Protein AF-0000000083422284 (afdb_homodimer)

Foldseek 3Di:
DDLQLAPVLQDPPDPLQFDDCLQVQEDVVVLLVCLVVLLVVLVVLLVVLVVVFFQFFADDPVLLPDDQDPVLVVLLVVLVVLLVVLCVQSSVSSNNNLCLAVLNVLSVLLNVLSVDGDDSVSLLSLQLLLLVLVVLVVCVVPPDCVPPDDVCSVVSSNSNSVSSNVSNLVCQQVLRHAYAALPDCSSSSNSLSVVLNSCSVPVLVVCNVSRGQHVQSRAHDPPQPPHHHCSSVVCSVVSNVVSSCSSSVSSVVRGDPSRHPSHRVPPPPPPPPHPPRDPPPCPPPPPPPPDPPDDDDDDDPPPPPPDDDDDPPPPDDDPPPPPDDPPPPD/DDLQLAPVLQDPPDPLQFDDCLQVQEDVVVLLVCLVVLLVVLVVLLVVLVVVFFQFFADDPVLLPDDQDPVLVVLLVVLVVLLVVLCVQSSVSSNNNLCLAVLNVLSVLLNVLSVDGDDSVSLLSLQLLLLVLVVLVVCVVPPDCVPPDDVCSVVSSNSNSVSSNVSNLVCQQVLRHAYAALPDCSSSSNSLSVVLNSCSVPVLVVCNVSRGQHVQSRAHDPPQPPHHHCSSVVVSVVSNVVSSCSSSVSSVVRGDPSRHPSHRVPPPPPPPPHPPRDPPPDPPPPPPDDDDDDDDDDDDPPPDDPDDDPDPPDPDDDPPPPPDDDPPPD

pLDDT: mean 80.81, std 28.87, range [16.45, 98.94]

Radius of gyration: 34.16 Å; Cα contacts (8 Å, |Δi|>4): 797; chains: 2; bounding box: 104×68×113 Å

Solvent-accessible surface area (backbone atoms only — not comparable to full-atom values): 37799 Å² total; per-residue (Å²): 133,89,56,43,44,32,50,60,49,65,56,58,82,48,81,56,41,22,48,66,73,19,57,63,53,48,58,66,68,56,52,52,49,50,29,54,55,51,41,52,50,27,51,50,52,31,51,60,32,61,76,66,56,62,69,80,55,68,78,56,67,73,66,54,55,48,49,79,49,70,65,53,48,50,51,37,46,50,51,29,23,49,52,12,23,52,50,15,42,24,26,62,46,8,35,40,60,60,55,71,30,65,66,50,51,48,47,54,49,49,46,47,57,62,69,48,63,70,42,68,66,53,26,51,52,47,37,29,52,43,19,5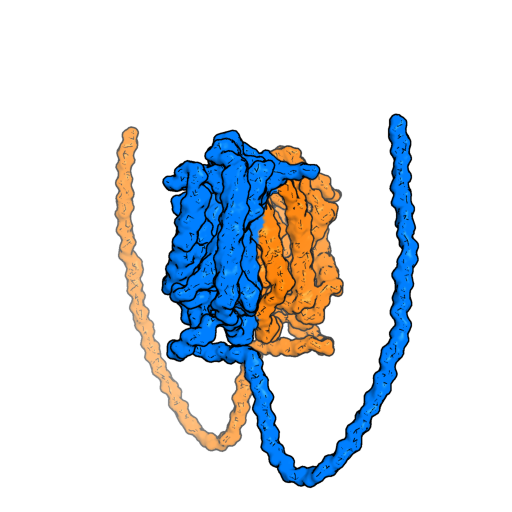2,50,48,52,39,51,45,44,71,75,58,64,85,54,85,83,47,75,44,59,62,40,49,56,48,53,53,50,48,35,49,46,64,51,47,51,58,45,51,40,23,48,68,27,67,43,49,37,74,50,86,90,50,54,46,54,40,48,32,20,40,29,49,54,52,34,47,43,38,68,49,33,26,54,50,9,66,75,69,42,38,32,44,84,47,52,41,27,64,53,90,82,43,91,55,57,66,86,56,29,65,61,50,47,54,53,53,44,68,51,46,17,47,49,50,32,48,49,49,43,72,74,42,44,28,70,62,10,53,59,49,31,53,84,68,77,72,72,76,60,95,78,62,76,81,67,76,76,82,71,80,77,72,78,78,72,80,78,74,79,76,80,81,86,84,79,76,82,79,80,79,74,80,75,78,84,83,79,91,81,83,82,74,86,74,82,85,75,80,74,82,76,78,83,76,78,78,79,123,134,89,58,44,45,32,50,61,50,64,56,57,82,48,81,56,40,21,48,67,73,19,56,63,53,49,60,66,68,56,53,52,49,50,30,54,55,50,39,52,50,28,51,49,50,30,51,61,31,60,76,68,58,64,70,80,56,67,76,55,66,73,67,54,56,47,48,80,50,71,66,53,49,50,50,38,46,50,52,29,23,50,52,13,22,51,51,15,42,24,25,61,44,8,37,40,58,61,56,72,32,63,67,49,50,48,47,55,50,48,45,47,58,61,71,48,65,71,43,70,65,53,26,50,51,49,38,30,52,42,18,53,48,49,52,40,51,44,44,72,76,59,64,86,54,85,83,47,76,44,60,62,40,50,56,49,54,53,52,48,35,49,46,63,52,47,51,59,45,51,40,24,49,69,27,67,44,49,38,74,50,88,89,52,54,46,54,40,48,33,20,41,30,48,53,52,35,46,43,39,70,48,33,26,54,50,10,66,76,67,43,37,33,44,85,47,52,41,28,64,54,91,84,43,92,54,58,67,85,56,30,66,60,51,46,54,53,54,44,69,51,46,17,48,49,50,31,47,49,49,43,70,75,43,42,27,70,62,11,53,59,49,31,49,83,69,77,72,71,77,60,94,80,60,73,80,67,74,76,82,71,79,78,72,78,77,67,76,78,77,81,86,80,86,85,83,82,78,85,78,79,81,76,82,81,80,85,82,76,84,79,81,83,78,86,73,75,90,68,84,74,81,77,78,82,79,82,80,80,125

InterPro domains:
  IPR026508 Transmembrane protein 164 [PTHR20948] (2-264)
  IPR059250 TMEM164-like [PF14808] (35-248)

Structure (mmC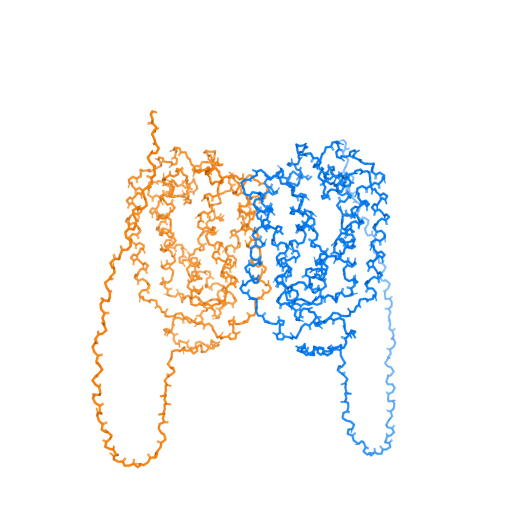IF, N/CA/C/O backbone):
data_AF-0000000083422284-model_v1
#
loop_
_entity.id
_entity.type
_entity.pdbx_description
1 polymer 'Transmembrane protein 164'
#
loop_
_atom_site.group_PDB
_atom_site.id
_atom_site.type_symbol
_atom_site.label_atom_id
_atom_site.label_alt_id
_atom_site.label_comp_id
_atom_site.label_asym_id
_atom_site.label_entity_id
_atom_site.label_seq_id
_atom_site.pdbx_PDB_ins_code
_atom_site.Cartn_x
_atom_site.Cartn_y
_atom_site.Cartn_z
_atom_site.occupancy
_atom_site.B_iso_or_equiv
_atom_site.auth_seq_id
_atom_site.auth_comp_id
_atom_site.auth_asym_id
_atom_site.auth_atom_id
_atom_site.pdbx_PDB_model_num
ATOM 1 N N . MET A 1 1 ? 15.43 2.809 -24.953 1 55.19 1 MET A N 1
ATOM 2 C CA . MET A 1 1 ? 14.664 2.92 -23.719 1 55.19 1 MET A CA 1
ATOM 3 C C . MET A 1 1 ? 15.469 2.393 -22.531 1 55.19 1 MET A C 1
ATOM 5 O O . MET A 1 1 ? 16.125 1.35 -22.625 1 55.19 1 MET A O 1
ATOM 9 N N . ASN A 1 2 ? 15.891 3.145 -21.531 1 82.19 2 ASN A N 1
ATOM 10 C CA . ASN A 1 2 ? 16.734 2.807 -20.391 1 82.19 2 ASN A CA 1
ATOM 11 C C . ASN A 1 2 ? 16 1.905 -19.391 1 82.19 2 ASN A C 1
ATOM 13 O O . ASN A 1 2 ? 15.047 2.334 -18.75 1 82.19 2 ASN A O 1
ATOM 17 N N . TRP A 1 3 ? 16.188 0.535 -19.391 1 91.94 3 TRP A N 1
ATOM 18 C CA . TRP A 1 3 ? 15.523 -0.481 -18.578 1 91.94 3 TRP A CA 1
ATOM 19 C C . TRP A 1 3 ? 16.281 -0.713 -17.266 1 91.94 3 TRP A C 1
ATOM 21 O O . TRP A 1 3 ? 16.109 -1.743 -16.609 1 91.94 3 TRP A O 1
ATOM 31 N N . ASP A 1 4 ? 16.969 0.235 -16.891 1 93.5 4 ASP A N 1
ATOM 32 C CA . ASP A 1 4 ? 17.781 0.091 -15.672 1 93.5 4 ASP A CA 1
ATOM 33 C C . ASP A 1 4 ? 16.891 -0.047 -14.438 1 93.5 4 ASP A C 1
ATOM 35 O O . ASP A 1 4 ? 17.25 -0.733 -13.484 1 93.5 4 ASP A O 1
ATOM 39 N N . TRP A 1 5 ? 15.734 0.496 -14.445 1 95.25 5 TRP A N 1
ATOM 40 C CA . TRP A 1 5 ? 14.82 0.396 -13.32 1 95.25 5 TRP A CA 1
ATOM 41 C C . TRP A 1 5 ? 14.281 -1.026 -13.172 1 95.25 5 TRP A C 1
ATOM 43 O O . TRP A 1 5 ? 13.922 -1.451 -12.07 1 95.25 5 TRP A O 1
ATOM 53 N N . ALA A 1 6 ? 14.312 -1.787 -14.234 1 96.81 6 ALA A N 1
ATOM 54 C CA . ALA A 1 6 ? 13.719 -3.123 -14.234 1 96.81 6 ALA A CA 1
ATOM 55 C C . ALA A 1 6 ? 14.781 -4.195 -14.023 1 96.81 6 ALA A C 1
ATOM 57 O O . ALA A 1 6 ? 14.523 -5.207 -13.359 1 96.81 6 ALA A O 1
ATOM 58 N N . VAL A 1 7 ? 15.969 -3.945 -14.609 1 96.81 7 VAL A N 1
ATOM 59 C CA . VAL A 1 7 ? 16.906 -5.062 -14.633 1 96.81 7 VAL A CA 1
ATOM 60 C C . VAL A 1 7 ? 18.297 -4.582 -14.219 1 96.81 7 VAL A C 1
ATOM 62 O O . VAL A 1 7 ? 19.188 -5.391 -13.961 1 96.81 7 VAL A O 1
ATOM 65 N N . GLY A 1 8 ? 18.531 -3.297 -14.07 1 95 8 GLY A N 1
ATOM 66 C CA . GLY A 1 8 ? 19.859 -2.717 -13.891 1 95 8 GLY A CA 1
ATOM 67 C C . GLY A 1 8 ? 20.516 -3.129 -12.586 1 95 8 GLY A C 1
ATOM 68 O O . GLY A 1 8 ? 21.75 -3.135 -12.484 1 95 8 GLY A O 1
ATOM 69 N N . GLY A 1 9 ? 19.703 -3.484 -11.602 1 95.19 9 GLY A N 1
ATOM 70 C CA . GLY A 1 9 ? 20.266 -3.818 -10.297 1 95.19 9 GLY A CA 1
ATOM 71 C C . GLY A 1 9 ? 20.484 -5.305 -10.109 1 95.19 9 GLY A C 1
ATOM 72 O O . GLY A 1 9 ? 20.969 -5.738 -9.062 1 95.19 9 GLY A O 1
ATOM 73 N N . ILE A 1 10 ? 20.25 -6.09 -11.102 1 96.06 10 ILE A N 1
ATOM 74 C CA . ILE A 1 10 ? 20.359 -7.543 -10.984 1 96.06 10 ILE A CA 1
ATOM 75 C C . ILE A 1 10 ? 21.766 -7.988 -11.375 1 96.06 10 ILE A C 1
ATOM 77 O O . ILE A 1 10 ? 22.219 -7.742 -12.492 1 96.06 10 ILE A O 1
ATOM 81 N N . THR A 1 11 ? 22.453 -8.602 -10.398 1 94.31 11 THR A N 1
ATOM 82 C CA . THR A 1 11 ? 23.828 -9.07 -10.609 1 94.31 11 THR A CA 1
ATOM 83 C C . THR A 1 11 ? 23.938 -10.57 -10.336 1 94.31 11 THR A C 1
ATOM 85 O O . THR A 1 11 ? 22.984 -11.188 -9.859 1 94.31 11 THR A O 1
ATOM 88 N N . ASP A 1 12 ? 25.047 -11.102 -10.648 1 93.31 12 ASP A N 1
ATOM 89 C CA . ASP A 1 12 ? 25.266 -12.531 -10.445 1 93.31 12 ASP A CA 1
ATOM 90 C C . ASP A 1 12 ? 25.906 -12.797 -9.086 1 93.31 12 ASP A C 1
ATOM 92 O O . ASP A 1 12 ? 26.484 -13.867 -8.867 1 93.31 12 ASP A O 1
ATOM 96 N N . GLU A 1 13 ? 25.734 -11.875 -8.148 1 91.12 13 GLU A N 1
ATOM 97 C CA . GLU A 1 13 ? 26.266 -12.062 -6.809 1 91.12 13 GLU A CA 1
ATOM 98 C C . GLU A 1 13 ? 25.547 -13.18 -6.07 1 91.12 13 GLU A C 1
ATOM 100 O O . GLU A 1 13 ? 26.172 -13.953 -5.336 1 91.12 13 GLU A O 1
ATOM 105 N N . ILE A 1 14 ? 24.281 -13.148 -6.254 1 89.38 14 ILE A N 1
ATOM 106 C CA . ILE A 1 14 ? 23.484 -14.242 -5.707 1 89.38 14 ILE A CA 1
ATOM 107 C C . ILE A 1 14 ? 23.406 -15.375 -6.727 1 89.38 14 ILE A C 1
ATOM 109 O O . ILE A 1 14 ? 22.938 -15.172 -7.852 1 89.38 14 ILE A O 1
ATOM 113 N N . PRO A 1 15 ? 23.75 -16.469 -6.27 1 90 15 PRO A N 1
ATOM 114 C CA . PRO A 1 15 ? 23.781 -17.578 -7.223 1 90 15 PRO A CA 1
ATOM 115 C C . PRO A 1 15 ? 22.406 -17.859 -7.84 1 90 15 PRO A C 1
ATOM 117 O O . PRO A 1 15 ? 21.391 -17.75 -7.152 1 90 15 PRO A O 1
ATOM 120 N N . ARG A 1 16 ? 22.391 -18.062 -9.164 1 92.12 16 ARG A N 1
ATOM 121 C CA . ARG A 1 16 ? 21.234 -18.547 -9.93 1 92.12 16 ARG A CA 1
ATOM 122 C C . ARG A 1 16 ? 20.172 -17.453 -10.055 1 92.12 16 ARG A C 1
ATOM 124 O O . ARG A 1 16 ? 19 -17.75 -10.211 1 92.12 16 ARG A O 1
ATOM 131 N N . THR A 1 17 ? 20.562 -16.266 -9.836 1 94.62 17 THR A N 1
ATOM 132 C CA . THR A 1 17 ? 19.703 -15.148 -10.188 1 94.62 17 THR A CA 1
ATOM 133 C C . THR A 1 17 ? 19.859 -14.766 -11.656 1 94.62 17 THR A C 1
ATOM 135 O O . THR A 1 17 ? 18.891 -14.453 -12.336 1 94.62 17 THR A O 1
ATOM 138 N N . THR A 1 18 ? 21.078 -14.781 -12.047 1 96.5 18 THR A N 1
ATOM 139 C CA . THR A 1 18 ? 21.531 -14.531 -13.414 1 96.5 18 THR A CA 1
ATOM 140 C C . THR A 1 18 ? 22.953 -15.055 -13.625 1 96.5 18 THR A C 1
ATOM 142 O O . THR A 1 18 ? 23.438 -15.867 -12.836 1 96.5 18 THR A O 1
ATOM 145 N N . GLY A 1 19 ? 23.578 -14.836 -14.82 1 95.56 19 GLY A N 1
ATOM 146 C CA . GLY A 1 19 ? 24.953 -15.234 -15.062 1 95.56 19 GLY A CA 1
ATOM 147 C C . GLY A 1 19 ? 25.078 -16.484 -15.922 1 95.56 19 GLY A C 1
ATOM 148 O O . GLY A 1 19 ? 24.078 -17.141 -16.203 1 95.56 19 GLY A O 1
ATOM 149 N N . PRO A 1 20 ? 26.234 -16.75 -16.219 1 95.62 20 PRO A N 1
ATOM 150 C CA . PRO A 1 20 ? 26.469 -17.859 -17.156 1 95.62 20 PRO A CA 1
ATOM 151 C C . PRO A 1 20 ? 26.078 -19.219 -16.578 1 95.62 20 PRO A C 1
ATOM 153 O O . PRO A 1 20 ? 25.625 -20.094 -17.312 1 95.62 20 PRO A O 1
ATOM 156 N N . GLU A 1 21 ? 26.312 -19.375 -15.312 1 94.62 21 GLU A N 1
ATOM 157 C CA . GLU A 1 21 ? 25.938 -20.641 -14.688 1 94.62 21 GLU A CA 1
ATOM 158 C C . GLU A 1 21 ? 24.453 -20.938 -14.867 1 94.62 21 GLU A C 1
ATOM 160 O O . GLU A 1 21 ? 24.062 -22.062 -15.18 1 94.62 21 GLU A O 1
ATOM 165 N N . CYS A 1 22 ? 23.719 -19.891 -14.68 1 95.56 22 CYS A N 1
ATOM 166 C CA . CYS A 1 22 ? 22.281 -20.031 -14.812 1 95.56 22 CYS A CA 1
ATOM 167 C C . CYS A 1 22 ? 21.859 -20.094 -16.281 1 95.56 22 CYS A C 1
ATOM 169 O O . CYS A 1 22 ? 21.047 -20.938 -16.656 1 95.56 22 CYS A O 1
ATOM 171 N N . ILE A 1 23 ? 22.391 -19.281 -17.125 1 96.62 23 ILE A N 1
ATOM 172 C CA . ILE A 1 23 ? 22.047 -19.188 -18.547 1 96.62 23 ILE A CA 1
ATOM 173 C C . ILE A 1 23 ? 22.406 -20.5 -19.25 1 96.62 23 ILE A C 1
ATOM 175 O O . ILE A 1 23 ? 21.656 -20.969 -20.094 1 96.62 23 ILE A O 1
ATOM 179 N N . ASN A 1 24 ? 23.422 -21.109 -18.797 1 96.12 24 ASN A N 1
ATOM 180 C CA . ASN A 1 24 ? 23.906 -22.328 -19.469 1 96.12 24 ASN A CA 1
ATOM 181 C C . ASN A 1 24 ? 23.422 -23.578 -18.75 1 96.12 24 ASN A C 1
ATOM 183 O O . ASN A 1 24 ? 23.906 -24.688 -19.031 1 96.12 24 ASN A O 1
ATOM 187 N N . TYR A 1 25 ? 22.562 -23.422 -17.875 1 96.88 25 TYR A N 1
ATOM 188 C CA . TYR A 1 25 ? 22.047 -24.562 -17.109 1 96.88 25 TYR A CA 1
ATOM 189 C C . TYR A 1 25 ? 21.375 -25.578 -18.016 1 96.88 25 TYR A C 1
ATOM 191 O O . TYR A 1 25 ? 21.422 -26.781 -17.75 1 96.88 25 TYR A O 1
ATOM 199 N N . MET A 1 26 ? 20.75 -25.125 -19.016 1 95.12 26 MET A N 1
ATOM 200 C CA . MET A 1 26 ? 20.062 -25.906 -20.031 1 95.12 26 MET A CA 1
ATOM 201 C C . MET A 1 26 ? 20.078 -25.172 -21.375 1 95.12 26 MET A C 1
ATOM 203 O O . MET A 1 26 ? 20.234 -23.953 -21.422 1 95.12 26 MET A O 1
ATOM 207 N N . THR A 1 27 ? 19.891 -25.969 -22.484 1 96 27 THR A N 1
ATOM 208 C CA . THR A 1 27 ? 19.922 -25.344 -23.812 1 96 27 THR A CA 1
ATOM 209 C C . THR A 1 27 ? 18.625 -24.609 -24.094 1 96 27 THR A C 1
ATOM 211 O O . THR A 1 27 ? 17.562 -25.031 -23.641 1 96 27 THR A O 1
ATOM 214 N N . ASP A 1 28 ? 18.688 -23.562 -24.906 1 96.38 28 ASP A N 1
ATOM 215 C CA . ASP A 1 28 ? 17.5 -22.781 -25.266 1 96.38 28 ASP A CA 1
ATOM 216 C C . ASP A 1 28 ? 16.562 -23.609 -26.141 1 96.38 28 ASP A C 1
ATOM 218 O O . ASP A 1 28 ? 15.336 -23.453 -26.047 1 96.38 28 ASP A O 1
ATOM 222 N N . ARG A 1 29 ? 17.125 -24.422 -26.906 1 97.12 29 ARG A N 1
ATOM 223 C CA . ARG A 1 29 ? 16.281 -25.297 -27.719 1 97.12 29 ARG A CA 1
ATOM 224 C C . ARG A 1 29 ? 15.359 -26.141 -26.844 1 97.12 29 ARG A C 1
ATOM 226 O O . ARG A 1 29 ? 14.172 -26.266 -27.141 1 97.12 29 ARG A O 1
ATOM 233 N N . ARG A 1 30 ? 15.938 -26.641 -25.844 1 97.25 30 ARG A N 1
ATOM 234 C CA . ARG A 1 30 ? 15.133 -27.438 -24.922 1 97.25 30 ARG A CA 1
ATOM 235 C C . ARG A 1 30 ? 14.086 -26.578 -24.234 1 97.25 30 ARG A C 1
ATOM 237 O O . ARG A 1 30 ? 12.93 -26.984 -24.109 1 97.25 30 ARG A O 1
ATOM 244 N N . ARG A 1 31 ? 14.484 -25.422 -23.797 1 97.69 31 ARG A N 1
ATOM 245 C CA . ARG A 1 31 ? 13.555 -24.516 -23.141 1 97.69 31 ARG A CA 1
ATOM 246 C C . ARG A 1 31 ? 12.359 -24.203 -24.031 1 97.69 31 ARG A C 1
ATOM 248 O O . ARG A 1 31 ? 11.211 -24.266 -23.594 1 97.69 31 ARG A O 1
ATOM 255 N N . TRP A 1 32 ? 12.609 -23.938 -25.266 1 97.94 32 TRP A N 1
ATOM 256 C CA . TRP A 1 32 ? 11.547 -23.594 -26.203 1 97.94 32 TRP A CA 1
ATOM 257 C C . TRP A 1 32 ? 10.664 -24.797 -26.5 1 97.94 32 TRP A C 1
ATOM 259 O O . TRP A 1 32 ? 9.445 -24.656 -26.625 1 97.94 32 TRP A O 1
ATOM 269 N N . THR A 1 33 ? 11.273 -25.906 -26.641 1 98.06 33 THR A N 1
ATOM 270 C CA . THR A 1 33 ? 10.516 -27.125 -26.906 1 98.06 33 THR A CA 1
ATOM 271 C C . THR A 1 33 ? 9.594 -27.453 -25.75 1 98.06 33 THR A C 1
ATOM 273 O O . THR A 1 33 ? 8.414 -27.75 -25.938 1 98.06 33 THR A O 1
ATOM 276 N N . GLU A 1 34 ? 10.164 -27.406 -24.547 1 97.94 34 GLU A N 1
ATOM 277 C CA . GLU A 1 34 ? 9.344 -27.641 -23.359 1 97.94 34 GLU A CA 1
ATOM 278 C C . GLU A 1 34 ? 8.203 -26.641 -23.266 1 97.94 34 GLU A C 1
ATOM 280 O O . GLU A 1 34 ? 7.07 -27 -22.953 1 97.94 34 GLU A O 1
ATOM 285 N N . THR A 1 35 ? 8.492 -25.375 -23.516 1 98.12 35 THR A N 1
ATOM 286 C CA . THR A 1 35 ? 7.488 -24.312 -23.453 1 98.12 35 THR A CA 1
ATOM 287 C C . THR A 1 35 ? 6.355 -24.594 -24.438 1 98.12 35 THR A C 1
ATOM 289 O O . THR A 1 35 ? 5.18 -24.5 -24.078 1 98.12 35 THR A O 1
ATOM 292 N N . ALA A 1 36 ? 6.699 -24.969 -25.641 1 98.31 36 ALA A N 1
ATOM 293 C CA . ALA A 1 36 ? 5.688 -25.203 -26.672 1 98.31 36 ALA A CA 1
ATOM 294 C C . ALA A 1 36 ? 4.836 -26.422 -26.328 1 98.31 36 ALA A C 1
ATOM 296 O O . ALA A 1 36 ? 3.605 -26.344 -26.328 1 98.31 36 ALA A O 1
ATOM 297 N N . LEU A 1 37 ? 5.469 -27.516 -26 1 98.44 37 LEU A N 1
ATOM 298 C CA . LEU A 1 37 ? 4.766 -28.766 -25.75 1 98.44 37 LEU A CA 1
ATOM 299 C C . LEU A 1 37 ? 3.912 -28.656 -24.484 1 98.44 37 LEU A C 1
ATOM 301 O O . LEU A 1 37 ? 2.744 -29.062 -24.484 1 98.44 37 LEU A O 1
ATOM 305 N N . LEU A 1 38 ? 4.523 -28.141 -23.453 1 98.44 38 LEU A N 1
ATOM 306 C CA . LEU A 1 38 ? 3.799 -28.047 -22.188 1 98.44 38 LEU A CA 1
ATOM 307 C C . LEU A 1 38 ? 2.68 -27.016 -22.281 1 98.44 38 LEU A C 1
ATOM 309 O O . LEU A 1 38 ? 1.61 -27.203 -21.688 1 98.44 38 LEU A O 1
ATOM 313 N N . SER A 1 39 ? 2.842 -25.922 -23 1 98.31 39 SER A N 1
ATOM 314 C CA . SER A 1 39 ? 1.781 -24.938 -23.172 1 98.31 39 SER A CA 1
ATOM 315 C C . SER A 1 39 ? 0.566 -25.562 -23.859 1 98.31 39 SER A C 1
ATOM 317 O O . SER A 1 39 ? -0.573 -25.281 -23.469 1 98.31 39 SER A O 1
ATOM 319 N N . VAL A 1 40 ? 0.825 -26.359 -24.875 1 98.56 40 VAL A N 1
ATOM 320 C CA . VAL A 1 40 ? -0.264 -27.031 -25.562 1 98.56 40 VAL A CA 1
ATOM 321 C C . VAL A 1 40 ? -0.99 -27.969 -24.609 1 98.56 40 VAL A C 1
ATOM 323 O O . VAL A 1 40 ? -2.221 -28.031 -24.594 1 98.56 40 VAL A O 1
ATOM 326 N N . LEU A 1 41 ? -0.21 -28.656 -23.844 1 98.44 41 LEU A N 1
ATOM 327 C CA . LEU A 1 41 ? -0.789 -29.578 -22.859 1 98.44 41 LEU A CA 1
ATOM 328 C C . LEU A 1 41 ? -1.652 -28.812 -21.859 1 98.44 41 LEU A C 1
ATOM 330 O O . LEU A 1 41 ? -2.771 -29.234 -21.562 1 98.44 41 LEU A O 1
ATOM 334 N N . PHE A 1 42 ? -1.195 -27.734 -21.328 1 98.56 42 PHE A N 1
ATOM 335 C CA . PHE A 1 42 ? -1.931 -26.953 -20.328 1 98.56 42 PHE A CA 1
ATOM 336 C C . PHE A 1 42 ? -3.205 -26.375 -20.922 1 98.56 42 PHE A C 1
ATOM 338 O O . PHE A 1 42 ? -4.25 -26.359 -20.266 1 98.56 42 PHE A O 1
ATOM 345 N N . VAL A 1 43 ? -3.135 -25.875 -22.125 1 98.56 43 VAL A N 1
ATOM 346 C CA . VAL A 1 43 ? -4.324 -25.359 -22.812 1 98.56 43 VAL A CA 1
ATOM 347 C C . VAL A 1 43 ? -5.348 -26.484 -22.969 1 98.56 43 VAL A C 1
ATOM 349 O O . VAL A 1 43 ? -6.547 -26.266 -22.766 1 98.56 43 VAL A O 1
ATOM 352 N N . TYR A 1 44 ? -4.855 -27.656 -23.297 1 98.56 44 TYR A N 1
ATOM 353 C CA . TYR A 1 44 ? -5.73 -28.812 -23.453 1 98.56 44 TYR A CA 1
ATOM 354 C C . TYR A 1 44 ? -6.422 -29.141 -22.125 1 98.56 44 TYR A C 1
ATOM 356 O O . TYR A 1 44 ? -7.633 -29.375 -22.094 1 98.56 44 TYR A O 1
ATOM 364 N N . ILE A 1 45 ? -5.684 -29.125 -21.078 1 98.06 45 ILE A N 1
ATOM 365 C CA . ILE A 1 45 ? -6.227 -29.438 -19.766 1 98.06 45 ILE A CA 1
ATOM 366 C C . ILE A 1 45 ? -7.254 -28.375 -19.359 1 98.06 45 ILE A C 1
ATOM 368 O O . ILE A 1 45 ? -8.336 -28.703 -18.891 1 98.06 45 ILE A O 1
ATOM 372 N N . MET A 1 46 ? -6.926 -27.109 -19.547 1 98.25 46 MET A N 1
ATOM 373 C CA . MET A 1 46 ? -7.84 -26.031 -19.203 1 98.25 46 MET A CA 1
ATOM 374 C C . MET A 1 46 ? -9.125 -26.109 -20.016 1 98.25 46 MET A C 1
ATOM 376 O O . MET A 1 46 ? -10.219 -25.984 -19.469 1 98.25 46 MET A O 1
ATOM 380 N N . HIS A 1 47 ? -8.969 -26.375 -21.297 1 97.81 47 HIS A N 1
ATOM 381 C CA . HIS A 1 47 ? -10.125 -26.484 -22.188 1 97.81 47 HIS A CA 1
ATOM 382 C C . HIS A 1 47 ? -11.023 -27.656 -21.781 1 97.81 47 HIS A C 1
ATOM 384 O O . HIS A 1 47 ? -12.242 -27.516 -21.734 1 97.81 47 HIS A O 1
ATOM 390 N N . GLY A 1 48 ? -10.438 -28.75 -21.516 1 97.19 48 GLY A N 1
ATOM 391 C CA . GLY A 1 48 ? -11.188 -29.922 -21.094 1 97.19 48 GLY A CA 1
ATOM 392 C C . GLY A 1 48 ? -11.961 -29.703 -19.797 1 97.19 48 GLY A C 1
ATOM 393 O O . GLY A 1 48 ? -13.102 -30.172 -19.672 1 97.19 48 GLY A O 1
ATOM 394 N N . SER A 1 49 ? -11.398 -29.031 -18.859 1 96.88 49 SER A N 1
ATOM 395 C CA . SER A 1 49 ? -12.047 -28.766 -17.578 1 96.88 49 SER A CA 1
ATOM 396 C C . SER A 1 49 ? -13.102 -27.656 -17.719 1 96.88 49 SER A C 1
ATOM 398 O O . SER A 1 49 ? -14.164 -27.734 -17.109 1 96.88 49 SER A O 1
ATOM 400 N N . TRP A 1 50 ? -12.781 -26.641 -18.547 1 95.44 50 TRP A N 1
ATOM 401 C CA . TRP A 1 50 ? -13.664 -25.484 -18.75 1 95.44 50 TRP A CA 1
ATOM 402 C C . TRP A 1 50 ? -15.008 -25.938 -19.328 1 95.44 50 TRP A C 1
ATOM 404 O O . TRP A 1 50 ? -16.062 -25.406 -18.938 1 95.44 50 TRP A O 1
ATOM 414 N N . LYS A 1 51 ? -15.062 -26.969 -20.188 1 94.88 51 LYS A N 1
ATOM 415 C CA . LYS A 1 51 ? -16.266 -27.453 -20.859 1 94.88 51 LYS A CA 1
ATOM 416 C C . LYS A 1 51 ? -17.188 -28.188 -19.875 1 94.88 51 LYS A C 1
ATOM 418 O O . LYS A 1 51 ? -18.391 -28.312 -20.125 1 94.88 51 LYS A O 1
ATOM 423 N N . ARG A 1 52 ? -16.672 -28.562 -18.828 1 93.94 52 ARG A N 1
ATOM 424 C CA . ARG A 1 52 ? -17.438 -29.391 -17.906 1 93.94 52 ARG A CA 1
ATOM 425 C C . ARG A 1 52 ? -17.719 -28.656 -16.609 1 93.94 52 ARG A C 1
ATOM 427 O O . ARG A 1 52 ? -18.125 -29.266 -15.617 1 93.94 52 ARG A O 1
ATOM 434 N N . LEU A 1 53 ? -17.469 -27.359 -16.609 1 92.88 53 LEU A N 1
ATOM 435 C CA . LEU A 1 53 ? -17.656 -26.578 -15.391 1 92.88 53 LEU A CA 1
ATOM 436 C C . LEU A 1 53 ? -19.141 -26.406 -15.07 1 92.88 53 LEU A C 1
ATOM 438 O O . LEU A 1 53 ? -19.953 -26.188 -15.977 1 92.88 53 LEU A O 1
ATOM 442 N N . ALA A 1 54 ? -19.469 -26.594 -13.867 1 87 54 ALA A N 1
ATOM 443 C CA . ALA A 1 54 ? -20.812 -26.25 -13.422 1 87 54 ALA A CA 1
ATOM 444 C C . ALA A 1 54 ? -20.984 -24.75 -13.281 1 87 54 ALA A C 1
ATOM 446 O O . ALA A 1 54 ? -20.031 -24.016 -13.047 1 87 54 ALA A O 1
ATOM 447 N N . PRO A 1 55 ? -22.188 -24.266 -13.484 1 86.75 55 PRO A N 1
ATOM 448 C CA . PRO A 1 55 ? -22.422 -22.828 -13.32 1 86.75 55 PRO A CA 1
ATOM 449 C C . PRO A 1 55 ? -22.141 -22.344 -11.898 1 86.75 55 PRO A C 1
ATOM 451 O O . PRO A 1 55 ? -22.406 -23.047 -10.93 1 86.75 55 PRO A O 1
ATOM 454 N N . ILE A 1 56 ? -21.609 -21.188 -11.852 1 88.88 56 ILE A N 1
ATOM 455 C CA . ILE A 1 56 ? -21.297 -20.578 -10.562 1 88.88 56 ILE A CA 1
ATOM 456 C C . ILE A 1 56 ? -22.547 -19.969 -9.961 1 88.88 56 ILE A C 1
ATOM 458 O O . ILE A 1 56 ? -23.234 -19.172 -10.609 1 88.88 56 ILE A O 1
ATOM 462 N N . ARG A 1 57 ? -22.781 -20.344 -8.812 1 83.56 57 ARG A N 1
ATOM 463 C CA . ARG A 1 57 ? -23.891 -19.766 -8.07 1 83.56 57 ARG A CA 1
ATOM 464 C C . ARG A 1 57 ? -23.422 -18.641 -7.156 1 83.56 57 ARG A C 1
ATOM 466 O O . ARG A 1 57 ? -22.438 -18.781 -6.434 1 83.56 57 ARG A O 1
ATOM 473 N N . LEU A 1 58 ? -24.141 -17.578 -7.199 1 87.56 58 LEU A N 1
ATOM 474 C CA . LEU A 1 58 ? -23.797 -16.422 -6.387 1 87.56 58 LEU A CA 1
ATOM 475 C C . LEU A 1 58 ? -24.625 -16.391 -5.105 1 87.56 58 LEU A C 1
ATOM 477 O O . LEU A 1 58 ? -25.734 -16.906 -5.066 1 87.56 58 LEU A O 1
ATOM 481 N N . PRO A 1 59 ? -24.031 -15.789 -4.125 1 83.62 59 PRO A N 1
ATOM 482 C CA . PRO A 1 59 ? -24.828 -15.594 -2.906 1 83.62 59 PRO A CA 1
ATOM 483 C C . PRO A 1 59 ? -26.016 -14.664 -3.119 1 83.62 59 PRO A C 1
ATOM 485 O O . PRO A 1 59 ? -26.078 -13.953 -4.121 1 83.62 59 PRO A O 1
ATOM 488 N N . PRO A 1 60 ? -26.969 -14.727 -2.168 1 85.69 60 PRO A N 1
ATOM 489 C CA . PRO A 1 60 ? -28.109 -13.828 -2.283 1 85.69 60 PRO A CA 1
ATOM 490 C C . PRO A 1 60 ? -27.719 -12.359 -2.285 1 85.69 60 PRO A C 1
ATOM 492 O O . PRO A 1 60 ? -26.656 -12 -1.771 1 85.69 60 PRO A O 1
ATOM 495 N N . ALA A 1 61 ? -28.578 -11.555 -2.729 1 85.94 61 ALA A N 1
ATOM 496 C CA . ALA A 1 61 ? -28.312 -10.133 -2.947 1 85.94 61 ALA A CA 1
ATOM 497 C C . ALA A 1 61 ? -27.969 -9.43 -1.639 1 85.94 61 ALA A C 1
ATOM 499 O O . ALA A 1 61 ? -27.109 -8.555 -1.607 1 85.94 61 ALA A O 1
ATOM 500 N N . HIS A 1 62 ? -28.656 -9.812 -0.598 1 86.19 62 HIS A N 1
ATOM 501 C CA . HIS A 1 62 ? -28.422 -9.141 0.676 1 86.19 62 HIS A CA 1
ATOM 502 C C . HIS A 1 62 ? -27.016 -9.43 1.203 1 86.19 62 HIS A C 1
ATOM 504 O O . HIS A 1 62 ? -26.422 -8.594 1.893 1 86.19 62 HIS A O 1
ATOM 510 N N . GLU A 1 63 ? -26.484 -10.57 0.843 1 84.44 63 GLU A N 1
ATOM 511 C CA . GLU A 1 63 ? -25.125 -10.914 1.238 1 84.44 63 GLU A CA 1
ATOM 512 C C . GLU A 1 63 ? -24.094 -10.188 0.375 1 84.44 63 GLU A C 1
ATOM 514 O O . GLU A 1 63 ? -23.047 -9.781 0.867 1 84.44 63 GLU A O 1
ATOM 519 N N . ILE A 1 64 ? -24.469 -9.953 -0.858 1 86.75 64 ILE A N 1
ATOM 520 C CA . ILE A 1 64 ? -23.562 -9.289 -1.803 1 86.75 64 ILE A CA 1
ATOM 521 C C . ILE A 1 64 ? -23.453 -7.805 -1.454 1 86.75 64 ILE A C 1
ATOM 523 O O . ILE A 1 64 ? -22.391 -7.199 -1.614 1 86.75 64 ILE A O 1
ATOM 527 N N . GLN A 1 65 ? -24.5 -7.246 -0.856 1 85.81 65 GLN A N 1
ATOM 528 C CA . GLN A 1 65 ? -24.547 -5.809 -0.595 1 85.81 65 GLN A CA 1
ATOM 529 C C . GLN A 1 65 ? -24.062 -5.488 0.819 1 85.81 65 GLN A C 1
ATOM 531 O O . GLN A 1 65 ? -24.047 -4.328 1.225 1 85.81 65 GLN A O 1
ATOM 536 N N . LYS A 1 66 ? -23.656 -6.523 1.466 1 87.25 66 LYS A N 1
ATOM 537 C CA . LYS A 1 66 ? -23.109 -6.285 2.797 1 87.25 66 LYS A CA 1
ATOM 538 C C . LYS A 1 66 ? -21.844 -5.438 2.723 1 87.25 66 LYS A C 1
ATOM 540 O O . LYS A 1 66 ? -21.016 -5.633 1.836 1 87.25 66 LYS A O 1
ATOM 545 N N . PRO A 1 67 ? -21.734 -4.504 3.633 1 90.19 67 PRO A N 1
ATOM 546 C CA . PRO A 1 67 ? -20.516 -3.691 3.656 1 90.19 67 PRO A CA 1
ATOM 547 C C . PRO A 1 67 ? -19.266 -4.504 4.008 1 90.19 67 PRO A C 1
ATOM 549 O O . PRO A 1 67 ? -19.375 -5.57 4.621 1 90.19 67 PRO A O 1
ATOM 552 N N . HIS A 1 68 ? -18.172 -3.967 3.559 1 93.5 68 HIS A N 1
ATOM 553 C CA . HIS A 1 68 ? -16.906 -4.605 3.898 1 93.5 68 HIS A CA 1
ATOM 554 C C . HIS A 1 68 ? -16.672 -4.602 5.406 1 93.5 68 HIS A C 1
ATOM 556 O O . HIS A 1 68 ? -16.891 -3.586 6.07 1 93.5 68 HIS A O 1
ATOM 562 N N . SER A 1 69 ? -16.328 -5.77 5.91 1 94.19 69 SER A N 1
ATOM 563 C CA . SER A 1 69 ? -16 -5.859 7.332 1 94.19 69 SER A CA 1
ATOM 564 C C . SER A 1 69 ? -14.688 -5.156 7.645 1 94.19 69 SER A C 1
ATOM 566 O O . SER A 1 69 ? -13.891 -4.887 6.746 1 94.19 69 SER A O 1
ATOM 568 N N . ALA A 1 70 ? -14.469 -4.887 8.938 1 95.44 70 ALA A N 1
ATOM 569 C CA . ALA A 1 70 ? -13.234 -4.238 9.383 1 95.44 70 ALA A CA 1
ATOM 570 C C . ALA A 1 70 ? -12.016 -5.102 9.07 1 95.44 70 ALA A C 1
ATOM 572 O O . ALA A 1 70 ? -10.984 -4.594 8.633 1 95.44 70 ALA A O 1
ATOM 573 N N . MET A 1 71 ? -12.18 -6.387 9.281 1 97.56 71 MET A N 1
ATOM 574 C CA . MET A 1 71 ? -11.07 -7.301 9.023 1 97.56 71 MET A CA 1
ATOM 575 C C . MET A 1 71 ? -10.734 -7.355 7.539 1 97.56 71 MET A C 1
ATOM 577 O O . MET A 1 71 ? -9.562 -7.395 7.16 1 97.56 71 MET A O 1
ATOM 581 N N . ARG A 1 72 ? -11.734 -7.371 6.738 1 97.38 72 ARG A N 1
ATOM 582 C CA . ARG A 1 72 ? -11.531 -7.375 5.293 1 97.38 72 ARG A CA 1
ATOM 583 C C . ARG A 1 72 ? -10.766 -6.137 4.844 1 97.38 72 ARG A C 1
ATOM 585 O O . ARG A 1 72 ? -9.828 -6.238 4.051 1 97.38 72 ARG A O 1
ATOM 592 N N . LEU A 1 73 ? -11.125 -5.008 5.375 1 98 73 LEU A N 1
ATOM 593 C CA . LEU A 1 73 ? -10.469 -3.754 5.027 1 98 73 LEU A CA 1
ATOM 594 C C . LEU A 1 73 ? -9.047 -3.715 5.574 1 98 73 LEU A C 1
ATOM 596 O O . LEU A 1 73 ? -8.133 -3.205 4.914 1 98 73 LEU A O 1
ATOM 600 N N . LEU A 1 74 ? -8.883 -4.215 6.746 1 98.44 74 LEU A N 1
ATOM 601 C CA . LEU A 1 74 ? -7.547 -4.285 7.324 1 98.44 74 LEU A CA 1
ATOM 602 C C . LEU A 1 74 ? -6.625 -5.133 6.457 1 98.44 74 LEU A C 1
ATOM 604 O O . LEU A 1 74 ? -5.473 -4.762 6.223 1 98.44 74 LEU A O 1
ATOM 608 N N . LEU A 1 75 ? -7.137 -6.254 6 1 98.81 75 LEU A N 1
ATOM 609 C CA . LEU A 1 75 ? -6.348 -7.121 5.129 1 98.81 75 LEU A CA 1
ATOM 610 C C . LEU A 1 75 ? -6.062 -6.438 3.797 1 98.81 75 LEU A C 1
ATOM 612 O O . LEU A 1 75 ? -4.953 -6.539 3.266 1 98.81 75 LEU A O 1
ATOM 616 N N . LEU A 1 76 ? -7.062 -5.766 3.301 1 98.81 76 LEU A N 1
ATOM 617 C CA . LEU A 1 76 ? -6.906 -5.035 2.049 1 98.81 76 LEU A CA 1
ATOM 618 C C . LEU A 1 76 ? -5.816 -3.977 2.168 1 98.81 76 LEU A C 1
ATOM 620 O O . LEU A 1 76 ? -4.926 -3.896 1.319 1 98.81 76 LEU A O 1
ATOM 624 N N . ILE A 1 77 ? -5.816 -3.191 3.229 1 98.88 77 ILE A N 1
ATOM 625 C CA . ILE A 1 77 ? -4.852 -2.121 3.455 1 98.88 77 ILE A CA 1
ATOM 626 C C . ILE A 1 77 ? -3.469 -2.719 3.701 1 98.88 77 ILE A C 1
ATOM 628 O O . ILE A 1 77 ? -2.48 -2.279 3.107 1 98.88 77 ILE A O 1
ATOM 632 N N . SER A 1 78 ? -3.457 -3.746 4.531 1 98.81 78 SER A N 1
ATOM 633 C CA . SER A 1 78 ? -2.176 -4.359 4.871 1 98.81 78 SER A CA 1
ATOM 634 C C . SER A 1 78 ? -1.499 -4.941 3.635 1 98.81 78 SER A C 1
ATOM 636 O O . SER A 1 78 ? -0.31 -4.711 3.404 1 98.81 78 SER A O 1
ATOM 638 N N . MET A 1 79 ? -2.225 -5.652 2.854 1 98.88 79 MET A N 1
ATOM 639 C CA . MET A 1 79 ? -1.653 -6.262 1.655 1 98.88 79 MET A CA 1
ATOM 640 C C . MET A 1 79 ? -1.225 -5.191 0.654 1 98.88 79 MET A C 1
ATOM 642 O O . MET A 1 79 ? -0.168 -5.309 0.03 1 98.88 79 MET A O 1
ATOM 646 N N . SER A 1 80 ? -2.045 -4.164 0.53 1 98.94 80 SER A N 1
ATOM 647 C CA . SER A 1 80 ? -1.712 -3.078 -0.388 1 98.94 80 SER A CA 1
ATOM 648 C C . SER A 1 80 ? -0.443 -2.354 0.048 1 98.94 80 SER A C 1
ATOM 650 O O . SER A 1 80 ? 0.431 -2.072 -0.774 1 98.94 80 SER A O 1
ATOM 652 N N . VAL A 1 81 ? -0.29 -2.113 1.33 1 98.94 81 VAL A N 1
ATOM 653 C CA . VAL A 1 81 ? 0.874 -1.405 1.855 1 98.94 81 VAL A CA 1
ATOM 654 C C . VAL A 1 81 ? 2.115 -2.283 1.722 1 98.94 81 VAL A C 1
ATOM 656 O O . VAL A 1 81 ? 3.16 -1.824 1.253 1 98.94 81 VAL A O 1
ATOM 659 N N . ILE A 1 82 ? 1.977 -3.533 2.082 1 98.94 82 ILE A N 1
ATOM 660 C CA . ILE A 1 82 ? 3.117 -4.441 2.035 1 98.94 82 ILE A CA 1
ATOM 661 C C . ILE A 1 82 ? 3.566 -4.633 0.588 1 98.94 82 ILE A C 1
ATOM 663 O O . ILE A 1 82 ? 4.766 -4.668 0.303 1 98.94 82 ILE A O 1
ATOM 667 N N . PHE A 1 83 ? 2.578 -4.785 -0.306 1 98.88 83 PHE A N 1
ATOM 668 C CA . PHE A 1 83 ? 2.891 -4.887 -1.727 1 98.88 83 PHE A CA 1
ATOM 669 C C . PHE A 1 83 ? 3.604 -3.629 -2.213 1 98.88 83 PHE A C 1
ATOM 671 O O . PHE A 1 83 ? 4.574 -3.713 -2.965 1 98.88 83 PHE A O 1
ATOM 678 N N . GLY A 1 84 ? 3.162 -2.463 -1.783 1 98.88 84 GLY A N 1
ATOM 679 C CA . GLY A 1 84 ? 3.83 -1.213 -2.113 1 98.88 84 GLY A CA 1
ATOM 680 C C . GLY A 1 84 ? 5.262 -1.153 -1.62 1 98.88 84 GLY A C 1
ATOM 681 O O . GLY A 1 84 ? 6.164 -0.752 -2.359 1 98.88 84 GLY A O 1
ATOM 682 N N . ILE A 1 85 ? 5.441 -1.525 -0.403 1 98.88 85 ILE A N 1
ATOM 683 C CA . ILE A 1 85 ? 6.789 -1.528 0.161 1 98.88 85 ILE A CA 1
ATOM 684 C C . ILE A 1 85 ? 7.703 -2.41 -0.687 1 98.88 85 ILE A C 1
ATOM 686 O O . ILE A 1 85 ? 8.82 -2.014 -1.025 1 98.88 85 ILE A O 1
ATOM 690 N N . GLU A 1 86 ? 7.176 -3.582 -1.037 1 98.69 86 GLU A N 1
ATOM 691 C CA . GLU A 1 86 ? 7.938 -4.508 -1.872 1 98.69 86 GLU A CA 1
ATOM 692 C C . GLU A 1 86 ? 8.281 -3.877 -3.219 1 98.69 86 GLU A C 1
ATOM 694 O O . GLU A 1 86 ? 9.406 -4.012 -3.703 1 98.69 86 GLU A O 1
ATOM 699 N N . MET A 1 87 ? 7.352 -3.217 -3.797 1 98.75 87 MET A N 1
ATOM 700 C CA . MET A 1 87 ? 7.605 -2.547 -5.07 1 98.75 87 MET A CA 1
ATOM 701 C C . MET A 1 87 ? 8.648 -1.442 -4.902 1 98.75 87 MET A C 1
ATOM 703 O O . MET A 1 87 ? 9.477 -1.227 -5.789 1 98.75 87 MET A O 1
ATOM 707 N N . GLY A 1 88 ? 8.578 -0.729 -3.754 1 98.69 88 GLY A N 1
ATOM 708 C CA . GLY A 1 88 ? 9.594 0.273 -3.479 1 98.69 88 GLY A CA 1
ATOM 709 C C . GLY A 1 88 ? 11 -0.301 -3.414 1 98.69 88 GLY A C 1
ATOM 710 O O . GLY A 1 88 ? 11.938 0.279 -3.965 1 98.69 88 GLY A O 1
ATOM 711 N N . PHE A 1 89 ? 11.117 -1.419 -2.779 1 98.56 89 PHE A N 1
ATOM 712 C CA . PHE A 1 89 ? 12.414 -2.086 -2.707 1 98.56 89 PHE A CA 1
ATOM 713 C C . PHE A 1 89 ? 12.898 -2.473 -4.098 1 98.56 89 PHE A C 1
ATOM 715 O O . PHE A 1 89 ? 14.078 -2.295 -4.422 1 98.56 89 PHE A O 1
ATOM 722 N N . LYS A 1 90 ? 12.008 -2.967 -4.918 1 98.06 90 LYS A N 1
ATOM 723 C CA . LYS A 1 90 ? 12.398 -3.443 -6.242 1 98.06 90 LYS A CA 1
ATOM 724 C C . LYS A 1 90 ? 12.766 -2.279 -7.156 1 98.06 90 LYS A C 1
ATOM 726 O O . LYS A 1 90 ? 13.656 -2.402 -7.996 1 98.06 90 LYS A O 1
ATOM 731 N N . LEU A 1 91 ? 12.117 -1.227 -6.961 1 98.44 91 LEU A N 1
ATOM 732 C CA . LEU A 1 91 ? 12.469 -0.04 -7.727 1 98.44 91 LEU A CA 1
ATOM 733 C C . LEU A 1 91 ? 13.812 0.52 -7.273 1 98.44 91 LEU A C 1
ATOM 735 O O . LEU A 1 91 ? 14.656 0.874 -8.102 1 98.44 91 LEU A O 1
ATOM 739 N N . ALA A 1 92 ? 14 0.572 -5.992 1 97.88 92 ALA A N 1
ATOM 740 C CA . ALA A 1 92 ? 15.266 1.067 -5.449 1 97.88 92 ALA A CA 1
ATOM 741 C C . ALA A 1 92 ? 16.438 0.187 -5.883 1 97.88 92 ALA A C 1
ATOM 743 O O . ALA A 1 92 ? 17.531 0.686 -6.164 1 97.88 92 ALA A O 1
ATOM 744 N N . GLY A 1 93 ? 16.156 -1.09 -5.992 1 96.81 93 GLY A N 1
ATOM 745 C CA . GLY A 1 93 ? 17.203 -2.033 -6.336 1 96.81 93 GLY A CA 1
ATOM 746 C C . GLY A 1 93 ? 17.328 -2.262 -7.828 1 96.81 93 GLY A C 1
ATOM 747 O O . GLY A 1 93 ? 18.234 -2.979 -8.273 1 96.81 93 GLY A O 1
ATOM 748 N N . GLY A 1 94 ? 16.484 -1.664 -8.586 1 97.25 94 GLY A N 1
ATOM 749 C CA . GLY A 1 94 ? 16.531 -1.861 -10.023 1 97.25 94 GLY A CA 1
ATOM 750 C C . GLY A 1 94 ? 16.219 -3.285 -10.445 1 97.25 94 GLY A C 1
ATOM 751 O O . GLY A 1 94 ? 16.922 -3.863 -11.281 1 97.25 94 GLY A O 1
ATOM 752 N N . SER A 1 95 ? 15.266 -3.904 -9.836 1 97.38 95 SER A N 1
ATOM 753 C CA . SER A 1 95 ? 14.938 -5.301 -10.094 1 97.38 95 SER A CA 1
ATOM 754 C C . SER A 1 95 ? 13.438 -5.488 -10.281 1 97.38 95 SER A C 1
ATOM 756 O O . SER A 1 95 ? 12.875 -6.496 -9.844 1 97.38 95 SER A O 1
ATOM 758 N N . MET A 1 96 ? 12.789 -4.547 -10.898 1 98.06 96 MET A N 1
ATOM 759 C CA . MET A 1 96 ? 11.336 -4.535 -11.016 1 98.06 96 MET A CA 1
ATOM 760 C C . MET A 1 96 ? 10.844 -5.699 -11.875 1 98.06 96 MET A C 1
ATOM 762 O O . MET A 1 96 ? 9.672 -6.074 -11.812 1 98.06 96 MET A O 1
ATOM 766 N N . ILE A 1 97 ? 11.711 -6.305 -12.672 1 98 97 ILE A N 1
ATOM 767 C CA . ILE A 1 97 ? 11.305 -7.414 -13.523 1 98 97 ILE A CA 1
ATOM 768 C C . ILE A 1 97 ? 10.789 -8.562 -12.656 1 98 97 ILE A C 1
ATOM 770 O O . ILE A 1 97 ? 9.922 -9.328 -13.086 1 98 97 ILE A O 1
ATOM 774 N N . PHE A 1 98 ? 11.234 -8.672 -11.445 1 97.5 98 PHE A N 1
ATOM 775 C CA . PHE A 1 98 ? 10.82 -9.75 -10.547 1 97.5 98 PHE A CA 1
ATOM 776 C C . PHE A 1 98 ? 9.391 -9.539 -10.07 1 97.5 98 PHE A C 1
ATOM 778 O O . PHE A 1 98 ? 8.812 -10.422 -9.438 1 97.5 98 PHE A O 1
ATOM 785 N N . ALA A 1 99 ? 8.805 -8.391 -10.344 1 97.88 99 ALA A N 1
ATOM 786 C CA . ALA A 1 99 ? 7.398 -8.172 -10.031 1 97.88 99 ALA A CA 1
ATOM 787 C C . ALA A 1 99 ? 6.508 -9.125 -10.836 1 97.88 99 ALA A C 1
ATOM 789 O O . ALA A 1 99 ? 5.344 -9.328 -10.492 1 97.88 99 ALA A O 1
ATOM 790 N N . LEU A 1 100 ? 7.051 -9.719 -11.859 1 98.19 100 LEU A N 1
ATOM 791 C CA . LEU A 1 100 ? 6.297 -10.641 -12.703 1 98.19 100 LEU A CA 1
ATOM 792 C C . LEU A 1 100 ? 6.203 -12.016 -12.055 1 98.19 100 LEU A C 1
ATOM 794 O O . LEU A 1 100 ? 5.441 -12.875 -12.508 1 98.19 100 LEU A O 1
ATOM 798 N N . ASN A 1 101 ? 6.93 -12.195 -10.945 1 97.38 101 ASN A N 1
ATOM 799 C CA . ASN A 1 101 ? 6.828 -13.477 -10.25 1 97.38 101 ASN A CA 1
ATOM 800 C C . ASN A 1 101 ? 5.406 -13.75 -9.766 1 97.38 101 ASN A C 1
ATOM 802 O O . ASN A 1 101 ? 4.688 -12.812 -9.398 1 97.38 101 ASN A O 1
ATOM 806 N N . PRO A 1 102 ? 5.012 -14.953 -9.758 1 96.88 102 PRO A N 1
ATOM 807 C CA . PRO A 1 102 ? 3.611 -15.32 -9.531 1 96.88 102 PRO A CA 1
ATOM 808 C C . PRO A 1 102 ? 3.068 -14.805 -8.203 1 96.88 102 PRO A C 1
ATOM 810 O O . PRO A 1 102 ? 1.889 -14.453 -8.109 1 96.88 102 PRO A O 1
ATOM 813 N N . CYS A 1 103 ? 3.824 -14.734 -7.145 1 97.62 103 CYS A N 1
ATOM 814 C CA . CYS A 1 103 ? 3.316 -14.297 -5.848 1 97.62 103 CYS A CA 1
ATOM 815 C C . CYS A 1 103 ? 2.895 -12.836 -5.891 1 97.62 103 CYS A C 1
ATOM 817 O O . CYS A 1 103 ? 1.962 -12.43 -5.191 1 97.62 103 CYS A O 1
ATOM 819 N N . HIS A 1 104 ? 3.584 -12.07 -6.68 1 98.38 104 HIS A N 1
ATOM 820 C CA . HIS A 1 104 ? 3.168 -10.688 -6.848 1 98.38 104 HIS A CA 1
ATOM 821 C C . HIS A 1 104 ? 1.878 -10.586 -7.656 1 98.38 104 HIS A C 1
ATOM 823 O O . HIS A 1 104 ? 1.007 -9.773 -7.348 1 98.38 104 HIS A O 1
ATOM 829 N N . VAL A 1 105 ? 1.761 -11.398 -8.695 1 97.75 105 VAL A N 1
ATOM 830 C CA . VAL A 1 105 ? 0.533 -11.461 -9.477 1 97.75 105 VAL A CA 1
ATOM 831 C C . VAL A 1 105 ? -0.632 -11.875 -8.586 1 97.75 105 VAL A C 1
ATOM 833 O O . VAL A 1 105 ? -1.709 -11.273 -8.641 1 97.75 105 VAL A O 1
ATOM 836 N N . GLN A 1 106 ? -0.357 -12.82 -7.801 1 98.25 106 GLN A N 1
ATOM 837 C CA . GLN A 1 106 ? -1.383 -13.281 -6.871 1 98.25 106 GLN A CA 1
ATOM 838 C C . GLN A 1 106 ? -1.721 -12.195 -5.848 1 98.25 106 GLN A C 1
ATOM 840 O O . GLN A 1 106 ? -2.869 -12.086 -5.41 1 98.25 106 GLN A O 1
ATOM 845 N N . THR A 1 107 ? -0.755 -11.43 -5.402 1 98.81 107 THR A N 1
ATOM 846 C CA . THR A 1 107 ? -0.994 -10.312 -4.492 1 98.81 107 THR A CA 1
ATOM 847 C C . THR A 1 107 ? -1.98 -9.32 -5.098 1 98.81 107 THR A C 1
ATOM 849 O O . THR A 1 107 ? -2.945 -8.914 -4.445 1 98.81 107 THR A O 1
ATOM 852 N N . CYS A 1 108 ? -1.786 -8.984 -6.34 1 98.69 108 CYS A N 1
ATOM 853 C CA . CYS A 1 108 ? -2.688 -8.062 -7.023 1 98.69 108 CYS A CA 1
ATOM 854 C C . CYS A 1 108 ? -4.09 -8.648 -7.125 1 98.69 108 CYS A C 1
ATOM 856 O O . CYS A 1 108 ? -5.078 -7.949 -6.91 1 98.69 108 CYS A O 1
ATOM 858 N N . LEU A 1 109 ? -4.098 -9.898 -7.438 1 98.56 109 LEU A N 1
ATOM 859 C CA . LEU A 1 109 ? -5.391 -10.57 -7.543 1 98.56 109 LEU A CA 1
ATOM 860 C C . LEU A 1 109 ? -6.121 -10.555 -6.203 1 98.56 109 LEU A C 1
ATOM 862 O O . LEU A 1 109 ? -7.324 -10.297 -6.152 1 98.56 109 LEU A O 1
ATOM 866 N N . GLN A 1 110 ? -5.395 -10.812 -5.16 1 98.75 110 GLN A N 1
ATOM 867 C CA . GLN A 1 110 ? -6.016 -10.859 -3.842 1 98.75 110 GLN A CA 1
ATOM 868 C C . GLN A 1 110 ? -6.48 -9.469 -3.408 1 98.75 110 GLN A C 1
ATOM 870 O O . GLN A 1 110 ? -7.523 -9.328 -2.764 1 98.75 110 GLN A O 1
ATOM 875 N N . ILE A 1 111 ? -5.73 -8.477 -3.711 1 98.88 111 ILE A N 1
ATOM 876 C CA . ILE A 1 111 ? -6.176 -7.113 -3.447 1 98.88 111 ILE A CA 1
ATOM 877 C C . ILE A 1 111 ? -7.492 -6.848 -4.172 1 98.88 111 ILE A C 1
ATOM 879 O O . ILE A 1 111 ? -8.438 -6.316 -3.584 1 98.88 111 ILE A O 1
ATOM 883 N N . TYR A 1 112 ? -7.582 -7.32 -5.387 1 98.69 112 TYR A N 1
ATOM 884 C CA . TYR A 1 112 ? -8.797 -7.148 -6.18 1 98.69 112 TYR A CA 1
ATOM 885 C C . TYR A 1 112 ? -9.961 -7.926 -5.566 1 98.69 112 TYR A C 1
ATOM 887 O O . TYR A 1 112 ? -11.07 -7.406 -5.449 1 98.69 112 TYR A O 1
ATOM 895 N N . LEU A 1 113 ? -9.688 -9.086 -5.148 1 98.19 113 LEU A N 1
ATOM 896 C CA . LEU A 1 113 ? -10.734 -9.938 -4.598 1 98.19 113 LEU A CA 1
ATOM 897 C C . LEU A 1 113 ? -11.242 -9.391 -3.273 1 98.19 113 LEU A C 1
ATOM 899 O O . LEU A 1 113 ? -12.43 -9.523 -2.959 1 98.19 113 LEU A O 1
ATOM 903 N N . LEU A 1 114 ? -10.359 -8.828 -2.496 1 98.31 114 LEU A N 1
ATOM 904 C CA . LEU A 1 114 ? -10.773 -8.219 -1.235 1 98.31 114 LEU A CA 1
ATOM 905 C C . LEU A 1 114 ? -11.617 -6.973 -1.481 1 98.31 114 LEU A C 1
ATOM 907 O O . LEU A 1 114 ? -12.508 -6.656 -0.691 1 98.31 114 LEU A O 1
ATOM 911 N N . ALA A 1 115 ? -11.344 -6.293 -2.572 1 97.94 115 ALA A N 1
ATOM 912 C CA . ALA A 1 115 ? -12.039 -5.039 -2.869 1 97.94 115 ALA A CA 1
ATOM 913 C C . ALA A 1 115 ? -13.359 -5.297 -3.588 1 97.94 115 ALA A C 1
ATOM 915 O O . ALA A 1 115 ? -14.336 -4.582 -3.369 1 97.94 115 ALA A O 1
ATOM 916 N N . ALA A 1 116 ? -13.461 -6.305 -4.367 1 96.25 116 ALA A N 1
ATOM 917 C CA . ALA A 1 116 ? -14.586 -6.52 -5.273 1 96.25 116 ALA A CA 1
ATOM 918 C C . ALA A 1 116 ? -15.734 -7.227 -4.559 1 96.25 116 ALA A C 1
ATOM 920 O O . ALA A 1 116 ? -15.523 -7.926 -3.564 1 96.25 116 ALA A O 1
ATOM 921 N N . LYS A 1 117 ? -16.906 -6.988 -5.105 1 93.44 117 LYS A N 1
ATOM 922 C CA . LYS A 1 117 ? -18.078 -7.754 -4.691 1 93.44 117 LYS A CA 1
ATOM 923 C C . LYS A 1 117 ? -18.141 -9.102 -5.41 1 93.44 117 LYS A C 1
ATOM 925 O O . LYS A 1 117 ? -17.578 -9.258 -6.492 1 93.44 117 LYS A O 1
ATOM 930 N N . PRO A 1 118 ? -18.812 -9.953 -4.797 1 93 118 PRO A N 1
ATOM 931 C CA . PRO A 1 118 ? -18.906 -11.273 -5.43 1 93 118 PRO A CA 1
ATOM 932 C C . PRO A 1 118 ? -19.688 -11.234 -6.75 1 93 118 PRO A C 1
ATOM 934 O O . PRO A 1 118 ? -20.797 -10.711 -6.801 1 93 118 PRO A O 1
ATOM 937 N N . THR A 1 119 ? -19.094 -11.617 -7.738 1 94.81 119 THR A N 1
ATOM 938 C CA . THR A 1 119 ? -19.641 -11.852 -9.07 1 94.81 119 THR A CA 1
ATOM 939 C C . THR A 1 119 ? -19.172 -13.195 -9.625 1 94.81 119 THR A C 1
ATOM 941 O O . THR A 1 119 ? -18.375 -13.891 -8.992 1 94.81 119 THR A O 1
ATOM 944 N N . LYS A 1 120 ? -19.688 -13.57 -10.781 1 94.25 120 LYS A N 1
ATOM 945 C CA . LYS A 1 120 ? -19.234 -14.812 -11.398 1 94.25 120 LYS A CA 1
ATOM 946 C C . LYS A 1 120 ? -17.734 -14.758 -11.719 1 94.25 120 LYS A C 1
ATOM 948 O O . LYS A 1 120 ? -17.016 -15.734 -11.5 1 94.25 120 LYS A O 1
ATOM 953 N N . THR A 1 121 ? -17.328 -13.586 -12.172 1 96.88 121 THR A N 1
ATOM 954 C CA . THR A 1 121 ? -15.93 -13.414 -12.539 1 96.88 121 THR A CA 1
ATOM 955 C C . THR A 1 121 ? -15.039 -13.469 -11.305 1 96.88 121 THR A C 1
ATOM 957 O O . THR A 1 121 ? -14.031 -14.18 -11.289 1 96.88 121 THR A O 1
ATOM 960 N N . THR A 1 122 ? -15.398 -12.719 -10.281 1 96.88 122 THR A N 1
ATOM 961 C CA . THR A 1 122 ? -14.555 -12.688 -9.094 1 96.88 122 THR A CA 1
ATOM 962 C C . THR A 1 122 ? -14.562 -14.039 -8.391 1 96.88 122 THR A C 1
ATOM 964 O O . THR A 1 122 ? -13.555 -14.445 -7.805 1 96.88 122 THR A O 1
ATOM 967 N N . THR A 1 123 ? -15.648 -14.742 -8.469 1 95.62 123 THR A N 1
ATOM 968 C CA . THR A 1 123 ? -15.703 -16.078 -7.895 1 95.62 123 THR A CA 1
ATOM 969 C C . THR A 1 123 ? -14.797 -17.047 -8.656 1 95.62 123 THR A C 1
ATOM 971 O O . THR A 1 123 ? -14.062 -17.828 -8.055 1 95.62 123 THR A O 1
ATOM 974 N N . ALA A 1 124 ? -14.852 -16.953 -9.93 1 96.38 124 ALA A N 1
ATOM 975 C CA . ALA A 1 124 ? -13.961 -17.766 -10.758 1 96.38 124 ALA A CA 1
ATOM 976 C C . ALA A 1 124 ? -12.5 -17.453 -10.445 1 96.38 124 ALA A C 1
ATOM 978 O O . ALA A 1 124 ? -11.688 -18.375 -10.305 1 96.38 124 ALA A O 1
ATOM 979 N N . LEU A 1 125 ? -12.195 -16.203 -10.328 1 97.94 125 LEU A N 1
ATOM 980 C CA . LEU A 1 125 ? -10.828 -15.789 -10.023 1 97.94 125 LEU A CA 1
ATOM 981 C C . LEU A 1 125 ? -10.391 -16.297 -8.656 1 97.94 125 LEU A C 1
ATOM 983 O O . LEU A 1 125 ? -9.234 -16.688 -8.477 1 97.94 125 LEU A O 1
ATOM 987 N N . PHE A 1 126 ? -11.336 -16.312 -7.766 1 97.62 126 PHE A N 1
ATOM 988 C CA . PHE A 1 126 ? -11.008 -16.828 -6.438 1 97.62 126 PHE A CA 1
ATOM 989 C C . PHE A 1 126 ? -10.711 -18.328 -6.496 1 97.62 126 PHE A C 1
ATOM 991 O O . PHE A 1 126 ? -9.766 -18.797 -5.855 1 97.62 126 PHE A O 1
ATOM 998 N N . ARG A 1 127 ? -11.469 -19 -7.219 1 95.81 127 ARG A N 1
ATOM 999 C CA . ARG A 1 127 ? -11.258 -20.438 -7.355 1 95.81 127 ARG A CA 1
ATOM 1000 C C . ARG A 1 127 ? -9.914 -20.734 -8.008 1 95.81 127 ARG A C 1
ATOM 1002 O O . ARG A 1 127 ? -9.219 -21.672 -7.613 1 95.81 127 ARG A O 1
ATOM 1009 N N . ILE A 1 128 ? -9.531 -19.938 -8.945 1 97.25 128 ILE A N 1
ATOM 1010 C CA . ILE A 1 128 ? -8.219 -20.078 -9.578 1 97.25 128 ILE A CA 1
ATOM 1011 C C . ILE A 1 128 ? -7.125 -19.734 -8.57 1 97.25 128 ILE A C 1
ATOM 1013 O O . ILE A 1 128 ? -6.133 -20.469 -8.453 1 97.25 128 ILE A O 1
ATOM 1017 N N . GLN A 1 129 ? -7.316 -18.688 -7.867 1 97.69 129 GLN A N 1
ATOM 1018 C CA . GLN A 1 129 ? -6.367 -18.234 -6.852 1 97.69 129 GLN A CA 1
ATOM 1019 C C . GLN A 1 129 ? -6.148 -19.328 -5.793 1 97.69 129 GLN A C 1
ATOM 1021 O O . GLN A 1 129 ? -5.039 -19.484 -5.285 1 97.69 129 GLN A O 1
ATOM 1026 N N . MET A 1 130 ? -7.156 -20.094 -5.469 1 97.12 130 MET A N 1
ATOM 1027 C CA . MET A 1 130 ? -7.059 -21.156 -4.473 1 97.12 130 MET A CA 1
ATOM 1028 C C . MET A 1 130 ? -6.062 -22.219 -4.914 1 97.12 130 MET A C 1
ATOM 1030 O O . MET A 1 130 ? -5.488 -22.922 -4.078 1 97.12 130 MET A O 1
ATOM 1034 N N . SER A 1 131 ? -5.797 -22.281 -6.152 1 97.06 131 SER A N 1
ATOM 1035 C CA . SER A 1 131 ? -4.859 -23.266 -6.676 1 97.06 131 SER A CA 1
ATOM 1036 C C . SER A 1 131 ? -3.428 -22.75 -6.625 1 97.06 131 SER A C 1
ATOM 1038 O O . SER A 1 131 ? -2.494 -23.453 -7.027 1 97.06 131 SER A O 1
ATOM 1040 N N . ASN A 1 132 ? -3.264 -21.562 -6.164 1 97.62 132 ASN A N 1
ATOM 1041 C CA . ASN A 1 132 ? -1.938 -20.953 -6.168 1 97.62 132 ASN A CA 1
ATOM 1042 C C . ASN A 1 132 ? -1.408 -20.75 -4.75 1 97.62 132 ASN A C 1
ATOM 1044 O O . ASN A 1 132 ? -0.6 -19.859 -4.508 1 97.62 132 ASN A O 1
ATOM 1048 N N . LEU A 1 133 ? -1.86 -21.609 -3.836 1 98.25 133 LEU A N 1
ATOM 1049 C CA . LEU A 1 133 ? -1.395 -21.547 -2.455 1 98.25 133 LEU A CA 1
ATOM 1050 C C . LEU A 1 133 ? -0.004 -22.156 -2.324 1 98.25 133 LEU A C 1
ATOM 1052 O O . LEU A 1 133 ? 0.661 -21.984 -1.3 1 98.25 133 LEU A O 1
ATOM 1056 N N . ASN A 1 134 ? 0.464 -22.859 -3.35 1 97.81 134 ASN A N 1
ATOM 1057 C CA . ASN A 1 134 ? 1.794 -23.453 -3.363 1 97.81 134 ASN A CA 1
ATOM 1058 C C . ASN A 1 134 ? 2.889 -22.391 -3.273 1 97.81 134 ASN A C 1
ATOM 1060 O O . ASN A 1 134 ? 3.928 -22.609 -2.652 1 97.81 134 ASN A O 1
ATOM 1064 N N . GLY A 1 135 ? 2.652 -21.234 -3.861 1 96.88 135 GLY A N 1
ATOM 1065 C CA . GLY A 1 135 ? 3.643 -20.172 -3.84 1 96.88 135 GLY A CA 1
ATOM 1066 C C . GLY A 1 135 ? 4.062 -19.766 -2.438 1 96.88 135 GLY A C 1
ATOM 1067 O O . GLY A 1 135 ? 5.215 -19.984 -2.045 1 96.88 135 GLY A O 1
ATOM 1068 N N . PRO A 1 136 ? 3.084 -19.234 -1.706 1 97.94 136 PRO A N 1
ATOM 1069 C CA . PRO A 1 136 ? 3.436 -18.844 -0.339 1 97.94 136 PRO A CA 1
ATOM 1070 C C . PRO A 1 136 ? 3.877 -20.031 0.517 1 97.94 136 PRO A C 1
ATOM 1072 O O . PRO A 1 136 ? 4.754 -19.875 1.374 1 97.94 136 PRO A O 1
ATOM 1075 N N . PHE A 1 137 ? 3.357 -21.172 0.286 1 98.12 137 PHE A N 1
ATOM 1076 C CA . PHE A 1 137 ? 3.752 -22.375 1.025 1 98.12 137 PHE A CA 1
ATOM 1077 C C . PHE A 1 137 ? 5.219 -22.703 0.778 1 98.12 137 PHE A C 1
ATOM 1079 O O . PHE A 1 137 ? 5.988 -22.875 1.725 1 98.12 137 PHE A O 1
ATOM 1086 N N . LEU A 1 138 ? 5.621 -22.734 -0.406 1 96.75 138 LEU A N 1
ATOM 1087 C CA . LEU A 1 138 ? 6.988 -23.078 -0.771 1 96.75 138 LEU A CA 1
ATOM 1088 C C . LEU A 1 138 ? 7.953 -21.953 -0.4 1 96.75 138 LEU A C 1
ATOM 1090 O O . LEU A 1 138 ? 9.125 -22.203 -0.113 1 96.75 138 LEU A O 1
ATOM 1094 N N . ALA A 1 139 ? 7.465 -20.734 -0.445 1 96.62 139 ALA A N 1
ATOM 1095 C CA . ALA A 1 139 ? 8.297 -19.609 -0.018 1 96.62 139 ALA A CA 1
ATOM 1096 C C . ALA A 1 139 ? 8.727 -19.766 1.438 1 96.62 139 ALA A C 1
ATOM 1098 O O . ALA A 1 139 ? 9.836 -19.391 1.811 1 96.62 139 ALA A O 1
ATOM 1099 N N . PHE A 1 140 ? 7.867 -20.359 2.279 1 97.19 140 PHE A N 1
ATOM 1100 C CA . PHE A 1 140 ? 8.203 -20.562 3.682 1 97.19 140 PHE A CA 1
ATOM 1101 C C . PHE A 1 140 ? 9.094 -21.797 3.844 1 97.19 140 PHE A C 1
ATOM 1103 O O . PHE A 1 140 ? 9.961 -21.828 4.719 1 97.19 140 PHE A O 1
ATOM 1110 N N . LEU A 1 141 ? 8.922 -22.766 3.016 1 96.19 141 LEU A N 1
ATOM 1111 C CA . LEU A 1 141 ? 9.695 -24 3.107 1 96.19 141 LEU A CA 1
ATOM 1112 C C . LEU A 1 141 ? 11.102 -23.797 2.537 1 96.19 141 LEU A C 1
ATOM 1114 O O . LEU A 1 141 ? 12.07 -24.344 3.076 1 96.19 141 LEU A O 1
ATOM 1118 N N . PHE A 1 142 ? 11.141 -23.047 1.42 1 94.81 142 PHE A N 1
ATOM 1119 C CA . PHE A 1 142 ? 12.406 -22.797 0.738 1 94.81 142 PHE A CA 1
ATOM 1120 C C . PHE A 1 142 ? 12.594 -21.297 0.496 1 94.81 142 PHE A C 1
ATOM 1122 O O . PHE A 1 142 ? 12.539 -20.844 -0.646 1 94.81 142 PHE A O 1
ATOM 1129 N N . PRO A 1 143 ? 12.898 -20.547 1.532 1 94.25 143 PRO A N 1
ATOM 1130 C CA . PRO A 1 143 ? 12.984 -19.094 1.399 1 94.25 143 PRO A CA 1
ATOM 1131 C C . PRO A 1 143 ? 14.18 -18.656 0.558 1 94.25 143 PRO A C 1
ATOM 1133 O O . PRO A 1 143 ? 15.25 -19.25 0.633 1 94.25 143 PRO A O 1
ATOM 1136 N N . GLU A 1 144 ? 13.898 -17.766 -0.316 1 91.38 144 GLU A N 1
ATOM 1137 C CA . GLU A 1 144 ? 14.938 -17.109 -1.103 1 91.38 144 GLU A CA 1
ATOM 1138 C C . GLU A 1 144 ? 15.117 -15.648 -0.681 1 91.38 144 GLU A C 1
ATOM 1140 O O . GLU A 1 144 ? 14.656 -14.734 -1.366 1 91.38 144 GLU A O 1
ATOM 1145 N N . VAL A 1 145 ? 15.859 -15.406 0.441 1 93.31 145 VAL A N 1
ATOM 1146 C CA . VAL A 1 145 ? 15.938 -14.07 1.026 1 93.31 145 VAL A CA 1
ATOM 1147 C C . VAL A 1 145 ? 17.375 -13.57 0.999 1 93.31 145 VAL A C 1
ATOM 1149 O O . VAL A 1 145 ? 17.688 -12.492 1.516 1 93.31 145 VAL A O 1
ATOM 1152 N N . GLU A 1 146 ? 18.281 -14.242 0.348 1 90.94 146 GLU A N 1
ATOM 1153 C CA . GLU A 1 146 ? 19.703 -13.906 0.345 1 90.94 146 GLU A CA 1
ATOM 1154 C C . GLU A 1 146 ? 19.953 -12.57 -0.341 1 90.94 146 GLU A C 1
ATOM 1156 O O . GLU A 1 146 ? 20.828 -11.812 0.069 1 90.94 146 GLU A O 1
ATOM 1161 N N . GLY A 1 147 ? 19.172 -12.297 -1.3 1 90.19 147 GLY A N 1
ATOM 1162 C CA . GLY A 1 147 ? 19.375 -11.055 -2.027 1 90.19 147 GLY A CA 1
ATOM 1163 C C . GLY A 1 147 ? 18.641 -9.875 -1.412 1 90.19 147 GLY A C 1
ATOM 1164 O O . GLY A 1 147 ? 18.734 -8.75 -1.911 1 90.19 147 GLY A O 1
ATOM 1165 N N . ARG A 1 148 ? 17.953 -10.07 -0.403 1 94.56 148 ARG A N 1
ATOM 1166 C CA . ARG A 1 148 ? 17.203 -9.016 0.272 1 94.56 148 ARG A CA 1
ATOM 1167 C C . ARG A 1 148 ? 18.031 -8.367 1.37 1 94.56 148 ARG A C 1
ATOM 1169 O O . ARG A 1 148 ? 18.047 -8.844 2.508 1 94.56 148 ARG A O 1
ATOM 1176 N N . THR A 1 149 ? 18.641 -7.223 1.068 1 93.88 149 THR A N 1
ATOM 1177 C CA . THR A 1 149 ? 19.641 -6.66 1.953 1 93.88 149 THR A CA 1
ATOM 1178 C C . THR A 1 149 ? 19.156 -5.348 2.566 1 93.88 149 THR A C 1
ATOM 1180 O O . THR A 1 149 ? 19.734 -4.863 3.543 1 93.88 149 THR A O 1
ATOM 1183 N N . TYR A 1 150 ? 18.109 -4.75 1.999 1 96.56 150 TYR A N 1
ATOM 1184 C CA . TYR A 1 150 ? 17.594 -3.521 2.588 1 96.56 150 TYR A CA 1
ATOM 1185 C C . TYR A 1 150 ? 17 -3.785 3.965 1 96.56 150 TYR A C 1
ATOM 1187 O O . TYR A 1 150 ? 16.562 -4.898 4.254 1 96.56 150 TYR A O 1
ATOM 1195 N N . PRO A 1 151 ? 17 -2.695 4.777 1 96.5 151 PRO A N 1
ATOM 1196 C CA . PRO A 1 151 ? 16.359 -2.861 6.082 1 96.5 151 PRO A CA 1
ATOM 1197 C C . PRO A 1 151 ? 14.891 -3.268 5.969 1 96.5 151 PRO A C 1
ATOM 1199 O O . PRO A 1 151 ? 14.117 -2.607 5.273 1 96.5 151 PRO A O 1
ATOM 1202 N N . PHE A 1 152 ? 14.547 -4.332 6.59 1 97.31 152 PHE A N 1
ATOM 1203 C CA . PHE A 1 152 ? 13.18 -4.84 6.707 1 97.31 152 PHE A CA 1
ATOM 1204 C C . PHE A 1 152 ? 12.711 -5.43 5.383 1 97.31 152 PHE A C 1
ATOM 1206 O O . PHE A 1 152 ? 11.516 -5.668 5.195 1 97.31 152 PHE A O 1
ATOM 1213 N N . GLU A 1 153 ? 13.586 -5.613 4.52 1 97.88 153 GLU A N 1
ATOM 1214 C CA . GLU A 1 153 ? 13.211 -6.238 3.256 1 97.88 153 GLU A CA 1
ATOM 1215 C C . GLU A 1 153 ? 12.812 -7.695 3.459 1 97.88 153 GLU A C 1
ATOM 1217 O O . GLU A 1 153 ? 11.836 -8.172 2.863 1 97.88 153 GLU A O 1
ATOM 1222 N N . GLN A 1 154 ? 13.555 -8.398 4.277 1 97.88 154 GLN A N 1
ATOM 1223 C CA . GLN A 1 154 ? 13.219 -9.789 4.582 1 97.88 154 GLN A CA 1
ATOM 1224 C C . GLN A 1 154 ? 11.906 -9.883 5.348 1 97.88 154 GLN A C 1
ATOM 1226 O O . GLN A 1 154 ? 11.094 -10.773 5.09 1 97.88 154 GLN A O 1
ATOM 1231 N N . ALA A 1 155 ? 11.758 -8.922 6.281 1 98.06 155 ALA A N 1
ATOM 1232 C CA . ALA A 1 155 ? 10.484 -8.891 7 1 98.06 155 ALA A CA 1
ATOM 1233 C C . ALA A 1 155 ? 9.312 -8.734 6.035 1 98.06 155 ALA A C 1
ATOM 1235 O O . ALA A 1 155 ? 8.281 -9.383 6.195 1 98.06 155 ALA A O 1
ATOM 1236 N N . THR A 1 156 ? 9.469 -7.883 5.051 1 98.38 156 THR A N 1
ATOM 1237 C CA . THR A 1 156 ? 8.438 -7.668 4.051 1 98.38 156 THR A CA 1
ATOM 1238 C C . THR A 1 156 ? 8.148 -8.953 3.283 1 98.38 156 THR A C 1
ATOM 1240 O O . THR A 1 156 ? 6.988 -9.273 3.002 1 98.38 156 THR A O 1
ATOM 1243 N N . TYR A 1 157 ? 9.195 -9.719 2.934 1 98.06 157 TYR A N 1
ATOM 1244 C CA . TYR A 1 157 ? 9.062 -11.016 2.281 1 98.06 157 TYR A CA 1
ATOM 1245 C C . TYR A 1 157 ? 8.188 -11.953 3.104 1 98.06 157 TYR A C 1
ATOM 1247 O O . TYR A 1 157 ? 7.219 -12.516 2.594 1 98.06 157 TYR A O 1
ATOM 1255 N N . TRP A 1 158 ? 8.438 -12.055 4.348 1 98.38 158 TRP A N 1
ATOM 1256 C CA . TRP A 1 158 ? 7.723 -12.984 5.219 1 98.38 158 TRP A CA 1
ATOM 1257 C C . TRP A 1 158 ? 6.277 -12.539 5.414 1 98.38 158 TRP A C 1
ATOM 1259 O O . TRP A 1 158 ? 5.352 -13.352 5.34 1 98.38 158 TRP A O 1
ATOM 1269 N N . ILE A 1 159 ? 6.082 -11.242 5.629 1 98.75 159 ILE A N 1
ATOM 1270 C CA . ILE A 1 159 ? 4.742 -10.719 5.887 1 98.75 159 ILE A CA 1
ATOM 1271 C C . ILE A 1 159 ? 3.871 -10.898 4.645 1 98.75 159 ILE A C 1
ATOM 1273 O O . ILE A 1 159 ? 2.723 -11.328 4.742 1 98.75 159 ILE A O 1
ATOM 1277 N N . GLN A 1 160 ? 4.461 -10.562 3.506 1 98.62 160 GLN A N 1
ATOM 1278 C CA . GLN A 1 160 ? 3.686 -10.672 2.273 1 98.62 160 GLN A CA 1
ATOM 1279 C C . GLN A 1 160 ? 3.258 -12.109 2.02 1 98.62 160 GLN A C 1
ATOM 1281 O O . GLN A 1 160 ? 2.104 -12.367 1.67 1 98.62 160 GLN A O 1
ATOM 1286 N N . HIS A 1 161 ? 4.16 -13.07 2.186 1 98.75 161 HIS A N 1
ATOM 1287 C CA . HIS A 1 161 ? 3.828 -14.469 1.928 1 98.75 161 HIS A CA 1
ATOM 1288 C C . HIS A 1 161 ? 2.871 -15.008 2.984 1 98.75 161 HIS A C 1
ATOM 1290 O O . HIS A 1 161 ? 2.027 -15.859 2.684 1 98.75 161 HIS A O 1
ATOM 1296 N N . ALA A 1 162 ? 2.963 -14.523 4.18 1 98.75 162 ALA A N 1
ATOM 1297 C CA . ALA A 1 162 ? 1.976 -14.891 5.191 1 98.75 162 ALA A CA 1
ATOM 1298 C C . ALA A 1 162 ? 0.582 -14.406 4.801 1 98.75 162 ALA A C 1
ATOM 1300 O O . ALA A 1 162 ? -0.39 -15.156 4.887 1 98.75 162 ALA A O 1
ATOM 1301 N N . LEU A 1 163 ? 0.541 -13.188 4.375 1 98.88 163 LEU A N 1
ATOM 1302 C CA . LEU A 1 163 ? -0.744 -12.625 3.971 1 98.88 163 LEU A CA 1
ATOM 1303 C C . LEU A 1 163 ? -1.314 -13.383 2.773 1 98.88 163 LEU A C 1
ATOM 1305 O O . LEU A 1 163 ? -2.525 -13.609 2.697 1 98.88 163 LEU A O 1
ATOM 1309 N N . LEU A 1 164 ? -0.422 -13.797 1.854 1 98.81 164 LEU A N 1
ATOM 1310 C CA . LEU A 1 164 ? -0.85 -14.523 0.667 1 98.81 164 LEU A CA 1
ATOM 1311 C C . LEU A 1 164 ? -1.553 -15.82 1.049 1 98.81 164 LEU A C 1
ATOM 1313 O O . LEU A 1 164 ? -2.418 -16.297 0.315 1 98.81 164 LEU A O 1
ATOM 1317 N N . TYR A 1 165 ? -1.238 -16.312 2.164 1 98.69 165 TYR A N 1
ATOM 1318 C CA . TYR A 1 165 ? -1.882 -17.547 2.602 1 98.69 165 TYR A CA 1
ATOM 1319 C C . TYR A 1 165 ? -3.062 -17.25 3.52 1 98.69 165 TYR A C 1
ATOM 1321 O O . TYR A 1 165 ? -4.074 -17.953 3.484 1 98.69 165 TYR A O 1
ATOM 1329 N N . LEU A 1 166 ? -3.023 -16.203 4.312 1 98.56 166 LEU A N 1
ATOM 1330 C CA . LEU A 1 166 ? -4.043 -15.867 5.297 1 98.56 166 LEU A CA 1
ATOM 1331 C C . LEU A 1 166 ? -5.293 -15.312 4.617 1 98.56 166 LEU A C 1
ATOM 1333 O O . LEU A 1 166 ? -6.414 -15.562 5.074 1 98.56 166 LEU A O 1
ATOM 1337 N N . ILE A 1 167 ? -5.129 -14.586 3.568 1 98.69 167 ILE A N 1
ATOM 1338 C CA . ILE A 1 167 ? -6.246 -13.898 2.93 1 98.69 167 ILE A CA 1
ATOM 1339 C C . ILE A 1 167 ? -7.211 -14.922 2.338 1 98.69 167 ILE A C 1
ATOM 1341 O O . ILE A 1 167 ? -8.422 -14.828 2.553 1 98.69 167 ILE A O 1
ATOM 1345 N N . PRO A 1 168 ? -6.738 -15.984 1.6 1 98 168 PRO A N 1
ATOM 1346 C CA . PRO A 1 168 ? -7.688 -17 1.145 1 98 168 PRO A CA 1
ATOM 1347 C C . PRO A 1 168 ? -8.391 -17.703 2.301 1 98 168 PRO A C 1
ATOM 1349 O O . PRO A 1 168 ? -9.578 -18.047 2.189 1 98 168 PRO A O 1
ATOM 1352 N N . ILE A 1 169 ? -7.734 -17.891 3.377 1 97.94 169 ILE A N 1
ATOM 1353 C CA . ILE A 1 169 ? -8.352 -18.484 4.551 1 97.94 169 ILE A CA 1
ATOM 1354 C C . ILE A 1 169 ? -9.477 -17.594 5.062 1 97.94 169 ILE A C 1
ATOM 1356 O O . ILE A 1 169 ? -10.57 -18.062 5.379 1 97.94 169 ILE A O 1
ATOM 1360 N N . TYR A 1 170 ? -9.211 -16.344 5.172 1 98.06 170 TYR A N 1
ATOM 1361 C CA . TYR A 1 170 ? -10.219 -15.391 5.594 1 98.06 170 TYR A CA 1
ATOM 1362 C C . TYR A 1 170 ? -11.438 -15.438 4.68 1 98.06 170 TYR A C 1
ATOM 1364 O O . TYR A 1 170 ? -12.578 -15.461 5.148 1 98.06 170 TYR A O 1
ATOM 1372 N N . ILE A 1 171 ? -11.164 -15.461 3.367 1 96.56 171 ILE A N 1
ATOM 1373 C CA . ILE A 1 171 ? -12.25 -15.453 2.393 1 96.56 171 ILE A CA 1
ATOM 1374 C C . ILE A 1 171 ? -13.047 -16.75 2.502 1 96.56 171 ILE A C 1
ATOM 1376 O O . ILE A 1 171 ? -14.281 -16.734 2.439 1 96.56 171 ILE A O 1
ATOM 1380 N N . LEU A 1 172 ? -12.375 -17.844 2.744 1 95.38 172 LEU A N 1
ATOM 1381 C CA . LEU A 1 172 ? -13.031 -19.125 2.93 1 95.38 172 LEU A CA 1
ATOM 1382 C C . LEU A 1 172 ? -13.914 -19.125 4.172 1 95.38 172 LEU A C 1
ATOM 1384 O O . LEU A 1 172 ? -15.055 -19.578 4.133 1 95.38 172 LEU A O 1
ATOM 1388 N N . ARG A 1 173 ? -13.43 -18.5 5.207 1 95.38 173 ARG A N 1
ATOM 1389 C CA . ARG A 1 173 ? -14.141 -18.5 6.484 1 95.38 173 ARG A CA 1
ATOM 1390 C C . ARG A 1 173 ? -15.359 -17.594 6.434 1 95.38 173 ARG A C 1
ATOM 1392 O O . ARG A 1 173 ? -16.391 -17.891 7.051 1 95.38 173 ARG A O 1
ATOM 1399 N N . THR A 1 174 ? -15.242 -16.547 5.742 1 92.75 174 THR A N 1
ATOM 1400 C CA . THR A 1 174 ? -16.344 -15.602 5.672 1 92.75 174 THR A CA 1
ATOM 1401 C C . THR A 1 174 ? -17.375 -16.047 4.641 1 92.75 174 THR A C 1
ATOM 1403 O O . THR A 1 174 ? -18.531 -15.625 4.68 1 92.75 174 THR A O 1
ATOM 1406 N N . GLY A 1 175 ? -16.969 -16.844 3.697 1 89.62 175 GLY A N 1
ATOM 1407 C CA . GLY A 1 175 ? -17.875 -17.328 2.676 1 89.62 175 GLY A CA 1
ATOM 1408 C C . GLY A 1 175 ? -18.203 -16.297 1.624 1 89.62 175 GLY A C 1
ATOM 1409 O O . GLY A 1 175 ? -19.281 -16.344 1.021 1 89.62 175 GLY A O 1
ATOM 1410 N N . ALA A 1 176 ? -17.344 -15.352 1.448 1 87.69 176 ALA A N 1
ATOM 1411 C CA . ALA A 1 176 ? -17.594 -14.297 0.469 1 87.69 176 ALA A CA 1
ATOM 1412 C C . ALA A 1 176 ? -17.625 -14.859 -0.949 1 87.69 176 ALA A C 1
ATOM 1414 O O . ALA A 1 176 ? -18.375 -14.375 -1.8 1 87.69 176 ALA A O 1
ATOM 1415 N N . TYR A 1 177 ? -16.75 -15.766 -1.191 1 91.25 177 TYR A N 1
ATOM 1416 C CA . TYR A 1 177 ? -16.703 -16.484 -2.461 1 91.25 177 TYR A CA 1
ATOM 1417 C C . TYR A 1 177 ? -16.906 -17.984 -2.246 1 91.25 177 TYR A C 1
ATOM 1419 O O . TYR A 1 177 ? -16.422 -18.531 -1.255 1 91.25 177 TYR A O 1
ATOM 1427 N N . THR A 1 178 ? -17.547 -18.562 -3.189 1 88.69 178 THR A N 1
ATOM 1428 C CA . THR A 1 178 ? -17.766 -20 -3.096 1 88.69 178 THR A CA 1
ATOM 1429 C C . THR A 1 178 ? -16.625 -20.766 -3.768 1 88.69 178 THR A C 1
ATOM 1431 O O . THR A 1 178 ? -15.961 -20.25 -4.66 1 88.69 178 THR A O 1
ATOM 1434 N N . ILE A 1 179 ? -16.438 -21.953 -3.283 1 90.5 179 ILE A N 1
ATOM 1435 C CA . ILE A 1 179 ? -15.391 -22.812 -3.832 1 90.5 179 ILE A CA 1
ATOM 1436 C C . ILE A 1 179 ? -16 -24.094 -4.391 1 90.5 179 ILE A C 1
ATOM 1438 O O . ILE A 1 179 ? -17.172 -24.406 -4.125 1 90.5 179 ILE A O 1
ATOM 1442 N N . GLU A 1 180 ? -15.188 -24.703 -5.188 1 87.94 180 GLU A N 1
ATOM 1443 C CA . GLU A 1 180 ? -15.633 -25.969 -5.762 1 87.94 180 GLU A CA 1
ATOM 1444 C C . GLU A 1 180 ? -15.688 -27.078 -4.707 1 87.94 180 GLU A C 1
ATOM 1446 O O . GLU A 1 180 ? -14.969 -27.016 -3.707 1 87.94 180 GLU A O 1
ATOM 1451 N N . ASP A 1 181 ? -16.5 -28.109 -4.98 1 87.88 181 ASP A N 1
ATOM 1452 C CA . ASP A 1 181 ? -16.641 -29.234 -4.055 1 87.88 181 ASP A CA 1
ATOM 1453 C C . ASP A 1 181 ? -15.312 -29.953 -3.859 1 87.88 181 ASP A C 1
ATOM 1455 O O . ASP A 1 181 ? -14.477 -29.984 -4.766 1 87.88 181 ASP A O 1
ATOM 1459 N N . LEU A 1 182 ? -15.164 -30.578 -2.715 1 88.81 182 LEU A N 1
ATOM 1460 C CA . LEU A 1 182 ? -13.906 -31.219 -2.361 1 88.81 182 LEU A CA 1
ATOM 1461 C C . LEU A 1 182 ? -13.594 -32.375 -3.33 1 88.81 182 LEU A C 1
ATOM 1463 O O . LEU A 1 182 ? -12.43 -32.656 -3.602 1 88.81 182 LEU A O 1
ATOM 1467 N N . GLY A 1 183 ? -14.656 -32.969 -3.887 1 89.5 183 GLY A N 1
ATOM 1468 C CA . GLY A 1 183 ? -14.438 -34.094 -4.793 1 89.5 183 GLY A CA 1
ATOM 1469 C C . GLY A 1 183 ? -14.352 -33.656 -6.246 1 89.5 183 GLY A C 1
ATOM 1470 O O . GLY A 1 183 ? -14.078 -34.5 -7.121 1 89.5 183 GLY A O 1
ATOM 1471 N N . ASP A 1 184 ? -14.562 -32.438 -6.465 1 91.75 184 ASP A N 1
ATOM 1472 C CA . ASP A 1 184 ? -14.477 -31.875 -7.812 1 91.75 184 ASP A CA 1
ATOM 1473 C C . ASP A 1 184 ? -13.148 -31.156 -8.023 1 91.75 184 ASP A C 1
ATOM 1475 O O . ASP A 1 184 ? -12.805 -30.25 -7.273 1 91.75 184 ASP A O 1
ATOM 1479 N N . PHE A 1 185 ? -12.453 -31.484 -9.117 1 94.62 185 PHE A N 1
ATOM 1480 C CA . PHE A 1 185 ? -11.109 -30.953 -9.289 1 94.62 185 PHE A CA 1
ATOM 1481 C C . PHE A 1 185 ? -11.023 -30.109 -10.562 1 94.62 185 PHE A C 1
ATOM 1483 O O . PHE A 1 185 ? -9.93 -29.797 -11.031 1 94.62 185 PHE A O 1
ATOM 1490 N N . LYS A 1 186 ? -12.102 -29.734 -11.164 1 95.94 186 LYS A N 1
ATOM 1491 C CA . LYS A 1 186 ? -12.086 -29.016 -12.43 1 95.94 186 LYS A CA 1
ATOM 1492 C C . LYS A 1 186 ? -11.438 -27.641 -12.266 1 95.94 186 LYS A C 1
ATOM 1494 O O . LYS A 1 186 ? -10.539 -27.281 -13.031 1 95.94 186 LYS A O 1
ATOM 1499 N N . TRP A 1 187 ? -11.844 -26.906 -11.281 1 95.81 187 TRP A N 1
ATOM 1500 C CA . TRP A 1 187 ? -11.25 -25.594 -11.047 1 95.81 187 TRP A CA 1
ATOM 1501 C C . TRP A 1 187 ? -9.789 -25.719 -10.609 1 95.81 187 TRP A C 1
ATOM 1503 O O . TRP A 1 187 ? -8.953 -24.891 -10.969 1 95.81 187 TRP A O 1
ATOM 1513 N N . SER A 1 188 ? -9.516 -26.75 -9.789 1 95.94 188 SER A N 1
ATOM 1514 C CA . SER A 1 188 ? -8.133 -27 -9.383 1 95.94 188 SER A CA 1
ATOM 1515 C C . SER A 1 188 ? -7.242 -27.266 -10.594 1 95.94 188 SER A C 1
ATOM 1517 O O . SER A 1 188 ? -6.113 -26.766 -10.656 1 95.94 188 SER A O 1
ATOM 1519 N N . LYS A 1 189 ? -7.789 -28.031 -11.516 1 97.56 189 LYS A N 1
ATOM 1520 C CA . LYS A 1 189 ? -7.051 -28.312 -12.742 1 97.56 189 LYS A CA 1
ATOM 1521 C C . LYS A 1 189 ? -6.832 -27.031 -13.555 1 97.56 189 LYS A C 1
ATOM 1523 O O . LYS A 1 189 ? -5.727 -26.781 -14.031 1 97.56 189 LYS A O 1
ATOM 1528 N N . ILE A 1 190 ? -7.816 -26.25 -13.68 1 98 190 ILE A N 1
ATOM 1529 C CA . ILE A 1 190 ? -7.734 -25.016 -14.438 1 98 190 ILE A CA 1
ATOM 1530 C C . ILE A 1 190 ? -6.734 -24.062 -13.781 1 98 190 ILE A C 1
ATOM 1532 O O . ILE A 1 190 ? -5.855 -23.516 -14.445 1 98 190 ILE A O 1
ATOM 1536 N N . GLY A 1 191 ? -6.848 -23.906 -12.484 1 97.81 191 GLY A N 1
ATOM 1537 C CA . GLY A 1 191 ? -5.961 -23 -11.766 1 97.81 191 GLY A CA 1
ATOM 1538 C C . GLY A 1 191 ? -4.504 -23.422 -11.844 1 97.81 191 GLY A C 1
ATOM 1539 O O . GLY A 1 191 ? -3.631 -22.578 -12.109 1 97.81 191 GLY A O 1
ATOM 1540 N N . THR A 1 192 ? -4.266 -24.672 -11.617 1 98.19 192 THR A N 1
ATOM 1541 C CA . THR A 1 192 ? -2.898 -25.188 -11.672 1 98.19 192 THR A CA 1
ATOM 1542 C C . THR A 1 192 ? -2.326 -25.047 -13.078 1 98.19 192 THR A C 1
ATOM 1544 O O . THR A 1 192 ? -1.209 -24.562 -13.258 1 98.19 192 THR A O 1
ATOM 1547 N N . ALA A 1 193 ? -3.135 -25.453 -14.047 1 98.56 193 ALA A N 1
ATOM 1548 C CA . ALA A 1 193 ? -2.688 -25.375 -15.43 1 98.56 193 ALA A CA 1
ATOM 1549 C C . ALA A 1 193 ? -2.463 -23.922 -15.859 1 98.56 193 ALA A C 1
ATOM 1551 O O . ALA A 1 193 ? -1.53 -23.641 -16.609 1 98.56 193 ALA A O 1
ATOM 1552 N N . PHE A 1 194 ? -3.215 -23.062 -15.398 1 98.31 194 PHE A N 1
ATOM 1553 C CA . PHE A 1 194 ? -3.1 -21.656 -15.758 1 98.31 194 PHE A CA 1
ATOM 1554 C C . PHE A 1 194 ? -1.8 -21.062 -15.219 1 98.31 194 PHE A C 1
ATOM 1556 O O . PHE A 1 194 ? -1.104 -20.328 -15.93 1 98.31 194 PHE A O 1
ATOM 1563 N N . MET A 1 195 ? -1.477 -21.375 -13.992 1 97.69 195 MET A N 1
ATOM 1564 C CA . MET A 1 195 ? -0.249 -20.844 -13.398 1 97.69 195 MET A CA 1
ATOM 1565 C C . MET A 1 195 ? 0.98 -21.422 -14.094 1 97.69 195 MET A C 1
ATOM 1567 O O . MET A 1 195 ? 1.968 -20.719 -14.305 1 97.69 195 MET A O 1
ATOM 1571 N N . LEU A 1 196 ? 0.877 -22.703 -14.383 1 98.38 196 LEU A N 1
ATOM 1572 C CA . LEU A 1 196 ? 1.987 -23.312 -15.102 1 98.38 196 LEU A CA 1
ATOM 1573 C C . LEU A 1 196 ? 2.113 -22.734 -16.516 1 98.38 196 LEU A C 1
ATOM 1575 O O . LEU A 1 196 ? 3.223 -22.5 -17 1 98.38 196 LEU A O 1
ATOM 1579 N N . PHE A 1 197 ? 0.988 -22.531 -17.109 1 98.56 197 PHE A N 1
ATOM 1580 C CA . PHE A 1 197 ? 0.969 -21.875 -18.406 1 98.56 197 PHE A CA 1
ATOM 1581 C C . PHE A 1 197 ? 1.626 -20.5 -18.344 1 98.56 197 PHE A C 1
ATOM 1583 O O . PHE A 1 197 ? 2.406 -20.141 -19.219 1 98.56 197 PHE A O 1
ATOM 1590 N N . TYR A 1 198 ? 1.339 -19.766 -17.328 1 98.5 198 TYR A N 1
ATOM 1591 C CA . TYR A 1 198 ? 1.943 -18.453 -17.094 1 98.5 198 TYR A CA 1
ATOM 1592 C C . TYR A 1 198 ? 3.461 -18.562 -17 1 98.5 198 TYR A C 1
ATOM 1594 O O . TYR A 1 198 ? 4.184 -17.75 -17.578 1 98.5 198 TYR A O 1
ATOM 1602 N N . HIS A 1 199 ? 3.986 -19.578 -16.344 1 98.5 199 HIS A N 1
ATOM 1603 C CA . HIS A 1 199 ? 5.422 -19.797 -16.219 1 98.5 199 HIS A CA 1
ATOM 1604 C C . HIS A 1 199 ? 6.07 -20.062 -17.562 1 98.5 199 HIS A C 1
ATOM 1606 O O . HIS A 1 199 ? 7.086 -19.453 -17.906 1 98.5 199 HIS A O 1
ATOM 1612 N N . PHE A 1 200 ? 5.469 -20.828 -18.344 1 98.62 200 PHE A N 1
ATOM 1613 C CA . PHE A 1 200 ? 6.109 -21.297 -19.562 1 98.62 200 PHE A CA 1
ATOM 1614 C C . PHE A 1 200 ? 5.91 -20.281 -20.703 1 98.62 200 PHE A C 1
ATOM 1616 O O . PHE A 1 200 ? 6.809 -20.094 -21.516 1 98.62 200 PHE A O 1
ATOM 1623 N N . VAL A 1 201 ? 4.812 -19.625 -20.688 1 98.5 201 VAL A N 1
ATOM 1624 C CA . VAL A 1 201 ? 4.516 -18.781 -21.844 1 98.5 201 VAL A CA 1
ATOM 1625 C C . VAL A 1 201 ? 5.047 -17.359 -21.609 1 98.5 201 VAL A C 1
ATOM 1627 O O . VAL A 1 201 ? 5.43 -16.672 -22.562 1 98.5 201 VAL A O 1
ATOM 1630 N N . LEU A 1 202 ? 5.078 -17.016 -20.359 1 98.56 202 LEU A N 1
ATOM 1631 C CA . LEU A 1 202 ? 5.504 -15.648 -20.078 1 98.56 202 LEU A CA 1
ATOM 1632 C C . LEU A 1 202 ? 6.879 -15.633 -19.422 1 98.56 202 LEU A C 1
ATOM 1634 O O . LEU A 1 202 ? 7.816 -15.031 -19.953 1 98.56 202 LEU A O 1
ATOM 1638 N N . LEU A 1 203 ? 7.082 -16.328 -18.375 1 98.62 203 LEU A N 1
ATOM 1639 C CA . LEU A 1 203 ? 8.297 -16.203 -17.578 1 98.62 203 LEU A CA 1
ATOM 1640 C C . LEU A 1 203 ? 9.469 -16.875 -18.281 1 98.62 203 LEU A C 1
ATOM 1642 O O . LEU A 1 203 ? 10.586 -16.359 -18.266 1 98.62 203 LEU A O 1
ATOM 1646 N N . SER A 1 204 ? 9.227 -18.016 -18.875 1 98.38 204 SER A N 1
ATOM 1647 C CA . SER A 1 204 ? 10.312 -18.734 -19.531 1 98.38 204 SER A CA 1
ATOM 1648 C C . SER A 1 204 ? 10.898 -17.922 -20.688 1 98.38 204 SER A C 1
ATOM 1650 O O . SER A 1 204 ? 12.102 -17.656 -20.719 1 98.38 204 SER A O 1
ATOM 1652 N N . PRO A 1 205 ? 10.109 -17.438 -21.641 1 98.12 205 PRO A N 1
ATOM 1653 C CA . PRO A 1 205 ? 10.68 -16.625 -22.719 1 98.12 205 PRO A CA 1
ATOM 1654 C C . PRO A 1 205 ? 11.359 -15.359 -22.203 1 98.12 205 PRO A C 1
ATOM 1656 O O . PRO A 1 205 ? 12.43 -14.984 -22.703 1 98.12 205 PRO A O 1
ATOM 1659 N N . LEU A 1 206 ? 10.789 -14.75 -21.203 1 98.06 206 LEU A N 1
ATOM 1660 C CA . LEU A 1 206 ? 11.391 -13.531 -20.672 1 98.06 206 LEU A CA 1
ATOM 1661 C C . LEU A 1 206 ? 12.719 -13.844 -19.984 1 98.06 206 LEU A C 1
ATOM 1663 O O . LEU A 1 206 ? 13.664 -13.055 -20.078 1 98.06 206 LEU A O 1
ATOM 1667 N N . SER A 1 207 ? 12.734 -14.938 -19.328 1 98.12 207 SER A N 1
ATOM 1668 C CA . SER A 1 207 ? 13.977 -15.367 -18.703 1 98.12 207 SER A CA 1
ATOM 1669 C C . SER A 1 207 ? 15.062 -15.609 -19.75 1 98.12 207 SER A C 1
ATOM 1671 O O . SER A 1 207 ? 16.219 -15.203 -19.562 1 98.12 207 SER A O 1
ATOM 1673 N N . ILE A 1 208 ? 14.734 -16.219 -20.812 1 97.62 208 ILE A N 1
ATOM 1674 C CA . ILE A 1 208 ? 15.672 -16.531 -21.891 1 97.62 208 ILE A CA 1
ATOM 1675 C C . ILE A 1 208 ? 16.188 -15.242 -22.516 1 97.62 208 ILE A C 1
ATOM 1677 O O . ILE A 1 208 ? 17.391 -15.078 -22.734 1 97.62 208 ILE A O 1
ATOM 1681 N N . LEU A 1 209 ? 15.297 -14.352 -22.766 1 96.56 209 LEU A N 1
ATOM 1682 C CA . LEU A 1 209 ? 15.633 -13.117 -23.469 1 96.56 209 LEU A CA 1
ATOM 1683 C C . LEU A 1 209 ? 16.484 -12.203 -22.594 1 96.56 209 LEU A C 1
ATOM 1685 O O . LEU A 1 209 ? 17.375 -11.516 -23.094 1 96.56 209 LEU A O 1
ATOM 1689 N N . THR A 1 210 ? 16.266 -12.211 -21.25 1 96.75 210 THR A N 1
ATOM 1690 C CA . THR A 1 210 ? 16.938 -11.258 -20.375 1 96.75 210 THR A CA 1
ATOM 1691 C C . THR A 1 210 ? 18.141 -11.914 -19.688 1 96.75 210 THR A C 1
ATOM 1693 O O . THR A 1 210 ? 19.016 -11.219 -19.172 1 96.75 210 THR A O 1
ATOM 1696 N N . GLY A 1 211 ? 18.141 -13.203 -19.672 1 97.25 211 GLY A N 1
ATOM 1697 C CA . GLY A 1 211 ? 19.156 -13.914 -18.922 1 97.25 211 GLY A CA 1
ATOM 1698 C C . GLY A 1 211 ? 18.953 -13.859 -17.422 1 97.25 211 GLY A C 1
ATOM 1699 O O . GLY A 1 211 ? 19.875 -14.125 -16.656 1 97.25 211 GLY A O 1
ATOM 1700 N N . ILE A 1 212 ? 17.781 -13.422 -17.016 1 97.75 212 ILE A N 1
ATOM 1701 C CA . ILE A 1 212 ? 17.422 -13.32 -15.609 1 97.75 212 ILE A CA 1
ATOM 1702 C C . ILE A 1 212 ? 16.5 -14.477 -15.227 1 97.75 212 ILE A C 1
ATOM 1704 O O . ILE A 1 212 ? 15.562 -14.805 -15.969 1 97.75 212 ILE A O 1
ATOM 1708 N N . ASN A 1 213 ? 16.75 -15.109 -14.117 1 97.94 213 ASN A N 1
ATOM 1709 C CA . ASN A 1 213 ? 16.016 -16.297 -13.664 1 97.94 213 ASN A CA 1
ATOM 1710 C C . ASN A 1 213 ? 14.703 -15.914 -13.008 1 97.94 213 ASN A C 1
ATOM 1712 O O . ASN A 1 213 ? 14.609 -15.859 -11.773 1 97.94 213 ASN A O 1
ATOM 1716 N N . LEU A 1 214 ? 13.688 -15.781 -13.789 1 97.94 214 LEU A N 1
ATOM 1717 C CA . LEU A 1 214 ? 12.367 -15.453 -13.266 1 97.94 214 LEU A CA 1
ATOM 1718 C C . LEU A 1 214 ? 11.656 -16.703 -12.75 1 97.94 214 LEU A C 1
ATOM 1720 O O . LEU A 1 214 ? 11.289 -17.578 -13.531 1 97.94 214 LEU A O 1
ATOM 1724 N N . ASP A 1 215 ? 11.484 -16.734 -11.469 1 97.19 215 ASP A N 1
ATOM 1725 C CA . ASP A 1 215 ? 10.828 -17.844 -10.789 1 97.19 215 ASP A CA 1
ATOM 1726 C C . ASP A 1 215 ? 11.391 -19.188 -11.25 1 97.19 215 ASP A C 1
ATOM 1728 O O . ASP A 1 215 ? 10.641 -20.125 -11.531 1 97.19 215 ASP A O 1
ATOM 1732 N N . HIS A 1 216 ? 12.688 -19.234 -11.516 1 96.75 216 HIS A N 1
ATOM 1733 C CA . HIS A 1 216 ? 13.461 -20.438 -11.773 1 96.75 216 HIS A CA 1
ATOM 1734 C C . HIS A 1 216 ? 13.109 -21.047 -13.133 1 96.75 216 HIS A C 1
ATOM 1736 O O . HIS A 1 216 ? 13.117 -22.266 -13.289 1 96.75 216 HIS A O 1
ATOM 1742 N N . MET A 1 217 ? 12.789 -20.172 -14.008 1 97.75 217 MET A N 1
ATOM 1743 C CA . MET A 1 217 ? 12.461 -20.672 -15.336 1 97.75 217 MET A CA 1
ATOM 1744 C C . MET A 1 217 ? 13.711 -20.766 -16.203 1 97.75 217 MET A C 1
ATOM 1746 O O . MET A 1 217 ? 13.688 -21.375 -17.281 1 97.75 217 MET A O 1
ATOM 1750 N N . LEU A 1 218 ? 14.812 -20.125 -15.695 1 97.62 218 LEU A N 1
ATOM 1751 C CA . LEU A 1 218 ? 16.078 -20.188 -16.422 1 97.62 218 LEU A CA 1
ATOM 1752 C C . LEU A 1 218 ? 16.969 -21.297 -15.883 1 97.62 218 LEU A C 1
ATOM 1754 O O . LEU A 1 218 ? 17.578 -22.047 -16.656 1 97.62 218 LEU A O 1
ATOM 1758 N N . CYS A 1 219 ? 17.078 -21.438 -14.664 1 97.19 219 CYS A N 1
ATOM 1759 C CA . CYS A 1 219 ? 17.844 -22.484 -13.984 1 97.19 219 CYS A CA 1
ATOM 1760 C C . CYS A 1 219 ? 17.188 -22.844 -12.656 1 97.19 219 CYS A C 1
ATOM 1762 O O . CYS A 1 219 ? 16.391 -22.078 -12.125 1 97.19 219 CYS A O 1
ATOM 1764 N N . ALA A 1 220 ? 17.453 -24 -12.156 1 96.75 220 ALA A N 1
ATOM 1765 C CA . ALA A 1 220 ? 16.891 -24.484 -10.898 1 96.75 220 ALA A CA 1
ATOM 1766 C C . ALA A 1 220 ? 17.469 -23.719 -9.711 1 96.75 220 ALA A C 1
ATOM 1768 O O . ALA A 1 220 ? 18.641 -23.312 -9.742 1 96.75 220 ALA A O 1
ATOM 1769 N N . ALA A 1 221 ? 16.656 -23.562 -8.68 1 92.75 221 ALA A N 1
ATOM 1770 C CA . ALA A 1 221 ? 17.156 -23 -7.434 1 92.75 221 ALA A CA 1
ATOM 1771 C C . ALA A 1 221 ? 18.203 -23.906 -6.793 1 92.75 221 ALA A C 1
ATOM 1773 O O . ALA A 1 221 ? 18.172 -25.125 -6.977 1 92.75 221 ALA A O 1
ATOM 1774 N N . VAL A 1 222 ? 19.031 -23.297 -6.02 1 91.38 222 VAL A N 1
ATOM 1775 C CA . VAL A 1 222 ? 20.062 -24.062 -5.324 1 91.38 222 VAL A CA 1
ATOM 1776 C C . VAL A 1 222 ? 19.406 -25.031 -4.34 1 91.38 222 VAL A C 1
ATOM 1778 O O . VAL A 1 222 ? 19.891 -26.156 -4.16 1 91.38 222 VAL A O 1
ATOM 1781 N N . SER A 1 223 ? 18.297 -24.641 -3.793 1 90.94 223 SER A N 1
ATOM 1782 C CA . SER A 1 223 ? 17.609 -25.438 -2.779 1 90.94 223 SER A CA 1
ATOM 1783 C C . SER A 1 223 ? 16.672 -26.453 -3.416 1 90.94 223 SER A C 1
ATOM 1785 O O . SER A 1 223 ? 16.047 -27.25 -2.717 1 90.94 223 SER A O 1
ATOM 1787 N N . ASP A 1 224 ? 16.547 -26.453 -4.699 1 93.12 224 ASP A N 1
ATOM 1788 C CA . ASP A 1 224 ? 15.641 -27.359 -5.387 1 93.12 224 ASP A CA 1
ATOM 1789 C C . ASP A 1 224 ? 16.125 -28.812 -5.262 1 93.12 224 ASP A C 1
ATOM 1791 O O . ASP A 1 224 ? 17.203 -29.156 -5.738 1 93.12 224 ASP A O 1
ATOM 1795 N N . PRO A 1 225 ? 15.328 -29.703 -4.68 1 93.69 225 PRO A N 1
ATOM 1796 C CA . PRO A 1 225 ? 15.734 -31.094 -4.535 1 93.69 225 PRO A CA 1
ATOM 1797 C C . PRO A 1 225 ? 15.75 -31.859 -5.863 1 93.69 225 PRO A C 1
ATOM 1799 O O . PRO A 1 225 ? 16.328 -32.938 -5.957 1 93.69 225 PRO A O 1
ATOM 1802 N N . PHE A 1 226 ? 15.211 -31.281 -6.887 1 94.25 226 PHE A N 1
ATOM 1803 C CA . PHE A 1 226 ? 15.117 -31.953 -8.18 1 94.25 226 PHE A CA 1
ATOM 1804 C C . PHE A 1 226 ? 16 -31.266 -9.211 1 94.25 226 PHE A C 1
ATOM 1806 O O . PHE A 1 226 ? 15.641 -31.188 -10.391 1 94.25 226 PHE A O 1
ATOM 1813 N N . GLN A 1 227 ? 17.031 -30.766 -8.812 1 94.06 227 GLN A N 1
ATOM 1814 C CA . GLN A 1 227 ? 17.969 -30.125 -9.727 1 94.06 227 GLN A CA 1
ATOM 1815 C C . GLN A 1 227 ? 18.328 -31.062 -10.883 1 94.06 227 GLN A C 1
ATOM 1817 O O . GLN A 1 227 ? 18.219 -32.281 -10.758 1 94.06 227 GLN A O 1
ATOM 1822 N N . GLY A 1 228 ? 18.812 -30.438 -11.922 1 93.56 228 GLY A N 1
ATOM 1823 C CA . GLY A 1 228 ? 19.141 -31.172 -13.133 1 93.56 228 GLY A CA 1
ATOM 1824 C C . GLY A 1 228 ? 18.422 -30.641 -14.359 1 93.56 228 GLY A C 1
ATOM 1825 O O . GLY A 1 228 ? 17.688 -29.656 -14.273 1 93.56 228 GLY A O 1
ATOM 1826 N N . GLN A 1 229 ? 18.531 -31.328 -15.445 1 92.44 229 GLN A N 1
ATOM 1827 C CA . GLN A 1 229 ? 18.016 -30.828 -16.719 1 92.44 229 GLN A CA 1
ATOM 1828 C C . GLN A 1 229 ? 16.5 -30.984 -16.797 1 92.44 229 GLN A C 1
ATOM 1830 O O . GLN A 1 229 ? 15.844 -30.312 -17.594 1 92.44 229 GLN A O 1
ATOM 1835 N N . ASN A 1 230 ? 16 -31.859 -15.938 1 96.69 230 ASN A N 1
ATOM 1836 C CA . ASN A 1 230 ? 14.57 -32.125 -15.984 1 96.69 230 ASN A CA 1
ATOM 1837 C C . ASN A 1 230 ? 13.828 -31.422 -14.852 1 96.69 230 ASN A C 1
ATOM 1839 O O . ASN A 1 230 ? 12.703 -31.781 -14.508 1 96.69 230 ASN A O 1
ATOM 1843 N N . TYR A 1 231 ? 14.477 -30.375 -14.258 1 97.44 231 TYR A N 1
ATOM 1844 C CA . TYR A 1 231 ? 13.906 -29.75 -13.062 1 97.44 231 TYR A CA 1
ATOM 1845 C C . TYR A 1 231 ? 12.562 -29.125 -13.375 1 97.44 231 TYR A C 1
ATOM 1847 O O . TYR A 1 231 ? 11.656 -29.125 -12.531 1 97.44 231 TYR A O 1
ATOM 1855 N N . ARG A 1 232 ? 12.336 -28.594 -14.555 1 97.62 232 ARG A N 1
ATOM 1856 C CA . ARG A 1 232 ? 11.078 -27.969 -14.93 1 97.62 232 ARG A CA 1
ATOM 1857 C C . ARG A 1 232 ? 9.969 -29 -15.055 1 97.62 232 ARG A C 1
ATOM 1859 O O . ARG A 1 232 ? 8.828 -28.766 -14.641 1 97.62 232 ARG A O 1
ATOM 1866 N N . LEU A 1 233 ? 10.328 -30.125 -15.672 1 97.62 233 LEU A N 1
ATOM 1867 C CA . LEU A 1 233 ? 9.359 -31.203 -15.805 1 97.62 233 LEU A CA 1
ATOM 1868 C C . LEU A 1 233 ? 8.961 -31.75 -14.438 1 97.62 233 LEU A C 1
ATOM 1870 O O . LEU A 1 233 ? 7.785 -32.031 -14.188 1 97.62 233 LEU A O 1
ATOM 1874 N N . PHE A 1 234 ? 9.953 -31.906 -13.609 1 97.5 234 PHE A N 1
ATOM 1875 C CA . PHE A 1 234 ? 9.672 -32.344 -12.25 1 97.5 234 PHE A CA 1
ATOM 1876 C C . PHE A 1 234 ? 8.789 -31.328 -11.531 1 97.5 234 PHE A C 1
ATOM 1878 O O . PHE A 1 234 ? 7.91 -31.703 -10.75 1 97.5 234 PHE A O 1
ATOM 1885 N N . ALA A 1 235 ? 9.008 -30.047 -11.742 1 97.12 235 ALA A N 1
ATOM 1886 C CA . ALA A 1 235 ? 8.172 -29.016 -11.141 1 97.12 235 ALA A CA 1
ATOM 1887 C C . ALA A 1 235 ? 6.723 -29.156 -11.586 1 97.12 235 ALA A C 1
ATOM 1889 O O . ALA A 1 235 ? 5.805 -29.047 -10.773 1 97.12 235 ALA A O 1
ATOM 1890 N N . CYS A 1 236 ? 6.5 -29.391 -12.852 1 97.81 236 CYS A N 1
ATOM 1891 C CA . CYS A 1 236 ? 5.145 -29.578 -13.352 1 97.81 236 CYS A CA 1
ATOM 1892 C C . CYS A 1 236 ? 4.465 -30.75 -12.648 1 97.81 236 CYS A C 1
ATOM 1894 O O . CYS A 1 236 ? 3.293 -30.672 -12.281 1 97.81 236 CYS A O 1
ATOM 1896 N N . CYS A 1 237 ? 5.238 -31.797 -12.438 1 97.12 237 CYS A N 1
ATOM 1897 C CA . CYS A 1 237 ? 4.695 -33 -11.812 1 97.12 237 CYS A CA 1
ATOM 1898 C C . CYS A 1 237 ? 4.363 -32.75 -10.344 1 97.12 237 CYS A C 1
ATOM 1900 O O . CYS A 1 237 ? 3.23 -32.969 -9.914 1 97.12 237 CYS A O 1
ATOM 1902 N N . HIS A 1 238 ? 5.305 -32.25 -9.586 1 96.75 238 HIS A N 1
ATOM 1903 C CA . HIS A 1 238 ? 5.027 -32.125 -8.164 1 96.75 238 HIS A CA 1
ATOM 1904 C C . HIS A 1 238 ? 4.039 -30.984 -7.906 1 96.75 238 HIS A C 1
ATOM 1906 O O . HIS A 1 238 ? 3.281 -31.031 -6.934 1 96.75 238 HIS A O 1
ATOM 1912 N N . GLN A 1 239 ? 3.971 -29.969 -8.766 1 97.25 239 GLN A N 1
ATOM 1913 C CA . GLN A 1 239 ? 2.969 -28.922 -8.586 1 97.25 239 GLN A CA 1
ATOM 1914 C C . GLN A 1 239 ? 1.571 -29.438 -8.922 1 97.25 239 GLN A C 1
ATOM 1916 O O . GLN A 1 239 ? 0.59 -29.031 -8.297 1 97.25 239 GLN A O 1
ATOM 1921 N N . ALA A 1 240 ? 1.445 -30.297 -9.953 1 96.75 240 ALA A N 1
ATOM 1922 C CA . ALA A 1 240 ? 0.161 -30.906 -10.297 1 96.75 240 ALA A CA 1
ATOM 1923 C C . ALA A 1 240 ? -0.425 -31.656 -9.102 1 96.75 240 ALA A C 1
ATOM 1925 O O . ALA A 1 240 ? -1.646 -31.781 -8.984 1 96.75 240 ALA A O 1
ATOM 1926 N N . LEU A 1 241 ? 0.421 -32.062 -8.227 1 97 241 LEU A N 1
ATOM 1927 C CA . LEU A 1 241 ? -0.02 -32.781 -7.031 1 97 241 LEU A CA 1
ATOM 1928 C C . LEU A 1 241 ? -0.183 -31.812 -5.855 1 97 241 LEU A C 1
ATOM 1930 O O . LEU A 1 241 ? -1.19 -31.859 -5.145 1 97 241 LEU A O 1
ATOM 1934 N N . LEU A 1 242 ? 0.75 -30.953 -5.664 1 97.94 242 LEU A N 1
ATOM 1935 C CA . LEU A 1 242 ? 0.798 -30.094 -4.484 1 97.94 242 LEU A CA 1
ATOM 1936 C C . LEU A 1 242 ? -0.329 -29.062 -4.512 1 97.94 242 LEU A C 1
ATOM 1938 O O . LEU A 1 242 ? -0.94 -28.781 -3.48 1 97.94 242 LEU A O 1
ATOM 1942 N N . CYS A 1 243 ? -0.622 -28.469 -5.672 1 98 243 CYS A N 1
ATOM 1943 C CA . CYS A 1 243 ? -1.607 -27.391 -5.777 1 98 243 CYS A CA 1
ATOM 1944 C C . CYS A 1 243 ? -2.982 -27.875 -5.328 1 98 243 CYS A C 1
ATOM 1946 O O . CYS A 1 243 ? -3.584 -27.281 -4.426 1 98 243 CYS A O 1
ATOM 1948 N N . PRO A 1 244 ? -3.49 -29.016 -5.871 1 97 244 PRO A N 1
ATOM 1949 C CA . PRO A 1 244 ? -4.781 -29.5 -5.383 1 97 244 PRO A CA 1
ATOM 1950 C C . PRO A 1 244 ? -4.738 -29.922 -3.92 1 97 244 PRO A C 1
ATOM 1952 O O . PRO A 1 244 ? -5.723 -29.766 -3.193 1 97 244 PRO A O 1
ATOM 1955 N N . LEU A 1 245 ? -3.656 -30.453 -3.506 1 97.62 245 LEU A N 1
ATOM 1956 C CA . LEU A 1 245 ? -3.537 -30.891 -2.117 1 97.62 245 LEU A CA 1
ATOM 1957 C C . LEU A 1 245 ? -3.68 -29.703 -1.168 1 97.62 245 LEU A C 1
ATOM 1959 O O . LEU A 1 245 ? -4.41 -29.781 -0.178 1 97.62 245 LEU A O 1
ATOM 1963 N N . LEU A 1 246 ? -3.008 -28.641 -1.461 1 98 246 LEU A N 1
ATOM 1964 C CA . LEU A 1 246 ? -3.064 -27.453 -0.612 1 98 246 LEU A CA 1
ATOM 1965 C C . LEU A 1 246 ? -4.426 -26.781 -0.723 1 98 246 LEU A C 1
ATOM 1967 O O . LEU A 1 246 ? -4.98 -26.328 0.28 1 98 246 LEU A O 1
ATOM 1971 N N . SER A 1 247 ? -4.902 -26.672 -1.92 1 96.81 247 SER A N 1
ATOM 1972 C CA . SER A 1 247 ? -6.191 -26.031 -2.123 1 96.81 247 SER A CA 1
ATOM 1973 C C . SER A 1 247 ? -7.305 -26.766 -1.398 1 96.81 247 SER A C 1
ATOM 1975 O O . SER A 1 247 ? -8.039 -26.188 -0.601 1 96.81 247 SER A O 1
ATOM 1977 N N . LYS A 1 248 ? -7.398 -28.094 -1.613 1 95.94 248 LYS A N 1
ATOM 1978 C CA . LYS A 1 248 ? -8.438 -28.906 -1 1 95.94 248 LYS A CA 1
ATOM 1979 C C . LYS A 1 248 ? -8.195 -29.094 0.496 1 95.94 248 LYS A C 1
ATOM 1981 O O . LYS A 1 248 ? -9.133 -29.109 1.289 1 95.94 248 LYS A O 1
ATOM 1986 N N . GLY A 1 249 ? -6.934 -29.219 0.833 1 96.81 249 GLY A N 1
ATOM 1987 C CA . GLY A 1 249 ? -6.605 -29.312 2.246 1 96.81 249 GLY A CA 1
ATOM 1988 C C . GLY A 1 249 ? -6.977 -28.078 3.033 1 96.81 249 GLY A C 1
ATOM 1989 O O . GLY A 1 249 ? -7.555 -28.172 4.117 1 96.81 249 GLY A O 1
ATOM 1990 N N . THR A 1 250 ? -6.676 -26.906 2.516 1 97.19 250 THR A N 1
ATOM 1991 C CA . THR A 1 250 ? -7.004 -25.656 3.178 1 97.19 250 THR A CA 1
ATOM 1992 C C . THR A 1 250 ? -8.516 -25.469 3.26 1 97.19 250 THR A C 1
ATOM 1994 O O . THR A 1 250 ? -9.039 -25.031 4.285 1 97.19 250 THR A O 1
ATOM 1997 N N . ALA A 1 251 ? -9.172 -25.812 2.191 1 95.12 251 ALA A N 1
ATOM 1998 C CA . ALA A 1 251 ? -10.625 -25.719 2.184 1 95.12 251 ALA A CA 1
ATOM 1999 C C . ALA A 1 251 ? -11.242 -26.641 3.223 1 95.12 251 ALA A C 1
ATOM 2001 O O . ALA A 1 251 ? -12.203 -26.281 3.906 1 95.12 251 ALA A O 1
ATOM 2002 N N . LEU A 1 252 ? -10.719 -27.859 3.336 1 95 252 LEU A N 1
ATOM 2003 C CA . LEU A 1 252 ? -11.227 -28.844 4.285 1 95 252 LEU A CA 1
ATOM 2004 C C . LEU A 1 252 ? -11.094 -28.344 5.719 1 95 252 LEU A C 1
ATOM 2006 O O . LEU A 1 252 ? -11.992 -28.547 6.539 1 95 252 LEU A O 1
ATOM 2010 N N . ILE A 1 253 ? -10.109 -27.625 5.984 1 96 253 ILE A N 1
ATOM 2011 C CA . ILE A 1 253 ? -9.812 -27.203 7.344 1 96 253 ILE A CA 1
ATOM 2012 C C . ILE A 1 253 ? -10.531 -25.891 7.645 1 96 253 ILE A C 1
ATOM 2014 O O . ILE A 1 253 ? -11.062 -25.703 8.742 1 96 253 ILE A O 1
ATOM 2018 N N . PHE A 1 254 ? -10.68 -24.953 6.641 1 95 254 PHE A N 1
ATOM 2019 C CA . PHE A 1 254 ? -11.023 -23.594 7.004 1 95 254 PHE A CA 1
ATOM 2020 C C . PHE A 1 254 ? -12.328 -23.156 6.336 1 95 254 PHE A C 1
ATOM 2022 O O . PHE A 1 254 ? -12.93 -22.156 6.719 1 95 254 PHE A O 1
ATOM 2029 N N . ALA A 1 255 ? -12.766 -23.875 5.371 1 91.81 255 ALA A N 1
ATOM 2030 C CA . ALA A 1 255 ? -13.938 -23.422 4.625 1 91.81 255 ALA A CA 1
ATOM 2031 C C . ALA A 1 255 ? -15.188 -23.453 5.492 1 91.81 255 ALA A C 1
ATOM 2033 O O . ALA A 1 255 ? -15.391 -24.406 6.262 1 91.81 255 ALA A O 1
ATOM 2034 N N . SER A 1 256 ? -15.906 -22.406 5.438 1 87.5 256 SER A N 1
ATOM 2035 C CA . SER A 1 256 ? -17.203 -22.359 6.125 1 87.5 256 SER A CA 1
ATOM 2036 C C . SER A 1 256 ? -18.266 -23.109 5.336 1 87.5 256 SER A C 1
ATOM 2038 O O . SER A 1 256 ? -18.062 -23.438 4.164 1 87.5 256 SER A O 1
ATOM 2040 N N . LYS A 1 257 ? -19.453 -23.297 6 1 79.44 257 LYS A N 1
ATOM 2041 C CA . LYS A 1 257 ? -20.578 -23.922 5.32 1 79.44 257 LYS A CA 1
ATOM 2042 C C . LYS A 1 257 ? -21.062 -23.047 4.164 1 79.44 257 LYS A C 1
ATOM 2044 O O . LYS A 1 257 ? -21.484 -23.562 3.127 1 79.44 257 LYS A O 1
ATOM 2049 N N . LYS A 1 258 ? -20.953 -21.812 4.258 1 76.19 258 LYS A N 1
ATOM 2050 C CA . LYS A 1 258 ? -21.375 -20.859 3.244 1 76.19 258 LYS A CA 1
ATOM 2051 C C . LYS A 1 258 ? -20.531 -20.984 1.978 1 76.19 258 LYS A C 1
ATOM 2053 O O . LYS A 1 258 ? -21.047 -20.859 0.866 1 76.19 258 LYS A O 1
ATOM 2058 N N . SER A 1 259 ? -19.344 -21.266 2.215 1 77.12 259 SER A N 1
ATOM 2059 C CA . SER A 1 259 ? -18.422 -21.359 1.083 1 77.12 259 SER A CA 1
ATOM 2060 C C . SER A 1 259 ? -18.578 -22.688 0.352 1 77.12 259 SER A C 1
ATOM 2062 O O . SER A 1 259 ? -18.266 -22.797 -0.834 1 77.12 259 SER A O 1
ATOM 2064 N N . ARG A 1 260 ? -19.109 -23.656 1.04 1 74.94 260 ARG A N 1
ATOM 2065 C CA . ARG A 1 260 ? -19.203 -25 0.475 1 74.94 260 ARG A CA 1
ATOM 2066 C C . ARG A 1 260 ? -20.578 -25.219 -0.168 1 74.94 260 ARG A C 1
ATOM 2068 O O . ARG A 1 260 ? -20.719 -26.062 -1.063 1 74.94 260 ARG A O 1
ATOM 2075 N N . CYS A 1 261 ? -21.656 -24.688 0.397 1 62.84 261 CYS A N 1
ATOM 2076 C CA . CYS A 1 261 ? -23.031 -24.984 0.006 1 62.84 261 CYS A CA 1
ATOM 2077 C C . CYS A 1 261 ? -23.281 -24.578 -1.439 1 62.84 261 CYS A C 1
ATOM 2079 O O . CYS A 1 261 ? -24.078 -25.203 -2.139 1 62.84 261 CYS A O 1
ATOM 2081 N N . ASN A 1 262 ? -23.031 -23.375 -1.804 1 53.91 262 ASN A N 1
ATOM 2082 C CA . ASN A 1 262 ? -23.516 -22.844 -3.076 1 53.91 262 ASN A CA 1
ATOM 2083 C C . ASN A 1 262 ? -22.703 -23.391 -4.25 1 53.91 262 ASN A C 1
ATOM 2085 O O . ASN A 1 262 ? -22.5 -22.688 -5.242 1 53.91 262 ASN A O 1
ATOM 2089 N N . GLU A 1 263 ? -22.203 -24.562 -3.988 1 53.88 263 GLU A N 1
ATOM 2090 C CA . GLU A 1 263 ? -21.422 -25.094 -5.105 1 53.88 263 GLU A CA 1
ATOM 2091 C C . GLU A 1 263 ? -22.328 -25.406 -6.301 1 53.88 263 GLU A C 1
ATOM 2093 O O . GLU A 1 263 ? -23.516 -25.109 -6.285 1 53.88 263 GLU A O 1
ATOM 2098 N N . ASN A 1 264 ? -21.75 -26.625 -7.273 1 49.16 264 ASN A N 1
ATOM 2099 C CA . ASN A 1 264 ? -22.344 -27.109 -8.516 1 49.16 264 ASN A CA 1
ATOM 2100 C C . ASN A 1 264 ? -23.734 -27.703 -8.297 1 49.16 264 ASN A C 1
ATOM 2102 O O . ASN A 1 264 ? -24.031 -28.188 -7.203 1 49.16 264 ASN A O 1
ATOM 2106 N N . ALA A 1 265 ? -24.859 -27.125 -8.742 1 42.12 265 ALA A N 1
ATOM 2107 C CA . ALA A 1 265 ? -26.203 -27.672 -8.828 1 42.12 265 ALA A CA 1
ATOM 2108 C C . ALA A 1 265 ? -26.203 -29.188 -8.688 1 42.12 265 ALA A C 1
ATOM 2110 O O . ALA A 1 265 ? -27.266 -29.812 -8.742 1 42.12 265 ALA A O 1
ATOM 2111 N N . ILE A 1 266 ? -25.109 -29.766 -8.773 1 39.16 266 ILE A N 1
ATOM 2112 C CA . ILE A 1 266 ? -25.297 -31.219 -8.898 1 39.16 266 ILE A CA 1
ATOM 2113 C C . ILE A 1 266 ? -25.797 -31.781 -7.57 1 39.16 266 ILE A C 1
ATOM 2115 O O . ILE A 1 266 ? -26.719 -32.594 -7.555 1 39.16 266 ILE A O 1
ATOM 2119 N N . HIS A 1 267 ? -25 -31.859 -6.484 1 36.91 267 HIS A N 1
ATOM 2120 C CA . HIS A 1 267 ? -25.5 -32.688 -5.375 1 36.91 267 HIS A CA 1
ATOM 2121 C C . HIS A 1 267 ? -26.469 -31.891 -4.512 1 36.91 267 HIS A C 1
ATOM 2123 O O . HIS A 1 267 ? -26.109 -30.844 -3.949 1 36.91 267 HIS A O 1
ATOM 2129 N N . ASN A 1 268 ? -27.781 -31.859 -4.82 1 34.81 268 ASN A N 1
ATOM 2130 C CA . ASN A 1 268 ? -29.016 -31.578 -4.094 1 34.81 268 ASN A CA 1
ATOM 2131 C C . ASN A 1 268 ? -28.922 -32.031 -2.637 1 34.81 268 ASN A C 1
ATOM 2133 O O . ASN A 1 268 ? -29.938 -32.344 -2.014 1 34.81 268 ASN A O 1
ATOM 2137 N N . ASN A 1 269 ? -27.844 -32.625 -2.184 1 35.03 269 ASN A N 1
ATOM 2138 C CA . ASN A 1 269 ? -28.109 -33.031 -0.805 1 35.03 269 ASN A CA 1
ATOM 2139 C C . ASN A 1 269 ? -28.469 -31.828 0.069 1 35.03 269 ASN A C 1
ATOM 2141 O O . ASN A 1 269 ? -27.734 -30.844 0.123 1 35.03 269 ASN A O 1
ATOM 2145 N N . ALA A 1 270 ? -29.734 -31.562 0.352 1 35.69 270 ALA A N 1
ATOM 2146 C CA . ALA A 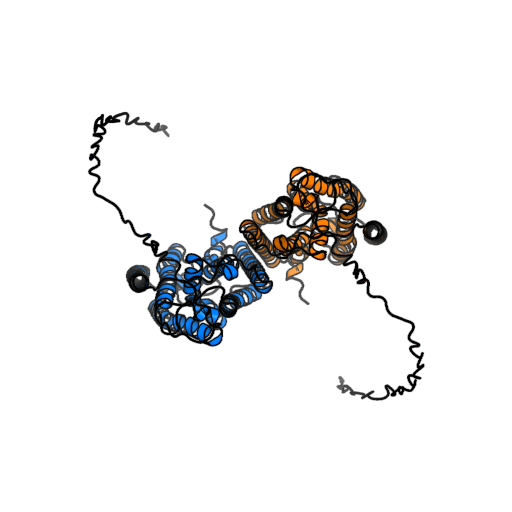1 270 ? -30.375 -30.797 1.415 1 35.69 270 ALA A CA 1
ATOM 2147 C C . ALA A 1 270 ? -29.516 -30.781 2.68 1 35.69 270 ALA A C 1
ATOM 2149 O O . ALA A 1 270 ? -29.75 -31.578 3.592 1 35.69 270 ALA A O 1
ATOM 2150 N N . VAL A 1 271 ? -28.234 -30.703 2.637 1 37.66 271 VAL A N 1
ATOM 2151 C CA . VAL A 1 271 ? -27.797 -30.594 4.023 1 37.66 271 VAL A CA 1
ATOM 2152 C C . VAL A 1 271 ? -28.531 -29.453 4.719 1 37.66 271 VAL A C 1
ATOM 2154 O O . VAL A 1 271 ? -28.844 -28.438 4.098 1 37.66 271 VAL A O 1
ATOM 2157 N N . ASP A 1 272 ? -29.094 -29.406 5.848 1 38.53 272 ASP A N 1
ATOM 2158 C CA . ASP A 1 272 ? -29.703 -28.656 6.949 1 38.53 272 ASP A CA 1
ATOM 2159 C C . ASP A 1 272 ? -28.906 -27.391 7.273 1 38.53 272 ASP A C 1
ATOM 2161 O O . ASP A 1 272 ? -27.719 -27.469 7.574 1 38.53 272 ASP A O 1
ATOM 2165 N N . GLY A 1 273 ? -29.203 -26.141 6.492 1 42.09 273 GLY A N 1
ATOM 2166 C CA . GLY A 1 273 ? -28.906 -24.75 6.777 1 42.09 273 GLY A CA 1
ATOM 2167 C C . GLY A 1 273 ? -28.5 -23.953 5.543 1 42.09 273 GLY A C 1
ATOM 2168 O O . GLY A 1 273 ? -28.078 -22.812 5.648 1 42.09 273 GLY A O 1
ATOM 2169 N N . CYS A 1 274 ? -28.109 -24.594 4.434 1 50.44 274 CYS A N 1
ATOM 2170 C CA . CYS A 1 274 ? -27.766 -23.781 3.27 1 50.44 274 CYS A CA 1
ATOM 2171 C C . CYS A 1 274 ? -29 -23.125 2.678 1 50.44 274 CYS A C 1
ATOM 2173 O O . CYS A 1 274 ? -29.984 -23.797 2.365 1 50.44 274 CYS A O 1
ATOM 2175 N N . GLU A 1 275 ? -29.406 -21.984 2.898 1 47.38 275 GLU A N 1
ATOM 2176 C CA . GLU A 1 275 ? -30.484 -21.25 2.238 1 47.38 275 GLU A CA 1
ATOM 2177 C C . GLU A 1 275 ? -30.469 -21.484 0.731 1 47.38 275 GLU A C 1
ATOM 2179 O O . GLU A 1 275 ? -29.391 -21.609 0.127 1 47.38 275 GLU A O 1
ATOM 2184 N N . THR A 1 276 ? -31.469 -22.156 0.138 1 43.53 276 THR A N 1
ATOM 2185 C CA . THR A 1 276 ? -31.734 -22.422 -1.27 1 43.53 276 THR A CA 1
ATOM 2186 C C . THR A 1 276 ? -31.438 -21.188 -2.123 1 43.53 276 THR A C 1
ATOM 2188 O O . THR A 1 276 ? -32.031 -20.125 -1.929 1 43.53 276 THR A O 1
ATOM 2191 N N . TYR A 1 277 ? -30.25 -21 -2.508 1 43.84 277 TYR A N 1
ATOM 2192 C CA . TYR A 1 277 ? -29.953 -19.938 -3.465 1 43.84 277 TYR A CA 1
ATOM 2193 C C . TYR A 1 277 ? -30.719 -20.141 -4.766 1 43.84 277 TYR A C 1
ATOM 2195 O O . TYR A 1 277 ? -30.859 -21.281 -5.234 1 43.84 277 TYR A O 1
ATOM 2203 N N . MET A 1 278 ? -31.938 -19.453 -5.102 1 39.62 278 MET A N 1
ATOM 2204 C CA . MET A 1 278 ? -32.812 -19.531 -6.281 1 39.62 278 MET A CA 1
ATOM 2205 C C . MET A 1 278 ? -31.969 -19.5 -7.562 1 39.62 278 MET A C 1
ATOM 2207 O O . MET A 1 278 ? -31 -18.766 -7.656 1 39.62 278 MET A O 1
ATOM 2211 N N . PRO A 1 279 ? -32.031 -20.594 -8.367 1 37.84 279 PRO A N 1
ATOM 2212 C CA . PRO A 1 279 ? -31.516 -20.469 -9.727 1 37.84 279 PRO A CA 1
ATOM 2213 C C . PRO A 1 279 ? -32.031 -19.234 -10.453 1 37.84 279 PRO A C 1
ATOM 2215 O O . PRO A 1 279 ? -33.219 -18.875 -10.297 1 37.84 279 PRO A O 1
ATOM 2218 N N . THR A 1 280 ? -31.406 -18.156 -10.711 1 35.19 280 THR A N 1
ATOM 2219 C CA . THR A 1 280 ? -31.938 -16.984 -11.391 1 35.19 280 THR A CA 1
ATOM 2220 C C . THR A 1 280 ? -32.625 -17.375 -12.703 1 35.19 280 THR A C 1
ATOM 2222 O O . THR A 1 280 ? -33.094 -16.5 -13.445 1 35.19 280 THR A O 1
ATOM 2225 N N . GLY A 1 281 ? -32.406 -18.516 -13.367 1 30.31 281 GLY A N 1
ATOM 2226 C CA . GLY A 1 281 ? -32.938 -18.516 -14.727 1 30.31 281 GLY A CA 1
ATOM 2227 C C . GLY A 1 281 ? -34.469 -18.469 -14.781 1 30.31 281 GLY A C 1
ATOM 2228 O O . GLY A 1 281 ? -35.031 -17.797 -15.648 1 30.31 281 GLY A O 1
ATOM 2229 N N . SER A 1 282 ? -35.219 -19.516 -14.406 1 27.27 282 SER A N 1
ATOM 2230 C CA . SER A 1 282 ? -36.5 -19.844 -15.078 1 27.27 282 SER A CA 1
ATOM 2231 C C . SER A 1 282 ? -37.625 -18.969 -14.57 1 27.27 282 SER A C 1
ATOM 2233 O O . SER A 1 282 ? -38.125 -19.156 -13.461 1 27.27 282 SER A O 1
ATOM 2235 N N . VAL A 1 283 ? -37.656 -17.609 -14.742 1 27.16 283 VAL A N 1
ATOM 2236 C CA . VAL A 1 283 ? -38.938 -16.906 -14.758 1 27.16 283 VAL A CA 1
ATOM 2237 C C . VAL A 1 283 ? -39.969 -17.688 -15.609 1 27.16 283 VAL A C 1
ATOM 2239 O O . VAL A 1 283 ? -39.812 -17.734 -16.844 1 27.16 283 VAL A O 1
ATOM 2242 N N . SER A 1 284 ? -40.281 -18.938 -15.391 1 23.08 284 SER A N 1
ATOM 2243 C CA . SER A 1 284 ? -41.438 -19.5 -16.062 1 23.08 284 SER A CA 1
ATOM 2244 C C . SER A 1 284 ? -42.688 -18.609 -15.867 1 23.08 284 SER A C 1
ATOM 2246 O O . SER A 1 284 ? -42.938 -18.141 -14.758 1 23.08 284 SER A O 1
ATOM 2248 N N . GLY A 1 285 ? -43.156 -17.797 -16.938 1 23.98 285 GLY A N 1
ATOM 2249 C CA . GLY A 1 285 ? -44.406 -17.141 -17.266 1 23.98 285 GLY A CA 1
ATOM 2250 C C . GLY A 1 285 ? -45.625 -17.969 -16.891 1 23.98 285 GLY A C 1
ATOM 2251 O O . GLY A 1 285 ? -46.031 -18.875 -17.625 1 23.98 285 GLY A O 1
ATOM 2252 N N . SER A 1 286 ? -45.719 -18.562 -15.828 1 22.69 286 SER A N 1
ATOM 2253 C CA . SER A 1 286 ? -47 -19.234 -15.633 1 22.69 286 SER A CA 1
ATOM 2254 C C . SER A 1 286 ? -48.156 -18.266 -15.836 1 22.69 286 SER A C 1
ATOM 2256 O O . SER A 1 286 ? -48.281 -17.25 -15.141 1 22.69 286 SER A O 1
ATOM 2258 N N . GLY A 1 287 ? -48.688 -18.109 -17.172 1 21.66 287 GLY A N 1
ATOM 2259 C CA . GLY A 1 287 ? -49.969 -17.656 -17.703 1 21.66 287 GLY A CA 1
ATOM 2260 C C . GLY A 1 287 ? -51.156 -18.078 -16.859 1 21.66 287 GLY A C 1
ATOM 2261 O O . GLY A 1 287 ? -51.312 -19.266 -16.531 1 21.66 287 GLY A O 1
ATOM 2262 N N . ALA A 1 288 ? -51.625 -17.344 -15.922 1 22.61 288 ALA A N 1
ATOM 2263 C CA . ALA A 1 288 ? -53 -17.422 -15.477 1 22.61 288 ALA A CA 1
ATOM 2264 C C . ALA A 1 288 ? -53.938 -17.578 -16.656 1 22.61 288 ALA A C 1
ATOM 2266 O O . ALA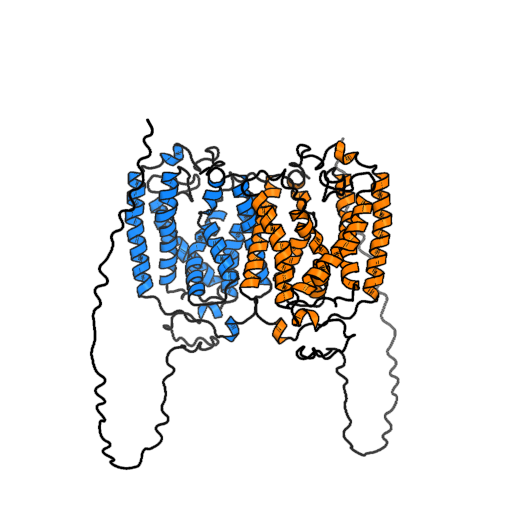 A 1 288 ? -53.969 -16.734 -17.562 1 22.61 288 ALA A O 1
ATOM 2267 N N . GLY A 1 289 ? -54.156 -18.812 -17.281 1 19.58 289 GLY A N 1
ATOM 2268 C CA . GLY A 1 289 ? -55.188 -19.234 -18.234 1 19.58 289 GLY A CA 1
ATOM 2269 C C . GLY A 1 289 ? -56.562 -18.688 -17.891 1 19.58 289 GLY A C 1
ATOM 2270 O O . GLY A 1 289 ? -57.25 -19.25 -17.031 1 19.58 289 GLY A O 1
ATOM 2271 N N . LEU A 1 290 ? -56.844 -17.328 -17.641 1 20.7 290 LEU A N 1
ATOM 2272 C CA . LEU A 1 290 ? -58.219 -16.891 -17.75 1 20.7 290 LEU A CA 1
ATOM 2273 C C . LEU A 1 290 ? -58.875 -17.516 -18.969 1 20.7 290 LEU A C 1
ATOM 2275 O O . LEU A 1 290 ? -58.219 -17.797 -19.969 1 20.7 290 LEU A O 1
ATOM 2279 N N . GLY A 1 291 ? -60.125 -18.156 -18.797 1 19.47 291 GLY A N 1
ATOM 2280 C CA . GLY A 1 291 ? -61.031 -18.922 -19.625 1 19.47 291 GLY A CA 1
ATOM 2281 C C . GLY A 1 291 ? -61.531 -18.125 -20.812 1 19.47 291 GLY A C 1
ATOM 2282 O O . GLY A 1 291 ? -62 -17 -20.672 1 19.47 291 GLY A O 1
ATOM 2283 N N . LEU A 1 292 ? -61 -18.141 -21.984 1 20.75 292 LEU A N 1
ATOM 2284 C CA . LEU A 1 292 ? -61.688 -17.656 -23.188 1 20.75 292 LEU A CA 1
ATOM 2285 C C . LEU A 1 292 ? -63.062 -18.328 -23.328 1 20.75 292 LEU A C 1
ATOM 2287 O O . LEU A 1 292 ? -63.156 -19.562 -23.281 1 20.75 292 LEU A O 1
ATOM 2291 N N . GLY A 1 293 ? -64.188 -17.953 -22.75 1 17.84 293 GLY A N 1
ATOM 2292 C CA . GLY A 1 293 ? -65.25 -18.547 -23.562 1 17.84 293 GLY A CA 1
ATOM 2293 C C . GLY A 1 293 ? -65.062 -18.312 -25.047 1 17.84 293 GLY A C 1
ATOM 2294 O O . GLY A 1 293 ? -65.062 -19.266 -25.828 1 17.84 293 GLY A O 1
ATOM 2295 N N . SER A 1 294 ? -65.562 -17.125 -25.547 1 20.11 294 SER A N 1
ATOM 2296 C CA . SER A 1 294 ? -66.438 -17 -26.672 1 20.11 294 SER A CA 1
ATOM 2297 C C . SER A 1 294 ? -65.688 -17.141 -28 1 20.11 294 SER A C 1
ATOM 2299 O O . SER A 1 294 ? -64.5 -17.062 -28.047 1 20.11 294 SER A O 1
ATOM 2301 N N . GLY A 1 295 ? -66.438 -16.781 -29.25 1 18.92 295 GLY A N 1
ATOM 2302 C CA . GLY A 1 295 ? -66.688 -17.25 -30.594 1 18.92 295 GLY A CA 1
ATOM 2303 C C . GLY A 1 295 ? -65.625 -16.891 -31.562 1 18.92 295 GLY A C 1
ATOM 2304 O O . GLY A 1 295 ? -64.625 -16.188 -31.203 1 18.92 295 GLY A O 1
ATOM 2305 N N . PRO A 1 296 ? -65.875 -16.922 -32.969 1 20.5 296 PRO A N 1
ATOM 2306 C CA . PRO A 1 296 ? -65.312 -17.359 -34.25 1 20.5 296 PRO A CA 1
ATOM 2307 C C . PRO A 1 296 ? -64.375 -16.344 -34.844 1 20.5 296 PRO A C 1
ATOM 2309 O O . PRO A 1 296 ? -63.531 -16.688 -35.688 1 20.5 296 PRO A O 1
ATOM 2312 N N . GLY A 1 297 ? -64.312 -15.008 -34.375 1 18.8 297 GLY A N 1
ATOM 2313 C CA . GLY A 1 297 ? -64.312 -14.109 -35.5 1 18.8 297 GLY A CA 1
ATOM 2314 C C . GLY A 1 297 ? -63.031 -14.078 -36.281 1 18.8 297 GLY A C 1
ATOM 2315 O O . GLY A 1 297 ? -61.969 -14.398 -35.719 1 18.8 297 GLY A O 1
ATOM 2316 N N . SER A 1 298 ? -62.969 -14.078 -37.719 1 19.05 298 SER A N 1
ATOM 2317 C CA . SER A 1 298 ? -62.281 -14.273 -39 1 19.05 298 SER A CA 1
ATOM 2318 C C . SER A 1 298 ? -61.219 -13.203 -39.219 1 19.05 298 SER A C 1
ATOM 2320 O O . SER A 1 298 ? -60.562 -13.172 -40.25 1 19.05 298 SER A O 1
ATOM 2322 N N . ASP A 1 299 ? -60.844 -12.383 -38.156 1 18.53 299 ASP A N 1
ATOM 2323 C CA . ASP A 1 299 ? -60.406 -11.164 -38.844 1 18.53 299 ASP A CA 1
ATOM 2324 C C . ASP A 1 299 ? -59.188 -11.422 -39.719 1 18.53 299 ASP A C 1
ATOM 2326 O O . ASP A 1 299 ? -58.375 -12.305 -39.406 1 18.53 299 ASP A O 1
ATOM 2330 N N . HIS A 1 300 ? -59.125 -10.633 -40.875 1 19.45 300 HIS A N 1
ATOM 2331 C CA . HIS A 1 300 ? -58.469 -10.422 -42.156 1 19.45 300 HIS A CA 1
ATOM 2332 C C . HIS A 1 300 ? -57 -10.031 -42 1 19.45 300 HIS A C 1
ATOM 2334 O O . HIS A 1 300 ? -56.656 -9.25 -41.094 1 19.45 300 HIS A O 1
ATOM 2340 N N . VAL A 1 301 ? -56.062 -10.906 -42.469 1 19.67 301 VAL A N 1
ATOM 2341 C CA . VAL A 1 301 ? -54.625 -11.125 -42.594 1 19.67 301 VAL A CA 1
ATOM 2342 C C . VAL A 1 301 ? -53.969 -9.898 -43.219 1 19.67 301 VAL A C 1
ATOM 2344 O O . VAL A 1 301 ? -54.094 -9.664 -44.406 1 19.67 301 VAL A O 1
ATOM 2347 N N . LEU A 1 302 ? -54.25 -8.602 -42.625 1 18.22 302 LEU A N 1
ATOM 2348 C CA . LEU A 1 302 ? -53.781 -7.52 -43.469 1 18.22 302 LEU A CA 1
ATOM 2349 C C . LEU A 1 302 ? -52.281 -7.625 -43.719 1 18.22 302 LEU A C 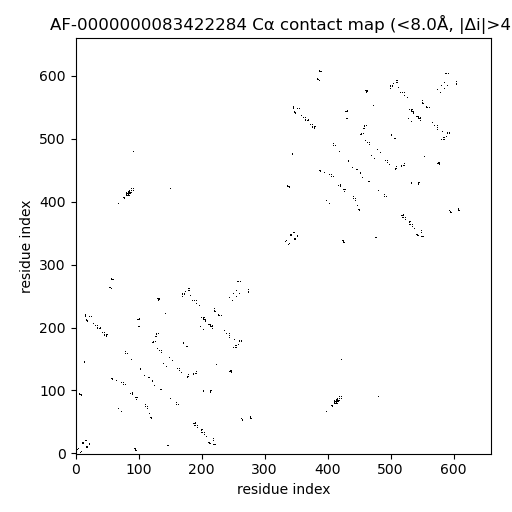1
ATOM 2351 O O . LEU A 1 302 ? -51.5 -7.648 -42.75 1 18.22 302 LEU A O 1
ATOM 2355 N N . TYR A 1 303 ? -51.781 -8.148 -44.938 1 18.47 303 TYR A N 1
ATOM 2356 C CA . TYR A 1 303 ? -50.531 -8.477 -45.594 1 18.47 303 TYR A CA 1
ATOM 2357 C C . TYR A 1 303 ? -49.656 -7.238 -45.781 1 18.47 303 TYR A C 1
ATOM 2359 O O . TYR A 1 303 ? -49.781 -6.531 -46.781 1 18.47 303 TYR A O 1
ATOM 2367 N N . HIS A 1 304 ? -49.594 -6.234 -44.812 1 18.08 304 HIS A N 1
ATOM 2368 C CA . HIS A 1 304 ? -48.969 -5.051 -45.406 1 18.08 304 HIS A CA 1
ATOM 2369 C C . HIS A 1 304 ? -47.562 -5.352 -45.906 1 18.08 304 HIS A C 1
ATOM 2371 O O . HIS A 1 304 ? -46.75 -5.949 -45.188 1 18.08 304 HIS A O 1
ATOM 2377 N N . GLN A 1 305 ? -47.281 -5.27 -47.25 1 17.72 305 GLN A N 1
ATOM 2378 C CA . GLN A 1 305 ? -46.281 -5.484 -48.312 1 17.72 305 GLN A CA 1
ATOM 2379 C C . GLN A 1 305 ? -45.094 -4.543 -48.125 1 17.72 305 GLN A C 1
ATOM 2381 O O . GLN A 1 305 ? -45.156 -3.383 -48.531 1 17.72 305 GLN A O 1
ATOM 2386 N N . MET A 1 306 ? -44.562 -4.266 -46.906 1 19.27 306 MET A N 1
ATOM 2387 C CA . MET A 1 306 ? -43.719 -3.1 -47.031 1 19.27 306 MET A CA 1
ATOM 2388 C C . MET A 1 306 ? -42.562 -3.383 -47.969 1 19.27 306 MET A C 1
ATOM 2390 O O . MET A 1 306 ? -41.969 -4.469 -47.969 1 19.27 306 MET A O 1
ATOM 2394 N N . PRO A 1 307 ? -42.281 -2.436 -49 1 18.59 307 PRO A N 1
ATOM 2395 C CA . PRO A 1 307 ? -41.438 -2.482 -50.188 1 18.59 307 PRO A CA 1
ATOM 2396 C C . PRO A 1 307 ? -39.969 -2.621 -49.875 1 18.59 307 PRO A C 1
ATOM 2398 O O . PRO A 1 307 ? -39.531 -2.23 -48.781 1 18.59 307 PRO A O 1
ATOM 2401 N N . VAL A 1 308 ? -39.156 -3.43 -50.625 1 18.67 308 VAL A N 1
ATOM 2402 C CA . VAL A 1 308 ? -37.875 -4.109 -50.75 1 18.67 308 VAL A CA 1
ATOM 2403 C C . VAL A 1 308 ? -36.75 -3.092 -51.031 1 18.67 308 VAL A C 1
ATOM 2405 O O . VAL A 1 308 ? -35.594 -3.359 -50.812 1 18.67 308 VAL A O 1
ATOM 2408 N N . GLN A 1 309 ? -37 -1.759 -51.531 1 16.45 309 GLN A N 1
ATOM 2409 C CA . GLN A 1 309 ? -36.125 -1.562 -52.656 1 16.45 309 GLN A CA 1
ATOM 2410 C C . GLN A 1 309 ? -34.656 -1.478 -52.219 1 16.45 309 GLN A C 1
ATOM 2412 O O . GLN A 1 309 ? -33.812 -2.195 -52.75 1 16.45 309 GLN A O 1
ATOM 2417 N N . GLN A 1 310 ? -34 -0.135 -52.188 1 17.09 310 GLN A N 1
ATOM 2418 C CA . GLN A 1 310 ? -33.031 0.365 -53.156 1 17.09 310 GLN A CA 1
ATOM 2419 C C . GLN A 1 310 ? -31.609 0.023 -52.75 1 17.09 310 GLN A C 1
ATOM 2421 O O . GLN A 1 310 ? -31.344 -0.304 -51.594 1 17.09 310 GLN A O 1
ATOM 2426 N N . GLU A 1 311 ? -30.469 0.991 -53.25 1 17.64 311 GLU A N 1
ATOM 2427 C CA . GLU A 1 311 ? -29.297 1.037 -54.125 1 17.64 311 GLU A CA 1
ATOM 2428 C C . GLU A 1 311 ? -28 0.941 -53.344 1 17.64 311 GLU A C 1
ATOM 2430 O O . GLU A 1 311 ? -27.906 1.469 -52.219 1 17.64 311 GLU A O 1
ATOM 2435 N N . TYR A 1 312 ? -27.172 -0.049 -53.625 1 19.2 312 TYR A N 1
ATOM 2436 C CA . TYR A 1 312 ? -25.844 -0.566 -53.312 1 19.2 312 TYR A CA 1
ATOM 2437 C C . TYR A 1 312 ? -24.781 0.507 -53.531 1 19.2 312 TYR A C 1
ATOM 2439 O O . TYR A 1 312 ? -24.25 0.666 -54.625 1 19.2 312 TYR A O 1
ATOM 2447 N N . MET A 1 313 ? -25 1.854 -52.969 1 18.02 313 MET A N 1
ATOM 2448 C CA . MET A 1 313 ? -23.984 2.719 -53.562 1 18.02 313 MET A CA 1
ATOM 2449 C C . MET A 1 313 ? -22.578 2.225 -53.219 1 18.02 313 MET A C 1
ATOM 2451 O O . MET A 1 313 ? -22.312 1.803 -52.094 1 18.02 313 MET A O 1
ATOM 2455 N N . SER A 1 314 ? -21.703 1.872 -54.312 1 17.86 314 SER A N 1
ATOM 2456 C CA . SER A 1 314 ? -20.359 1.381 -54.594 1 17.86 314 SER A CA 1
ATOM 2457 C C . SER A 1 314 ? -19.312 2.346 -54.062 1 17.86 314 SER A C 1
ATOM 2459 O O . SER A 1 314 ? -19.078 3.404 -54.625 1 17.86 314 SER A O 1
ATOM 2461 N N . ALA A 1 315 ? -19.266 2.734 -52.812 1 18.61 315 ALA A N 1
ATOM 2462 C CA . ALA A 1 315 ? -18.266 3.754 -52.5 1 18.61 315 ALA A CA 1
ATOM 2463 C C . ALA A 1 315 ? -16.891 3.322 -52.969 1 18.61 315 ALA A C 1
ATOM 2465 O O . ALA A 1 315 ? -16.312 2.367 -52.438 1 18.61 315 ALA A O 1
ATOM 2466 N N . ASP A 1 316 ? -16.484 3.555 -54.219 1 17.28 316 ASP A N 1
ATOM 2467 C CA . ASP A 1 316 ? -15.227 3.365 -54.969 1 17.28 316 ASP A CA 1
ATOM 2468 C C . ASP A 1 316 ? -14.039 3.898 -54.156 1 17.28 316 ASP A C 1
ATOM 2470 O O . ASP A 1 316 ? -13.008 3.236 -54.062 1 17.28 316 ASP A O 1
ATOM 2474 N N . SER A 1 317 ? -13.898 5.305 -54 1 17.59 317 SER A N 1
ATOM 2475 C CA . SER A 1 317 ? -12.758 5.957 -54.625 1 17.59 317 SER A CA 1
ATOM 2476 C C . SER A 1 317 ? -11.469 5.695 -53.875 1 17.59 317 SER A C 1
ATOM 2478 O O . SER A 1 317 ? -10.484 5.223 -54.438 1 17.59 317 SER A O 1
ATOM 2480 N N . ILE A 1 318 ? -10.555 6.914 -53.469 1 18.59 318 ILE A N 1
ATOM 2481 C CA . ILE A 1 318 ? -9.273 7.438 -53.906 1 18.59 318 ILE A CA 1
ATOM 2482 C C . ILE A 1 318 ? -8.172 7.027 -52.938 1 18.59 318 ILE A C 1
ATOM 2484 O O . ILE A 1 318 ? -8.328 7.168 -51.719 1 18.59 318 ILE A O 1
ATOM 2488 N N . THR A 1 319 ? -7.262 6.121 -53.375 1 18.86 319 THR A N 1
ATOM 2489 C CA . THR A 1 319 ? -5.941 5.59 -53.031 1 18.86 319 THR A CA 1
ATOM 2490 C C . THR A 1 319 ? -4.957 6.719 -52.75 1 18.86 319 THR A C 1
ATOM 2492 O O . THR A 1 319 ? -3.742 6.52 -52.781 1 18.86 319 THR A O 1
ATOM 2495 N N . ALA A 1 320 ? -5.285 7.93 -52.125 1 20.03 320 ALA A N 1
ATOM 2496 C CA . ALA A 1 320 ? -4.25 8.953 -52.156 1 20.03 320 ALA A CA 1
ATOM 2497 C C . ALA A 1 320 ? -2.93 8.43 -51.594 1 20.03 320 ALA A C 1
ATOM 2499 O O . ALA A 1 320 ? -2.898 7.848 -50.5 1 20.03 320 ALA A O 1
ATOM 2500 N N . GLU A 1 321 ? -1.905 8.195 -52.5 1 18.88 321 GLU A N 1
ATOM 2501 C CA . GLU A 1 321 ? -0.492 7.832 -52.531 1 18.88 321 GLU A CA 1
ATOM 2502 C C . GLU A 1 321 ? 0.348 8.758 -51.656 1 18.88 321 GLU A C 1
ATOM 2504 O O . GLU A 1 321 ? 0.595 9.914 -52.031 1 18.88 321 GLU A O 1
ATOM 2509 N N . TYR A 1 322 ? 0.017 9.047 -50.406 1 19.84 322 TYR A N 1
ATOM 2510 C CA . TYR A 1 322 ? 0.882 10.047 -49.781 1 19.84 322 TYR A CA 1
ATOM 2511 C C . TYR A 1 322 ? 2.342 9.617 -49.844 1 19.84 322 TYR A C 1
ATOM 2513 O O . TYR A 1 322 ? 2.697 8.531 -49.375 1 19.84 322 TYR A O 1
ATOM 2521 N N . THR A 1 323 ? 3.15 10.023 -50.938 1 20.36 323 THR A N 1
ATOM 2522 C CA . THR A 1 323 ? 4.562 9.93 -51.281 1 20.36 323 THR A CA 1
ATOM 2523 C C . THR A 1 323 ? 5.438 10.531 -50.188 1 20.36 323 THR A C 1
ATOM 2525 O O . THR A 1 323 ? 5.277 11.695 -49.812 1 20.36 323 THR A O 1
ATOM 2528 N N . MET A 1 324 ? 5.84 9.789 -49.25 1 21.22 324 MET A N 1
ATOM 2529 C CA . MET A 1 324 ? 6.809 10.164 -48.219 1 21.22 324 MET A CA 1
ATOM 2530 C C . MET A 1 324 ? 8.07 10.75 -48.844 1 21.22 324 MET A C 1
ATOM 2532 O O . MET A 1 324 ? 8.625 10.18 -49.781 1 21.22 324 MET A O 1
ATOM 2536 N N . PRO A 1 325 ? 8.352 12.062 -48.812 1 21.3 325 PRO A N 1
ATOM 2537 C CA . PRO A 1 325 ? 9.492 12.758 -49.406 1 21.3 325 PRO A CA 1
ATOM 2538 C C . PRO A 1 325 ? 10.836 12.203 -48.938 1 21.3 325 PRO A C 1
ATOM 2540 O O . PRO A 1 325 ? 10.953 11.773 -47.781 1 21.3 325 PRO A O 1
ATOM 2543 N N . THR A 1 326 ? 11.68 11.602 -49.781 1 23.58 326 THR A N 1
ATOM 2544 C CA . THR A 1 326 ? 13.031 11.047 -49.812 1 23.58 326 THR A CA 1
ATOM 2545 C C . THR A 1 326 ? 14.055 12.109 -49.438 1 23.58 326 THR A C 1
ATOM 2547 O O . THR A 1 326 ? 14.281 13.055 -50.188 1 23.58 326 THR A O 1
ATOM 2550 N N . THR A 1 327 ? 13.938 12.789 -48.281 1 22.38 327 THR A N 1
ATOM 2551 C CA . THR A 1 327 ? 15.016 13.766 -48.156 1 22.38 327 THR A CA 1
ATOM 2552 C C . THR A 1 327 ? 16.375 13.109 -48.406 1 22.38 327 THR A C 1
ATOM 2554 O O . THR A 1 327 ? 16.641 12 -47.938 1 22.38 327 THR A O 1
ATOM 2557 N N . LYS A 1 328 ? 17.156 13.562 -49.469 1 21.5 328 LYS A N 1
ATOM 2558 C CA . LYS A 1 328 ? 18.469 13.43 -50.125 1 21.5 328 LYS A CA 1
ATOM 2559 C C . LYS A 1 328 ? 19.594 13.586 -49.125 1 21.5 328 LYS A C 1
ATOM 2561 O O . LYS A 1 328 ? 19.875 14.688 -48.625 1 21.5 328 LYS A O 1
ATOM 2566 N N . ILE A 1 329 ? 19.641 12.797 -48 1 21.28 329 ILE A N 1
ATOM 2567 C CA . ILE A 1 329 ? 20.938 12.914 -47.344 1 21.28 329 ILE A CA 1
ATOM 2568 C C . ILE A 1 329 ? 22.062 12.57 -48.312 1 21.28 329 ILE A C 1
ATOM 2570 O O . ILE A 1 329 ? 22.125 11.445 -48.812 1 21.28 329 ILE A O 1
ATOM 2574 N N . ASP A 1 330 ? 22.5 13.508 -49.031 1 20.66 330 ASP A N 1
ATOM 2575 C CA . ASP A 1 330 ? 23.891 13.523 -49.469 1 20.66 330 ASP A CA 1
ATOM 2576 C C . ASP A 1 330 ? 24.844 13.32 -48.281 1 20.66 330 ASP A C 1
ATOM 2578 O O . ASP A 1 330 ? 24.609 13.836 -47.188 1 20.66 330 ASP A O 1
ATOM 2582 N N . MET B 1 1 ? 20.984 -0.085 20.031 1 54.44 1 MET B N 1
ATOM 2583 C CA . MET B 1 1 ? 20 -0.319 18.984 1 54.44 1 MET B CA 1
ATOM 2584 C C . MET B 1 1 ? 20.406 0.349 17.688 1 54.44 1 MET B C 1
ATOM 2586 O O . MET B 1 1 ? 20.859 1.497 17.688 1 54.44 1 MET B O 1
ATOM 2590 N N . ASN B 1 2 ? 20.734 -0.302 16.578 1 82.38 2 ASN B N 1
ATOM 2591 C CA . ASN B 1 2 ? 21.234 0.188 15.305 1 82.38 2 ASN B CA 1
ATOM 2592 C C . ASN B 1 2 ? 20.156 0.938 14.531 1 82.38 2 ASN B C 1
ATOM 2594 O O . ASN B 1 2 ? 19.156 0.342 14.109 1 82.38 2 ASN B O 1
ATOM 2598 N N . TRP B 1 3 ? 20.078 2.322 14.539 1 91.94 3 TRP B N 1
ATOM 2599 C CA . TRP B 1 3 ? 19.094 3.197 13.93 1 91.94 3 TRP B CA 1
ATOM 2600 C C . TRP B 1 3 ? 19.469 3.529 12.492 1 91.94 3 TRP B C 1
ATOM 2602 O O . TRP B 1 3 ? 18.969 4.5 11.914 1 91.94 3 TRP B O 1
ATOM 2612 N N . ASP B 1 4 ? 20.203 2.715 11.922 1 93.62 4 ASP B N 1
ATOM 2613 C CA . ASP B 1 4 ? 20.672 2.973 10.562 1 93.62 4 ASP B CA 1
ATOM 2614 C C . ASP B 1 4 ? 19.516 2.93 9.57 1 93.62 4 ASP B C 1
ATOM 2616 O O . ASP B 1 4 ? 19.531 3.65 8.562 1 93.62 4 ASP B O 1
ATOM 2620 N N . TRP B 1 5 ? 18.5 2.193 9.844 1 95.31 5 TRP B N 1
ATOM 2621 C CA . TRP B 1 5 ? 17.344 2.115 8.961 1 95.31 5 TRP B CA 1
ATOM 2622 C C . TRP B 1 5 ? 16.547 3.42 8.977 1 95.31 5 TRP B C 1
ATOM 2624 O O . TRP B 1 5 ? 15.875 3.758 8 1 95.31 5 TRP B O 1
ATOM 2634 N N . ALA B 1 6 ? 16.688 4.199 10.023 1 96.94 6 ALA B N 1
ATOM 2635 C CA . ALA B 1 6 ? 15.898 5.41 10.195 1 96.94 6 ALA B CA 1
ATOM 2636 C C . ALA B 1 6 ? 16.672 6.648 9.766 1 96.94 6 ALA B C 1
ATOM 2638 O O . ALA B 1 6 ? 16.109 7.59 9.203 1 96.94 6 ALA B O 1
ATOM 2639 N N . VAL B 1 7 ? 18.016 6.617 10.039 1 96.88 7 VAL B N 1
ATOM 2640 C CA . VAL B 1 7 ? 18.719 7.883 9.867 1 96.88 7 VAL B CA 1
ATOM 2641 C C . VAL B 1 7 ? 20.031 7.641 9.133 1 96.88 7 VAL B C 1
ATOM 2643 O O . VAL B 1 7 ? 20.688 8.586 8.695 1 96.88 7 VAL B O 1
ATOM 2646 N N . GLY B 1 8 ? 20.438 6.41 8.906 1 95.06 8 GLY B N 1
ATOM 2647 C CA . GLY B 1 8 ? 21.766 6.062 8.406 1 95.06 8 GLY B CA 1
ATOM 2648 C C . GLY B 1 8 ? 22.031 6.559 7 1 95.06 8 GLY B C 1
ATOM 2649 O O . GLY B 1 8 ? 23.172 6.77 6.613 1 95.06 8 GLY B O 1
ATOM 2650 N N . GLY B 1 9 ? 20.953 6.758 6.234 1 95.19 9 GLY B N 1
ATOM 2651 C CA . GLY B 1 9 ? 21.125 7.156 4.848 1 95.19 9 GLY B CA 1
ATOM 2652 C C . GLY B 1 9 ? 21.031 8.656 4.645 1 95.19 9 GLY B C 1
ATOM 2653 O O . GLY B 1 9 ? 21.188 9.148 3.521 1 95.19 9 GLY B O 1
ATOM 2654 N N . ILE B 1 10 ? 20.906 9.414 5.68 1 96.12 10 ILE B N 1
ATOM 2655 C CA . ILE B 1 10 ? 20.719 10.859 5.578 1 96.12 10 ILE B CA 1
ATOM 2656 C C . ILE B 1 10 ? 22.094 11.547 5.633 1 96.12 10 ILE B C 1
ATOM 2658 O O . ILE B 1 10 ? 22.828 11.414 6.613 1 96.12 10 ILE B O 1
ATOM 2662 N N . THR B 1 11 ? 22.406 12.258 4.535 1 94.25 11 THR B N 1
ATOM 2663 C CA . THR B 1 11 ? 23.688 12.961 4.426 1 94.25 11 THR B CA 1
ATOM 2664 C C . THR B 1 11 ? 23.469 14.445 4.16 1 94.25 11 THR B C 1
ATOM 2666 O O . THR B 1 11 ? 22.344 14.883 3.934 1 94.25 11 THR B O 1
ATOM 2669 N N . ASP B 1 12 ? 24.516 15.164 4.219 1 93.12 12 ASP B N 1
ATOM 2670 C CA . ASP B 1 12 ? 24.422 16.609 3.996 1 93.12 12 ASP B CA 1
ATOM 2671 C C . ASP B 1 12 ? 24.672 16.953 2.527 1 93.12 12 ASP B C 1
ATOM 2673 O O . ASP B 1 12 ? 24.984 18.094 2.197 1 93.12 12 ASP B O 1
ATOM 2677 N N . GLU B 1 13 ? 24.422 15.992 1.645 1 91.06 13 GLU B N 1
ATOM 2678 C CA . GLU B 1 13 ? 24.594 16.234 0.214 1 91.06 13 GLU B CA 1
ATOM 2679 C C . GLU B 1 13 ? 23.531 17.203 -0.308 1 91.06 13 GLU B C 1
ATOM 2681 O O . GLU B 1 13 ? 23.828 18.047 -1.156 1 91.06 13 GLU B O 1
ATOM 2686 N N . ILE B 1 14 ? 22.375 16.969 0.166 1 89.31 14 ILE B N 1
ATOM 2687 C CA . ILE B 1 14 ? 21.297 17.891 -0.151 1 89.31 14 ILE B CA 1
ATOM 2688 C C . ILE B 1 14 ? 21.266 19.016 0.885 1 89.31 14 ILE B C 1
ATOM 2690 O O . ILE B 1 14 ? 21.125 18.766 2.084 1 89.31 14 ILE B O 1
ATOM 2694 N N . PRO B 1 15 ? 21.328 20.141 0.385 1 89.75 15 PRO B N 1
ATOM 2695 C CA . PRO B 1 15 ? 21.375 21.25 1.329 1 89.75 15 PRO B CA 1
ATOM 2696 C C . PRO B 1 15 ? 20.172 21.297 2.258 1 89.75 15 PRO B C 1
ATOM 2698 O O . PRO B 1 15 ? 19.047 21.016 1.83 1 89.75 15 PRO B O 1
ATOM 2701 N N . ARG B 1 16 ? 20.422 21.547 3.557 1 91.75 16 ARG B N 1
ATOM 2702 C CA . ARG B 1 16 ? 19.438 21.828 4.59 1 91.75 16 ARG B CA 1
ATOM 2703 C C . ARG B 1 16 ? 18.625 20.578 4.926 1 91.75 16 ARG B C 1
ATOM 2705 O O . ARG B 1 16 ? 17.469 20.672 5.355 1 91.75 16 ARG B O 1
ATOM 2712 N N . THR B 1 17 ? 19.141 19.469 4.609 1 94.5 17 THR B N 1
ATOM 2713 C CA . THR B 1 17 ? 18.594 18.219 5.117 1 94.5 17 THR B CA 1
ATOM 2714 C C . THR B 1 17 ? 19.156 17.891 6.496 1 94.5 17 THR B C 1
ATOM 2716 O O . THR B 1 17 ? 18.438 17.422 7.379 1 94.5 17 THR B O 1
ATOM 2719 N N . THR B 1 18 ? 20.422 18.125 6.59 1 96.44 18 THR B N 1
ATOM 2720 C CA . THR B 1 18 ? 21.219 17.984 7.805 1 96.44 18 THR B CA 1
ATOM 2721 C C . THR B 1 18 ? 22.531 18.75 7.691 1 96.44 18 THR B C 1
ATOM 2723 O O . THR B 1 18 ? 22.672 19.609 6.828 1 96.44 18 THR B O 1
ATOM 2726 N N . GLY B 1 19 ? 23.438 18.656 8.711 1 95.44 19 GLY B N 1
ATOM 2727 C CA . GLY B 1 19 ? 24.75 19.297 8.633 1 95.44 19 GLY B CA 1
ATOM 2728 C C . GLY B 1 19 ? 24.844 20.562 9.477 1 95.44 19 GLY B C 1
ATOM 2729 O O . GLY B 1 19 ? 23.844 21.047 9.992 1 95.44 19 GLY B O 1
ATOM 2730 N N . PRO B 1 20 ? 25.984 21.031 9.5 1 95.5 20 PRO B N 1
ATOM 2731 C CA . PRO B 1 20 ? 26.25 22.172 10.383 1 95.5 20 PRO B CA 1
ATOM 2732 C C . PRO B 1 20 ? 25.5 23.438 9.938 1 95.5 20 PRO B C 1
ATOM 2734 O O . PRO B 1 20 ? 25.094 24.234 10.781 1 95.5 20 PRO B O 1
ATOM 2737 N N . GLU B 1 21 ? 25.406 23.609 8.656 1 94.5 21 GLU B N 1
ATOM 2738 C CA . GLU B 1 21 ? 24.688 24.781 8.164 1 94.5 21 GLU B CA 1
ATOM 2739 C C . GLU B 1 21 ? 23.25 24.812 8.695 1 94.5 21 GLU B C 1
ATOM 2741 O O . GLU B 1 21 ? 22.766 25.875 9.117 1 94.5 21 GLU B O 1
ATOM 2746 N N . CYS B 1 22 ? 22.688 23.672 8.648 1 95.5 22 CYS B N 1
ATOM 2747 C CA . CYS B 1 22 ? 21.312 23.562 9.117 1 95.5 22 CYS B CA 1
ATOM 2748 C C . CYS B 1 22 ? 21.234 23.594 10.641 1 95.5 22 CYS B C 1
ATOM 2750 O O . CYS B 1 22 ? 20.406 24.281 11.219 1 95.5 22 CYS B O 1
ATOM 2752 N N . ILE B 1 23 ? 22.094 22.875 11.32 1 96.5 23 ILE B N 1
ATOM 2753 C CA . ILE B 1 23 ? 22.109 22.75 12.773 1 96.5 23 ILE B CA 1
ATOM 2754 C C . ILE B 1 23 ? 22.391 24.109 13.406 1 96.5 23 ILE B C 1
ATOM 2756 O O . ILE B 1 23 ? 21.797 24.453 14.422 1 96.5 23 ILE B O 1
ATOM 2760 N N . ASN B 1 24 ? 23.156 24.891 12.75 1 96.06 24 ASN B N 1
ATOM 2761 C CA . ASN B 1 24 ? 23.547 26.172 13.32 1 96.06 24 ASN B CA 1
ATOM 2762 C C . ASN B 1 24 ? 22.719 27.328 12.766 1 96.06 24 ASN B C 1
ATOM 2764 O O . ASN B 1 24 ? 23.047 28.5 12.953 1 96.06 24 ASN B O 1
ATOM 2768 N N . TYR B 1 25 ? 21.703 27 12.109 1 96.81 25 TYR B N 1
ATOM 2769 C CA . TYR B 1 25 ? 20.844 28.016 11.508 1 96.81 25 TYR B CA 1
ATOM 2770 C C . TYR B 1 25 ? 20.25 28.922 12.578 1 96.81 25 TYR B C 1
ATOM 2772 O O . TYR B 1 25 ? 20.016 30.109 12.344 1 96.81 25 TYR B O 1
ATOM 2780 N N . MET B 1 26 ? 19.953 28.375 13.688 1 95 26 MET B N 1
ATOM 2781 C CA . MET B 1 26 ? 19.406 29.047 14.867 1 95 26 MET B CA 1
ATOM 2782 C C . MET B 1 26 ? 19.859 28.359 16.141 1 95 26 MET B C 1
ATOM 2784 O O . MET B 1 26 ? 20.234 27.188 16.125 1 95 26 MET B O 1
ATOM 2788 N N . THR B 1 27 ? 19.812 29.125 17.297 1 95.88 27 THR B N 1
ATOM 2789 C CA . THR B 1 27 ? 20.266 28.547 18.547 1 95.88 27 THR B CA 1
ATOM 2790 C C . THR B 1 27 ? 19.219 27.594 19.125 1 95.88 27 THR B C 1
ATOM 2792 O O . THR B 1 27 ? 18.016 27.812 18.922 1 95.88 27 THR B O 1
ATOM 2795 N N . ASP B 1 28 ? 19.656 26.594 19.859 1 96.25 28 ASP B N 1
ATOM 2796 C CA . ASP B 1 28 ? 18.75 25.641 20.484 1 96.25 28 ASP B CA 1
ATOM 2797 C C . ASP B 1 28 ? 17.891 26.297 21.562 1 96.25 28 ASP B C 1
ATOM 2799 O O . ASP B 1 28 ? 16.734 25.938 21.766 1 96.25 28 ASP B O 1
ATOM 2803 N N . ARG B 1 29 ? 18.484 27.219 22.203 1 97.06 29 ARG B N 1
ATOM 2804 C CA . ARG B 1 29 ? 17.719 27.953 23.203 1 97.06 29 ARG B CA 1
ATOM 2805 C C . ARG B 1 29 ? 16.484 28.594 22.594 1 97.06 29 ARG B C 1
ATOM 2807 O O . ARG B 1 29 ? 15.391 28.516 23.156 1 97.06 29 ARG B O 1
ATOM 2814 N N . ARG B 1 30 ? 16.703 29.172 21.5 1 97.19 30 ARG B N 1
ATOM 2815 C CA . ARG B 1 30 ? 15.586 29.797 20.812 1 97.19 30 ARG B CA 1
ATOM 2816 C C . ARG B 1 30 ? 14.57 28.766 20.359 1 97.19 30 ARG B C 1
ATOM 2818 O O . ARG B 1 30 ? 13.359 28.953 20.531 1 97.19 30 ARG B O 1
ATOM 2825 N N . ARG B 1 31 ? 15.039 27.688 19.828 1 97.62 31 ARG B N 1
ATOM 2826 C CA . ARG B 1 31 ? 14.148 26.609 19.375 1 97.62 31 ARG B CA 1
ATOM 2827 C C . ARG B 1 31 ? 13.273 26.109 20.516 1 97.62 31 ARG B C 1
ATOM 2829 O O . ARG B 1 31 ? 12.062 25.953 20.359 1 97.62 31 ARG B O 1
ATOM 2836 N N . TRP B 1 32 ? 13.859 25.922 21.656 1 97.88 32 TRP B N 1
ATOM 2837 C CA . TRP B 1 32 ? 13.125 25.406 22.812 1 97.88 32 TRP B CA 1
ATOM 2838 C C . TRP B 1 32 ? 12.141 26.453 23.328 1 97.88 32 TRP B C 1
ATOM 2840 O O . TRP B 1 32 ? 11.023 26.109 23.734 1 97.88 32 TRP B O 1
ATOM 2850 N N . THR B 1 33 ? 12.562 27.656 23.344 1 98 33 THR B N 1
ATOM 2851 C CA . THR B 1 33 ? 11.695 28.719 23.812 1 98 33 THR B CA 1
ATOM 2852 C C . THR B 1 33 ? 10.477 28.875 22.906 1 98 33 THR B C 1
ATOM 2854 O O . THR B 1 33 ? 9.344 28.969 23.375 1 98 33 THR B O 1
ATOM 2857 N N . GLU B 1 34 ? 10.75 28.906 21.609 1 97.94 34 GLU B N 1
ATOM 2858 C CA . GLU B 1 34 ? 9.648 28.969 20.656 1 97.94 34 GLU B CA 1
ATOM 2859 C C . GLU B 1 34 ? 8.711 27.766 20.812 1 97.94 34 GLU B C 1
ATOM 2861 O O . GLU B 1 34 ? 7.492 27.922 20.766 1 97.94 34 GLU B O 1
ATOM 2866 N N . THR B 1 35 ? 9.266 26.594 20.953 1 98.06 35 THR B N 1
ATOM 2867 C CA . THR B 1 35 ? 8.469 25.375 21.109 1 98.06 35 THR B CA 1
ATOM 2868 C C . THR B 1 35 ? 7.57 25.469 22.328 1 98.06 35 THR B C 1
ATOM 2870 O O . THR B 1 35 ? 6.375 25.172 22.25 1 98.06 35 THR B O 1
ATOM 2873 N N . ALA B 1 36 ? 8.117 25.906 23.438 1 98.31 36 ALA B N 1
ATOM 2874 C CA . ALA B 1 36 ? 7.352 26 24.672 1 98.31 36 ALA B CA 1
ATOM 2875 C C . ALA B 1 36 ? 6.246 27.047 24.562 1 98.31 36 ALA B C 1
ATOM 2877 O O . ALA B 1 36 ? 5.078 26.75 24.844 1 98.31 36 ALA B O 1
ATOM 2878 N N . LEU B 1 37 ? 6.574 28.234 24.109 1 98.38 37 LEU B N 1
ATOM 2879 C CA . LEU B 1 37 ? 5.629 29.344 24.062 1 98.38 37 LEU B CA 1
ATOM 2880 C C . LEU B 1 37 ? 4.535 29.062 23.031 1 98.38 37 LEU B C 1
ATOM 2882 O O . LEU B 1 37 ? 3.35 29.25 23.312 1 98.38 37 LEU B O 1
ATOM 2886 N N . LEU B 1 38 ? 4.965 28.641 21.875 1 98.44 38 LEU B N 1
ATOM 2887 C CA . LEU B 1 38 ? 3.99 28.391 20.812 1 98.44 38 LEU B CA 1
ATOM 2888 C C . LEU B 1 38 ? 3.119 27.188 21.141 1 98.44 38 LEU B C 1
ATOM 2890 O O . LEU B 1 38 ? 1.926 27.172 20.828 1 98.44 38 LEU B O 1
ATOM 2894 N N . SER B 1 39 ? 3.641 26.156 21.766 1 98.31 39 SER B N 1
ATOM 2895 C CA . SER B 1 39 ? 2.84 25 22.172 1 98.31 39 SER B CA 1
ATOM 2896 C C . SER B 1 39 ? 1.735 25.406 23.141 1 98.31 39 SER B C 1
ATOM 2898 O O . SER B 1 39 ? 0.599 24.953 23.031 1 98.31 39 SER B O 1
ATOM 2900 N N . VAL B 1 40 ? 2.076 26.25 24.094 1 98.5 40 VAL B N 1
ATOM 2901 C CA . VAL B 1 40 ? 1.084 26.75 25.031 1 98.5 40 VAL B CA 1
ATOM 2902 C C .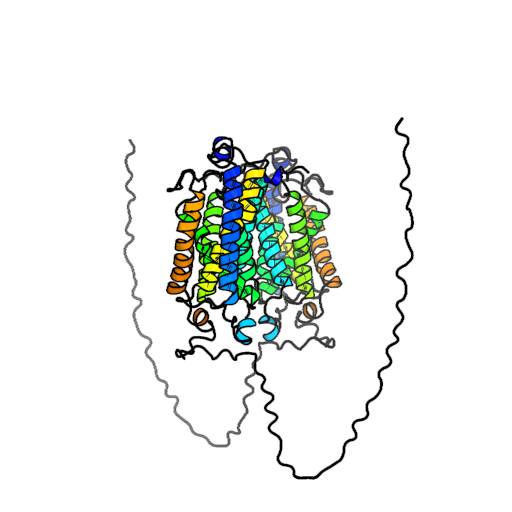 VAL B 1 40 ? 0.002 27.531 24.297 1 98.5 40 VAL B C 1
ATOM 2904 O O . VAL B 1 40 ? -1.188 27.375 24.578 1 98.5 40 VAL B O 1
ATOM 2907 N N . LEU B 1 41 ? 0.443 28.328 23.391 1 98.44 41 LEU B N 1
ATOM 2908 C CA . LEU B 1 41 ? -0.5 29.109 22.594 1 98.44 41 LEU B CA 1
ATOM 2909 C C . LEU B 1 41 ? -1.433 28.188 21.812 1 98.44 41 LEU B C 1
ATOM 2911 O O . LEU B 1 41 ? -2.646 28.406 21.781 1 98.44 41 LEU B O 1
ATOM 2915 N N . PHE B 1 42 ? -0.931 27.188 21.141 1 98.5 42 PHE B N 1
ATOM 2916 C CA . PHE B 1 42 ? -1.737 26.297 20.328 1 98.5 42 PHE B CA 1
ATOM 2917 C C . PHE B 1 42 ? -2.711 25.5 21.203 1 98.5 42 PHE B C 1
ATOM 2919 O O . PHE B 1 42 ? -3.861 25.281 20.812 1 98.5 42 PHE B O 1
ATOM 2926 N N . VAL B 1 43 ? -2.268 25.047 22.344 1 98.56 43 VAL B N 1
ATOM 2927 C CA . VAL B 1 43 ? -3.156 24.344 23.266 1 98.56 43 VAL B CA 1
ATOM 2928 C C . VAL B 1 43 ? -4.293 25.281 23.688 1 98.56 43 VAL B C 1
ATOM 2930 O O . VAL B 1 43 ? -5.449 24.859 23.766 1 98.56 43 VAL B O 1
ATOM 2933 N N . TYR B 1 44 ? -3.945 26.516 23.938 1 98.5 44 TYR B N 1
ATOM 2934 C CA . TYR B 1 44 ? -4.945 27.516 24.312 1 98.5 44 TYR B CA 1
ATOM 2935 C C . TYR B 1 44 ? -5.977 27.688 23.203 1 98.5 44 TYR B C 1
ATOM 2937 O O . TYR B 1 44 ? -7.18 27.703 23.453 1 98.5 44 TYR B O 1
ATOM 2945 N N . ILE B 1 45 ? -5.527 27.781 22 1 98 45 ILE B N 1
ATOM 2946 C CA . ILE B 1 45 ? -6.41 27.969 20.859 1 98 45 ILE B CA 1
ATOM 2947 C C . ILE B 1 45 ? -7.301 26.734 20.688 1 98 45 ILE B C 1
ATOM 2949 O O . ILE B 1 45 ? -8.516 26.875 20.484 1 98 45 ILE B O 1
ATOM 2953 N N . MET B 1 46 ? -6.723 25.547 20.75 1 98.19 46 MET B N 1
ATOM 2954 C CA . MET B 1 46 ? -7.488 24.312 20.609 1 98.19 46 MET B CA 1
ATOM 2955 C C . MET B 1 46 ? -8.539 24.203 21.703 1 98.19 46 MET B C 1
ATOM 2957 O O . MET B 1 46 ? -9.695 23.875 21.438 1 98.19 46 MET B O 1
ATOM 2961 N N . HIS B 1 47 ? -8.133 24.5 22.906 1 97.81 47 HIS B N 1
ATOM 2962 C CA . HIS B 1 47 ? -9.047 24.422 24.047 1 97.81 47 HIS B CA 1
ATOM 2963 C C . HIS B 1 47 ? -10.203 25.406 23.906 1 97.81 47 HIS B C 1
ATOM 2965 O O . HIS B 1 47 ? -11.359 25.062 24.141 1 97.81 47 HIS B O 1
ATOM 2971 N N . GLY B 1 48 ? -9.906 26.594 23.531 1 97.06 48 GLY B N 1
ATOM 2972 C CA . GLY B 1 48 ? -10.922 27.609 23.328 1 97.06 48 GLY B CA 1
ATOM 2973 C C . GLY B 1 48 ? -11.93 27.25 22.25 1 97.06 48 GLY B C 1
ATOM 2974 O O . GLY B 1 48 ? -13.125 27.5 22.406 1 97.06 48 GLY B O 1
ATOM 2975 N N . SER B 1 49 ? -11.492 26.672 21.188 1 96.81 49 SER B N 1
ATOM 2976 C CA . SER B 1 49 ? -12.367 26.266 20.094 1 96.81 49 SER B CA 1
ATOM 2977 C C . SER B 1 49 ? -13.148 25 20.453 1 96.81 49 SER B C 1
ATOM 2979 O O . SER B 1 49 ? -14.32 24.875 20.094 1 96.81 49 SER B O 1
ATOM 2981 N N . TRP B 1 50 ? -12.469 24.062 21.156 1 95.44 50 TRP B N 1
ATOM 2982 C CA . TRP B 1 50 ? -13.07 22.781 21.531 1 95.44 50 TRP B CA 1
ATOM 2983 C C . TRP B 1 50 ? -14.297 23 22.422 1 95.44 50 TRP B C 1
ATOM 2985 O O . TRP B 1 50 ? -15.297 22.297 22.281 1 95.44 50 TRP B O 1
ATOM 2995 N N . LYS B 1 51 ? -14.328 24.031 23.281 1 94.75 51 LYS B N 1
ATOM 2996 C CA . LYS B 1 51 ? -15.398 24.312 24.234 1 94.75 51 LYS B CA 1
ATOM 2997 C C . LYS B 1 51 ? -16.625 24.875 23.516 1 94.75 51 LYS B C 1
ATOM 2999 O O . LYS B 1 51 ? -17.75 24.781 24.031 1 94.75 51 LYS B O 1
ATOM 3004 N N . ARG B 1 52 ? -16.453 25.312 22.391 1 93.81 52 ARG B N 1
ATOM 3005 C CA . ARG B 1 52 ? -17.547 25.984 21.703 1 93.81 52 ARG B CA 1
ATOM 3006 C C . ARG B 1 52 ? -18 25.172 20.484 1 93.81 52 ARG B C 1
ATOM 3008 O O . ARG B 1 52 ? -18.719 25.688 19.625 1 93.81 52 ARG B O 1
ATOM 3015 N N . LEU B 1 53 ? -17.547 23.938 20.375 1 92.88 53 LEU B N 1
ATOM 3016 C CA . LEU B 1 53 ? -17.875 23.109 19.219 1 92.88 53 LEU B CA 1
ATOM 3017 C C . LEU B 1 53 ? -19.344 22.688 19.266 1 92.88 53 LEU B C 1
ATOM 3019 O O . LEU B 1 53 ? -19.875 22.344 20.328 1 92.88 53 LEU B O 1
ATOM 3023 N N . ALA B 1 54 ? -19.953 22.781 18.172 1 87.19 54 ALA B N 1
ATOM 3024 C CA . ALA B 1 54 ? -21.297 22.219 18.047 1 87.19 54 ALA B CA 1
ATOM 3025 C C . ALA B 1 54 ? -21.234 20.703 17.922 1 87.19 54 ALA B C 1
ATOM 3027 O O . ALA B 1 54 ? -20.25 20.141 17.453 1 87.19 54 ALA B O 1
ATOM 3028 N N . PRO B 1 55 ? -22.266 20.016 18.391 1 86.94 55 PRO B N 1
ATOM 3029 C CA . PRO B 1 55 ? -22.281 18.562 18.25 1 86.94 55 PRO B CA 1
ATOM 3030 C C . PRO B 1 55 ? -22.266 18.094 16.797 1 86.94 55 PRO B C 1
ATOM 3032 O O . PRO B 1 55 ? -22.875 18.734 15.938 1 86.94 55 PRO B O 1
ATOM 3035 N N . ILE B 1 56 ? -21.562 17.047 16.594 1 88.88 56 ILE B N 1
ATOM 3036 C CA . ILE B 1 56 ? -21.453 16.484 15.25 1 88.88 56 ILE B CA 1
ATOM 3037 C C . ILE B 1 56 ? -22.703 15.656 14.938 1 88.88 56 ILE B C 1
ATOM 3039 O O . ILE B 1 56 ? -23.078 14.766 15.711 1 88.88 56 ILE B O 1
ATOM 3043 N N . ARG B 1 57 ? -23.25 15.961 13.891 1 83.62 57 ARG B N 1
ATOM 3044 C CA . ARG B 1 57 ? -24.391 15.188 13.414 1 83.62 57 ARG B CA 1
ATOM 3045 C C . ARG B 1 57 ? -23.969 14.141 12.398 1 83.62 57 ARG B C 1
ATOM 3047 O O . ARG B 1 57 ? -23.219 14.445 11.469 1 83.62 57 ARG B O 1
ATOM 3054 N N . LEU B 1 58 ? -24.469 12.969 12.586 1 87.56 58 LEU B N 1
ATOM 3055 C CA . LEU B 1 58 ? -24.125 11.867 11.688 1 87.56 58 LEU B CA 1
ATOM 3056 C C . LEU B 1 58 ? -25.219 11.664 10.633 1 87.56 58 LEU B C 1
ATOM 3058 O O . LEU B 1 58 ? -26.375 11.992 10.867 1 87.56 58 LEU B O 1
ATOM 3062 N N . PRO B 1 59 ? -24.766 11.164 9.531 1 83.69 59 PRO B N 1
ATOM 3063 C CA . PRO B 1 59 ? -25.781 10.812 8.523 1 83.69 59 PRO B CA 1
ATOM 3064 C C . PRO B 1 59 ? -26.703 9.703 8.984 1 83.69 59 PRO B C 1
ATOM 3066 O O . PRO B 1 59 ? -26.422 9.008 9.961 1 83.69 59 PRO B O 1
ATOM 3069 N N . PRO B 1 60 ? -27.859 9.578 8.289 1 85.88 60 PRO B N 1
ATOM 3070 C CA . PRO B 1 60 ? -28.781 8.492 8.641 1 85.88 60 PRO B CA 1
ATOM 3071 C C . PRO B 1 60 ? -28.141 7.109 8.523 1 85.88 60 PRO B C 1
ATOM 3073 O O . PRO B 1 60 ? -27.172 6.938 7.773 1 85.88 60 PRO B O 1
ATOM 3076 N N . ALA B 1 61 ? -28.719 6.172 9.133 1 86.12 61 ALA B N 1
ATOM 3077 C CA . ALA B 1 61 ? -28.172 4.824 9.25 1 86.12 61 ALA B CA 1
ATOM 3078 C C . ALA B 1 61 ? -28.031 4.168 7.879 1 86.12 61 ALA B C 1
ATOM 3080 O O . ALA B 1 61 ? -27.047 3.453 7.625 1 86.12 61 ALA B O 1
ATOM 3081 N N . HIS B 1 62 ? -28.984 4.422 7.039 1 86.44 62 HIS B N 1
ATOM 3082 C CA . HIS B 1 62 ? -28.953 3.773 5.734 1 86.44 62 HIS B CA 1
ATOM 3083 C C . HIS B 1 62 ? -27.766 4.281 4.898 1 86.44 62 HIS B C 1
ATOM 3085 O O . HIS B 1 62 ? -27.219 3.541 4.078 1 86.44 62 HIS B O 1
ATOM 3091 N N . GLU B 1 63 ? -27.391 5.496 5.148 1 84.62 63 GLU B N 1
ATOM 3092 C CA . GLU B 1 63 ? -26.234 6.062 4.453 1 84.62 63 GLU B CA 1
ATOM 3093 C C . GLU B 1 63 ? -24.922 5.539 5.035 1 84.62 63 GLU B C 1
ATOM 3095 O O . GLU B 1 63 ? -23.969 5.309 4.301 1 84.62 63 GLU B O 1
ATOM 3100 N N . ILE B 1 64 ? -24.953 5.262 6.316 1 87 64 ILE B N 1
ATOM 3101 C CA . ILE B 1 64 ? -23.75 4.781 7.012 1 87 64 ILE B CA 1
ATOM 3102 C C . ILE B 1 64 ? -23.469 3.334 6.609 1 87 64 ILE B C 1
ATOM 3104 O O . ILE B 1 64 ? -22.312 2.928 6.5 1 87 64 ILE B O 1
ATOM 3108 N N . GLN B 1 65 ? -24.516 2.594 6.262 1 86 65 GLN B N 1
ATOM 3109 C CA . GLN B 1 65 ? -24.375 1.168 5.984 1 86 65 GLN B CA 1
ATOM 3110 C C . GLN B 1 65 ? -24.188 0.913 4.492 1 86 65 GLN B C 1
ATOM 3112 O O . GLN B 1 65 ? -24.062 -0.236 4.066 1 86 65 GLN B O 1
ATOM 3117 N N . LYS B 1 66 ? -24.141 1.987 3.797 1 87.31 66 LYS B N 1
ATOM 3118 C CA . LYS B 1 66 ? -23.875 1.831 2.369 1 87.31 66 LYS B CA 1
ATOM 3119 C C . LYS B 1 66 ? -22.5 1.215 2.121 1 87.31 66 LYS B C 1
ATOM 3121 O O . LYS B 1 66 ? -21.531 1.564 2.793 1 87.31 66 LYS B O 1
ATOM 3126 N N . PRO B 1 67 ? -22.453 0.297 1.182 1 90.25 67 PRO B N 1
ATOM 3127 C CA . PRO B 1 67 ? -21.156 -0.294 0.853 1 90.25 67 PRO B CA 1
ATOM 3128 C C . PRO B 1 67 ? -20.188 0.715 0.238 1 90.25 67 PRO B C 1
ATOM 3130 O O . PRO B 1 67 ? -20.609 1.733 -0.31 1 90.25 67 PRO B O 1
ATOM 3133 N N . HIS B 1 68 ? -18.938 0.387 0.411 1 93.56 68 HIS B N 1
ATOM 3134 C CA . HIS B 1 68 ? -17.922 1.229 -0.204 1 93.56 68 HIS B CA 1
ATOM 3135 C C . HIS B 1 68 ? -18.047 1.226 -1.724 1 93.56 68 HIS B C 1
ATOM 3137 O O . HIS B 1 68 ? -18.234 0.17 -2.332 1 93.56 68 HIS B O 1
ATOM 3143 N N . SER B 1 69 ? -18.031 2.438 -2.262 1 94.25 69 SER B N 1
ATOM 3144 C CA . SER B 1 69 ? -18.078 2.551 -3.717 1 94.25 69 SER B CA 1
ATOM 3145 C C . SER B 1 69 ? -16.766 2.08 -4.344 1 94.25 69 SER B C 1
ATOM 3147 O O . SER B 1 69 ? -15.75 1.969 -3.66 1 94.25 69 SER B O 1
ATOM 3149 N N . ALA B 1 70 ? -16.812 1.81 -5.66 1 95.56 70 ALA B N 1
ATOM 3150 C CA . ALA B 1 70 ? -15.633 1.376 -6.395 1 95.56 70 ALA B CA 1
ATOM 3151 C C . ALA B 1 70 ? -14.539 2.441 -6.355 1 95.56 70 ALA B C 1
ATOM 3153 O O . ALA B 1 70 ? -13.359 2.127 -6.18 1 95.56 70 ALA B O 1
ATOM 3154 N N . MET B 1 71 ? -14.961 3.676 -6.488 1 97.62 71 MET B N 1
ATOM 3155 C CA . MET B 1 71 ? -14 4.773 -6.484 1 97.62 71 MET B CA 1
ATOM 3156 C C . MET B 1 71 ? -13.336 4.914 -5.117 1 97.62 71 MET B C 1
ATOM 3158 O O . MET B 1 71 ? -12.133 5.16 -5.023 1 97.62 71 MET B O 1
ATOM 3162 N N . ARG B 1 72 ? -14.109 4.773 -4.109 1 97.38 72 ARG B N 1
ATOM 3163 C CA . ARG B 1 72 ? -13.586 4.84 -2.75 1 97.38 72 ARG B CA 1
ATOM 3164 C C . ARG B 1 72 ? -12.531 3.762 -2.518 1 97.38 72 ARG B C 1
ATOM 3166 O O . ARG B 1 72 ? -11.461 4.035 -1.969 1 97.38 72 ARG B O 1
ATOM 3173 N N . LEU B 1 73 ? -12.797 2.576 -2.98 1 98.06 73 LEU B N 1
ATOM 3174 C CA . LEU B 1 73 ? -11.867 1.46 -2.828 1 98.06 73 LEU B CA 1
ATOM 3175 C C . LEU B 1 73 ? -10.633 1.663 -3.689 1 98.06 73 LEU B C 1
ATOM 3177 O O . LEU B 1 73 ? -9.516 1.33 -3.273 1 98.06 73 LEU B O 1
ATOM 3181 N N . LEU B 1 74 ? -10.836 2.156 -4.855 1 98.5 74 LEU B N 1
ATOM 3182 C CA . LEU B 1 74 ? -9.703 2.445 -5.727 1 98.5 74 LEU B CA 1
ATOM 3183 C C . LEU B 1 74 ? -8.766 3.459 -5.082 1 98.5 74 LEU B C 1
ATOM 3185 O O . LEU B 1 74 ? -7.539 3.299 -5.133 1 98.5 74 LEU B O 1
ATOM 3189 N N . LEU B 1 75 ? -9.336 4.492 -4.492 1 98.81 75 LEU B N 1
ATOM 3190 C CA . LEU B 1 75 ? -8.531 5.496 -3.811 1 98.81 75 LEU B CA 1
ATOM 3191 C C . LEU B 1 75 ? -7.824 4.898 -2.6 1 98.81 75 LEU B C 1
ATOM 3193 O O . LEU B 1 75 ? -6.66 5.203 -2.34 1 98.81 75 LEU B O 1
ATOM 3197 N N . LEU B 1 76 ? -8.555 4.059 -1.908 1 98.81 76 LEU B N 1
ATOM 3198 C CA . LEU B 1 76 ? -7.988 3.393 -0.741 1 98.81 76 LEU B CA 1
ATOM 3199 C C . LEU B 1 76 ? -6.789 2.537 -1.135 1 98.81 76 LEU B C 1
ATOM 3201 O O . LEU B 1 76 ? -5.727 2.629 -0.519 1 98.81 76 LEU B O 1
ATOM 3205 N N . ILE B 1 77 ? -6.91 1.749 -2.18 1 98.88 77 ILE B N 1
ATOM 3206 C CA . ILE B 1 77 ? -5.855 0.857 -2.646 1 98.88 77 ILE B CA 1
ATOM 3207 C C . ILE B 1 77 ? -4.691 1.679 -3.199 1 98.88 77 ILE B C 1
ATOM 3209 O O . ILE B 1 77 ? -3.533 1.43 -2.861 1 98.88 77 ILE B O 1
ATOM 3213 N N . SER B 1 78 ? -5.039 2.676 -3.99 1 98.81 78 SER B N 1
ATOM 3214 C CA . SER B 1 78 ? -4 3.494 -4.605 1 98.81 78 SER B CA 1
ATOM 3215 C C . SER B 1 78 ? -3.164 4.211 -3.553 1 98.81 78 SER B C 1
ATOM 3217 O O . SER B 1 78 ? -1.933 4.191 -3.613 1 98.81 78 SER B O 1
ATOM 3219 N N . MET B 1 79 ? -3.799 4.801 -2.604 1 98.88 79 MET B N 1
ATOM 3220 C CA . MET B 1 79 ? -3.076 5.523 -1.56 1 98.88 79 MET B CA 1
ATOM 3221 C C . MET B 1 79 ? -2.246 4.566 -0.709 1 98.88 79 MET B C 1
ATOM 3223 O O . MET B 1 79 ? -1.11 4.879 -0.347 1 98.88 79 MET B O 1
ATOM 3227 N N . SER B 1 80 ? -2.826 3.412 -0.428 1 98.94 80 SER B N 1
ATOM 3228 C CA . SER B 1 80 ? -2.105 2.42 0.365 1 98.94 80 SER B CA 1
ATOM 3229 C C . SER B 1 80 ? -0.869 1.917 -0.372 1 98.94 80 SER B C 1
ATOM 3231 O O . SER B 1 80 ? 0.209 1.808 0.216 1 98.94 80 SER B O 1
ATOM 3233 N N . VAL B 1 81 ? -0.986 1.68 -1.65 1 98.94 81 VAL B N 1
ATOM 3234 C CA . VAL B 1 81 ? 0.125 1.173 -2.449 1 98.94 81 VAL B CA 1
ATOM 3235 C C . VAL B 1 81 ? 1.193 2.254 -2.594 1 98.94 81 VAL B C 1
ATOM 3237 O O . VAL B 1 81 ? 2.381 1.991 -2.393 1 98.94 81 VAL B O 1
ATOM 3240 N N . ILE B 1 82 ? 0.765 3.459 -2.889 1 98.94 82 ILE B N 1
ATOM 3241 C CA . ILE B 1 82 ? 1.71 4.551 -3.094 1 98.94 82 ILE B CA 1
ATOM 3242 C C . ILE B 1 82 ? 2.447 4.848 -1.789 1 98.94 82 ILE B C 1
ATOM 3244 O O . ILE B 1 82 ? 3.654 5.094 -1.794 1 98.94 82 ILE B O 1
ATOM 3248 N N . PHE B 1 83 ? 1.689 4.84 -0.687 1 98.88 83 PHE B N 1
ATOM 3249 C CA . PHE B 1 83 ? 2.307 5.023 0.622 1 98.88 83 PHE B CA 1
ATOM 3250 C C . PHE B 1 83 ? 3.316 3.918 0.904 1 98.88 83 PHE B C 1
ATOM 3252 O O . PHE B 1 83 ? 4.41 4.184 1.404 1 98.88 83 PHE B O 1
ATOM 3259 N N . GLY B 1 84 ? 2.99 2.684 0.564 1 98.88 84 GLY B N 1
ATOM 3260 C CA . GLY B 1 84 ? 3.922 1.575 0.703 1 98.88 84 GLY B CA 1
ATOM 3261 C C . GLY B 1 84 ? 5.188 1.753 -0.115 1 98.88 84 GLY B C 1
ATOM 3262 O O . GLY B 1 84 ? 6.293 1.534 0.385 1 98.88 84 GLY B O 1
ATOM 3263 N N . ILE B 1 85 ? 5.008 2.127 -1.334 1 98.88 85 ILE B N 1
ATOM 3264 C CA . ILE B 1 85 ? 6.16 2.35 -2.197 1 98.88 85 ILE B CA 1
ATOM 3265 C C . ILE B 1 85 ? 7.086 3.391 -1.569 1 98.88 85 ILE B C 1
ATOM 3267 O O . ILE B 1 85 ? 8.305 3.199 -1.515 1 98.88 85 ILE B O 1
ATOM 3271 N N . GLU B 1 86 ? 6.469 4.465 -1.078 1 98.75 86 GLU B N 1
ATOM 3272 C CA . GLU B 1 86 ? 7.238 5.52 -0.427 1 98.75 86 GLU B CA 1
ATOM 3273 C C . GLU B 1 86 ? 7.988 4.988 0.788 1 98.75 86 GLU B C 1
ATOM 3275 O O . GLU B 1 86 ? 9.156 5.324 0.997 1 98.75 86 GLU B O 1
ATOM 3280 N N . MET B 1 87 ? 7.348 4.184 1.548 1 98.75 87 MET B N 1
ATOM 3281 C CA . MET B 1 87 ? 8.008 3.594 2.711 1 98.75 87 MET B CA 1
ATOM 3282 C C . MET B 1 87 ? 9.156 2.682 2.283 1 98.75 87 MET B C 1
ATOM 3284 O O . MET B 1 87 ? 10.188 2.629 2.947 1 98.75 87 MET B O 1
ATOM 3288 N N . GLY B 1 88 ? 8.945 1.945 1.166 1 98.75 88 GLY B N 1
ATOM 3289 C CA . GLY B 1 88 ? 10.023 1.129 0.64 1 98.75 88 GLY B CA 1
ATOM 3290 C C . GLY B 1 88 ? 11.25 1.937 0.261 1 98.75 88 GLY B C 1
ATOM 3291 O O . GLY B 1 88 ? 12.375 1.539 0.562 1 98.75 88 GLY B O 1
ATOM 3292 N N . PHE B 1 89 ? 11.023 3.047 -0.357 1 98.56 89 PHE B N 1
ATOM 3293 C CA . PHE B 1 89 ? 12.133 3.928 -0.716 1 98.56 89 PHE B CA 1
ATOM 3294 C C . PHE B 1 89 ? 12.859 4.422 0.53 1 98.56 89 PHE B C 1
ATOM 3296 O O . PHE B 1 89 ? 14.094 4.457 0.563 1 98.56 89 PHE B O 1
ATOM 3303 N N . LYS B 1 90 ? 12.109 4.777 1.541 1 98.12 90 LYS B N 1
ATOM 3304 C CA . LYS B 1 90 ? 12.711 5.34 2.746 1 98.12 90 LYS B CA 1
ATOM 3305 C C . LYS B 1 90 ? 13.477 4.277 3.525 1 98.12 90 LYS B C 1
ATOM 3307 O O . LYS B 1 90 ? 14.508 4.566 4.133 1 98.12 90 LYS B O 1
ATOM 3312 N N . LEU B 1 91 ? 12.992 3.119 3.467 1 98.44 91 LEU B N 1
ATOM 3313 C CA . LEU B 1 91 ? 13.719 2.027 4.105 1 98.44 91 LEU B CA 1
ATOM 3314 C C . LEU B 1 91 ? 14.992 1.699 3.338 1 98.44 91 LEU B C 1
ATOM 3316 O O . LEU B 1 91 ? 16.047 1.514 3.938 1 98.44 91 LEU B O 1
ATOM 3320 N N . ALA B 1 92 ? 14.875 1.656 2.047 1 97.88 92 ALA B N 1
ATOM 3321 C CA . ALA B 1 92 ? 16.047 1.374 1.213 1 97.88 92 ALA B CA 1
ATOM 3322 C C . ALA B 1 92 ? 17.109 2.453 1.379 1 97.88 92 ALA B C 1
ATOM 3324 O O . ALA B 1 92 ? 18.297 2.154 1.386 1 97.88 92 ALA B O 1
ATOM 3325 N N . GLY B 1 93 ? 16.656 3.66 1.577 1 96.81 93 GLY B N 1
ATOM 3326 C CA . GLY B 1 93 ? 17.578 4.777 1.683 1 96.81 93 GLY B CA 1
ATOM 3327 C C . GLY B 1 93 ? 18.016 5.059 3.107 1 96.81 93 GLY B C 1
ATOM 3328 O O . GLY B 1 93 ? 18.844 5.93 3.346 1 96.81 93 GLY B O 1
ATOM 3329 N N . GLY B 1 94 ? 17.484 4.344 4.027 1 97.25 94 GLY B N 1
ATOM 3330 C CA . GLY B 1 94 ? 17.828 4.578 5.422 1 97.25 94 GLY B CA 1
ATOM 3331 C C . GLY B 1 94 ? 17.375 5.934 5.93 1 97.25 94 GLY B C 1
ATOM 3332 O O . GLY B 1 94 ? 18.141 6.645 6.586 1 97.25 94 GLY B O 1
ATOM 3333 N N . SER B 1 95 ? 16.219 6.371 5.574 1 97.38 95 SER B N 1
ATOM 3334 C CA . SER B 1 95 ? 15.719 7.695 5.93 1 97.38 95 SER B CA 1
ATOM 3335 C C . SER B 1 95 ? 14.297 7.625 6.469 1 97.38 95 SER B C 1
ATOM 3337 O O . SER B 1 95 ? 13.484 8.508 6.203 1 97.38 95 SER B O 1
ATOM 3339 N N . MET B 1 96 ? 13.984 6.586 7.199 1 98.06 96 MET B N 1
ATOM 3340 C CA . MET B 1 96 ? 12.625 6.324 7.66 1 98.06 96 MET B CA 1
ATOM 3341 C C . MET B 1 96 ? 12.164 7.402 8.633 1 98.06 96 MET B C 1
ATOM 3343 O O . MET B 1 96 ? 10.961 7.566 8.859 1 98.06 96 MET B O 1
ATOM 3347 N N . ILE B 1 97 ? 13.07 8.156 9.227 1 98 97 ILE B N 1
ATOM 3348 C CA . ILE B 1 97 ? 12.688 9.195 10.172 1 98 97 ILE B CA 1
ATOM 3349 C C . ILE B 1 97 ? 11.789 10.227 9.484 1 98 97 ILE B C 1
ATOM 3351 O O . ILE B 1 97 ? 10.93 10.836 10.117 1 98 97 ILE B O 1
ATOM 3355 N N . PHE B 1 98 ? 11.914 10.383 8.188 1 97.5 98 PHE B N 1
ATOM 3356 C CA . PHE B 1 98 ? 11.125 11.359 7.445 1 97.5 98 PHE B CA 1
ATOM 3357 C C . PHE B 1 98 ? 9.68 10.906 7.312 1 97.5 98 PHE B C 1
ATOM 3359 O O . PHE B 1 98 ? 8.82 11.664 6.859 1 97.5 98 PHE B O 1
ATOM 3366 N N . ALA B 1 99 ? 9.391 9.672 7.688 1 97.88 99 ALA B N 1
ATOM 3367 C CA . ALA B 1 99 ? 8.008 9.211 7.715 1 97.88 99 ALA B CA 1
ATOM 3368 C C . ALA B 1 99 ? 7.184 10.008 8.727 1 97.88 99 ALA B C 1
ATOM 3370 O O . ALA B 1 99 ? 5.953 10 8.672 1 97.88 99 ALA B O 1
ATOM 3371 N N . LEU B 1 100 ? 7.836 10.711 9.602 1 98.19 100 LEU B N 1
ATOM 3372 C CA . LEU B 1 100 ? 7.156 11.508 10.617 1 98.19 100 LEU B CA 1
ATOM 3373 C C . LEU B 1 100 ? 6.676 12.828 10.039 1 98.19 100 LEU B C 1
ATOM 3375 O O . LEU B 1 100 ? 5.902 13.547 10.672 1 98.19 100 LEU B O 1
ATOM 3379 N N . ASN B 1 101 ? 7.07 13.117 8.797 1 97.38 101 ASN B N 1
ATOM 3380 C CA . ASN B 1 101 ? 6.594 14.344 8.18 1 97.38 101 ASN B CA 1
ATOM 3381 C C . ASN B 1 101 ? 5.074 14.352 8.039 1 97.38 101 ASN B C 1
ATOM 3383 O O . ASN B 1 101 ? 4.461 13.305 7.832 1 97.38 101 ASN B O 1
ATOM 3387 N N . PRO B 1 102 ? 4.477 15.469 8.148 1 96.81 102 PRO B N 1
ATOM 3388 C CA . PRO B 1 102 ? 3.021 15.586 8.273 1 96.81 102 PRO B CA 1
ATOM 3389 C C . PRO B 1 102 ? 2.275 14.953 7.098 1 96.81 102 PRO B C 1
ATOM 3391 O O . PRO B 1 102 ? 1.187 14.406 7.277 1 96.81 102 PRO B O 1
ATOM 3394 N N . CYS B 1 103 ? 2.766 15 5.883 1 97.62 103 CYS B N 1
ATOM 3395 C CA . CYS B 1 103 ? 2.049 14.461 4.734 1 97.62 103 CYS B CA 1
ATOM 3396 C C . CYS B 1 103 ? 1.911 12.945 4.84 1 97.62 103 CYS B C 1
ATOM 3398 O O . CYS B 1 103 ? 0.921 12.375 4.379 1 97.62 103 CYS B O 1
ATOM 3400 N N . HIS B 1 104 ? 2.887 12.328 5.441 1 98.38 104 HIS B N 1
ATOM 3401 C CA . HIS B 1 104 ? 2.768 10.891 5.672 1 98.38 104 HIS B CA 1
ATOM 3402 C C . HIS B 1 104 ? 1.741 10.594 6.758 1 98.38 104 HIS B C 1
ATOM 3404 O O . HIS B 1 104 ? 0.976 9.633 6.645 1 98.38 104 HIS B O 1
ATOM 3410 N N . VAL B 1 105 ? 1.736 11.383 7.801 1 97.81 105 VAL B N 1
ATOM 3411 C CA . VAL B 1 105 ? 0.737 11.25 8.852 1 97.81 105 VAL B CA 1
ATOM 3412 C C . VAL B 1 105 ? -0.661 11.438 8.273 1 97.81 105 VAL B C 1
ATOM 3414 O O . VAL B 1 105 ? -1.573 10.664 8.562 1 97.81 105 VAL B O 1
ATOM 3417 N N . GLN B 1 106 ? -0.747 12.406 7.461 1 98.25 106 GLN B N 1
ATOM 3418 C CA . GLN B 1 106 ? -2.025 12.656 6.809 1 98.25 106 GLN B CA 1
ATOM 3419 C C . GLN B 1 106 ? -2.402 11.516 5.871 1 98.25 106 GLN B C 1
ATOM 3421 O O . GLN B 1 106 ? -3.582 11.195 5.715 1 98.25 106 GLN B O 1
ATOM 3426 N N . THR B 1 107 ? -1.445 10.922 5.199 1 98.81 107 THR B N 1
ATOM 3427 C CA . THR B 1 107 ? -1.695 9.766 4.348 1 98.81 107 THR B CA 1
ATOM 3428 C C . THR B 1 107 ? -2.326 8.625 5.145 1 98.81 107 THR B C 1
ATOM 3430 O O . THR B 1 107 ? -3.334 8.055 4.727 1 98.81 107 THR B O 1
ATOM 3433 N N . CYS B 1 108 ? -1.794 8.352 6.293 1 98.69 108 CYS B N 1
ATOM 3434 C CA . CYS B 1 108 ? -2.338 7.305 7.148 1 98.69 108 CYS B CA 1
ATOM 3435 C C . CYS B 1 108 ? -3.758 7.641 7.59 1 98.69 108 CYS B C 1
ATOM 3437 O O . CYS B 1 108 ? -4.633 6.77 7.594 1 98.69 108 CYS B O 1
ATOM 3439 N N . LEU B 1 109 ? -3.914 8.875 7.934 1 98.56 109 LEU B N 1
ATOM 3440 C CA . LEU B 1 109 ? -5.242 9.312 8.352 1 98.56 109 LEU B CA 1
ATOM 3441 C C . LEU B 1 109 ? -6.25 9.148 7.223 1 98.56 109 LEU B C 1
ATOM 3443 O O . LEU B 1 109 ? -7.367 8.68 7.445 1 98.56 109 LEU B O 1
ATOM 3447 N N . GLN B 1 110 ? -5.832 9.492 6.047 1 98.75 110 GLN B N 1
ATOM 3448 C CA . GLN B 1 110 ? -6.746 9.406 4.91 1 98.75 110 GLN B CA 1
ATOM 3449 C C . GLN B 1 110 ? -7.055 7.957 4.562 1 98.75 110 GLN B C 1
ATOM 3451 O O . GLN B 1 110 ? -8.18 7.629 4.176 1 98.75 110 GLN B O 1
ATOM 3456 N N . ILE B 1 111 ? -6.105 7.125 4.656 1 98.88 111 ILE B N 1
ATOM 3457 C CA . ILE B 1 111 ? -6.355 5.699 4.469 1 98.88 111 ILE B CA 1
ATOM 3458 C C . ILE B 1 111 ? -7.398 5.223 5.477 1 98.88 111 ILE B C 1
ATOM 3460 O O . ILE B 1 111 ? -8.352 4.527 5.113 1 98.88 111 ILE B O 1
ATOM 3464 N N . TYR B 1 112 ? -7.281 5.695 6.695 1 98.62 112 TYR B N 1
ATOM 3465 C CA . TYR B 1 112 ? -8.227 5.336 7.742 1 98.62 112 TYR B CA 1
ATOM 3466 C C . TYR B 1 112 ? -9.617 5.887 7.438 1 98.62 112 TYR B C 1
ATOM 3468 O O . TYR B 1 112 ? -10.617 5.176 7.574 1 98.62 112 TYR B O 1
ATOM 3476 N N . LEU B 1 113 ? -9.656 7.062 7 1 98.19 113 LEU B N 1
ATOM 3477 C CA . LEU B 1 113 ? -10.938 7.711 6.73 1 98.19 113 LEU B CA 1
ATOM 3478 C C . LEU B 1 113 ? -11.641 7.051 5.547 1 98.19 113 LEU B C 1
ATOM 3480 O O . LEU B 1 113 ? -12.867 6.969 5.523 1 98.19 113 LEU B O 1
ATOM 3484 N N . LEU B 1 114 ? -10.875 6.625 4.566 1 98.25 114 LEU B N 1
ATOM 3485 C CA . LEU B 1 114 ? -11.461 5.93 3.424 1 98.25 114 LEU B CA 1
ATOM 3486 C C . LEU B 1 114 ? -11.992 4.562 3.834 1 98.25 114 LEU B C 1
ATOM 3488 O O . LEU B 1 114 ? -12.977 4.082 3.27 1 98.25 114 LEU B O 1
ATOM 3492 N N . ALA B 1 115 ? -11.367 3.965 4.824 1 97.94 115 ALA B N 1
ATOM 3493 C CA . ALA B 1 115 ? -11.742 2.619 5.246 1 97.94 115 ALA B CA 1
ATOM 3494 C C . ALA B 1 115 ? -12.875 2.658 6.262 1 97.94 115 ALA B C 1
ATOM 3496 O O . ALA B 1 115 ? -13.742 1.78 6.266 1 97.94 115 ALA B O 1
ATOM 3497 N N . ALA B 1 116 ? -12.961 3.645 7.07 1 96.19 116 ALA B N 1
ATOM 3498 C CA . ALA B 1 116 ? -13.867 3.68 8.219 1 96.19 116 ALA B CA 1
ATOM 3499 C C . ALA B 1 116 ? -15.25 4.164 7.809 1 96.19 116 ALA B C 1
ATOM 3501 O O . ALA B 1 116 ? -15.406 4.875 6.812 1 96.19 116 ALA B O 1
ATOM 3502 N N . LYS B 1 117 ? -16.203 3.736 8.602 1 93.44 117 LYS B N 1
ATOM 3503 C CA . LYS B 1 117 ? -17.562 4.281 8.492 1 93.44 117 LYS B CA 1
ATOM 3504 C C . LYS B 1 117 ? -17.672 5.605 9.234 1 93.44 117 LYS B C 1
ATOM 3506 O O . LYS B 1 117 ? -16.906 5.879 10.164 1 93.44 117 LYS B O 1
ATOM 3511 N N . PRO B 1 118 ? -18.625 6.32 8.812 1 92.94 118 PRO B N 1
ATOM 3512 C CA . PRO B 1 118 ? -18.781 7.613 9.484 1 92.94 118 PRO B CA 1
ATOM 3513 C C . PRO B 1 118 ? -19.203 7.469 10.945 1 92.94 118 PRO B C 1
ATOM 3515 O O . PRO B 1 118 ? -20.172 6.762 11.242 1 92.94 118 PRO B O 1
ATOM 3518 N N . THR B 1 119 ? -18.469 7.98 11.781 1 94.81 119 THR B N 1
ATOM 3519 C CA . THR B 1 119 ? -18.719 8.141 13.211 1 94.81 119 THR B CA 1
ATOM 3520 C C . THR B 1 119 ? -18.375 9.555 13.664 1 94.81 119 THR B C 1
ATOM 3522 O O . THR B 1 119 ? -17.891 10.359 12.875 1 94.81 119 THR B O 1
ATOM 3525 N N . LYS B 1 120 ? -18.656 9.852 14.922 1 94.25 120 LYS B N 1
ATOM 3526 C CA . LYS B 1 120 ? -18.297 11.164 15.445 1 94.25 120 LYS B CA 1
ATOM 3527 C C . LYS B 1 120 ? -16.781 11.375 15.406 1 94.25 120 LYS B C 1
ATOM 3529 O O . LYS B 1 120 ? -16.312 12.453 15.047 1 94.25 120 LYS B O 1
ATOM 3534 N N . THR B 1 121 ? -16.078 10.305 15.719 1 96.94 121 THR B N 1
ATOM 3535 C CA . THR B 1 121 ? -14.633 10.383 15.75 1 96.94 121 THR B CA 1
ATOM 3536 C C . THR B 1 121 ? -14.07 10.562 14.344 1 96.94 121 THR B C 1
ATOM 3538 O O . THR B 1 121 ? -13.234 11.438 14.109 1 96.94 121 THR B O 1
ATOM 3541 N N . THR B 1 122 ? -14.539 9.742 13.422 1 96.88 122 THR B N 1
ATOM 3542 C CA . THR B 1 122 ? -14 9.836 12.07 1 96.88 122 THR B CA 1
ATOM 3543 C C . THR B 1 122 ? -14.406 11.148 11.414 1 96.88 122 THR B C 1
ATOM 3545 O O . THR B 1 122 ? -13.648 11.711 10.617 1 96.88 122 THR B O 1
ATOM 3548 N N . THR B 1 123 ? -15.539 11.656 11.766 1 95.62 123 THR B N 1
ATOM 3549 C CA . THR B 1 123 ? -15.961 12.953 11.25 1 95.62 123 THR B CA 1
ATOM 3550 C C . THR B 1 123 ? -15.078 14.07 11.797 1 95.62 123 THR B C 1
ATOM 3552 O O . THR B 1 123 ? -14.656 14.961 11.055 1 95.62 123 THR B O 1
ATOM 3555 N N . ALA B 1 124 ? -14.812 13.992 13.047 1 96.38 124 ALA B N 1
ATOM 3556 C CA . ALA B 1 124 ? -13.906 14.961 13.656 1 96.38 124 ALA B CA 1
ATOM 3557 C C . ALA B 1 124 ? -12.523 14.914 13 1 96.38 124 ALA B C 1
ATOM 3559 O O . ALA B 1 124 ? -11.938 15.953 12.695 1 96.38 124 ALA B O 1
ATOM 3560 N N . LEU B 1 125 ? -12.055 13.734 12.781 1 97.88 125 LEU B N 1
ATOM 3561 C CA . LEU B 1 125 ? -10.75 13.555 12.156 1 97.88 125 LEU B CA 1
ATOM 3562 C C . LEU B 1 125 ? -10.742 14.109 10.734 1 97.88 125 LEU B C 1
ATOM 3564 O O . LEU B 1 125 ? -9.75 14.688 10.289 1 97.88 125 LEU B O 1
ATOM 3568 N N . PHE B 1 126 ? -11.859 13.938 10.086 1 97.56 126 PHE B N 1
ATOM 3569 C CA . PHE B 1 126 ? -11.945 14.477 8.734 1 97.56 126 PHE B CA 1
ATOM 3570 C C . PHE B 1 126 ? -11.906 16 8.758 1 97.56 126 PHE B C 1
ATOM 3572 O O . PHE B 1 126 ? -11.242 16.625 7.926 1 97.56 126 PHE B O 1
ATOM 3579 N N . ARG B 1 127 ? -12.578 16.547 9.656 1 95.75 127 ARG B N 1
ATOM 3580 C CA . ARG B 1 127 ? -12.594 18 9.773 1 95.75 127 ARG B CA 1
ATOM 3581 C C . ARG B 1 127 ? -11.203 18.547 10.094 1 95.75 127 ARG B C 1
ATOM 3583 O O . ARG B 1 127 ? -10.789 19.578 9.57 1 95.75 127 ARG B O 1
ATOM 3590 N N . ILE B 1 128 ? -10.469 17.844 10.898 1 97.19 128 ILE B N 1
ATOM 3591 C CA . ILE B 1 128 ? -9.094 18.219 11.203 1 97.19 128 ILE B CA 1
ATOM 3592 C C . ILE B 1 128 ? -8.219 18.047 9.961 1 97.19 128 ILE B C 1
ATOM 3594 O O . ILE B 1 128 ? -7.426 18.938 9.633 1 97.19 128 ILE B O 1
ATOM 3598 N N . GLN B 1 129 ? -8.406 16.969 9.297 1 97.62 129 GLN B N 1
ATOM 3599 C CA . GLN B 1 129 ? -7.66 16.672 8.078 1 97.62 129 GLN B CA 1
ATOM 3600 C C . GLN B 1 129 ? -7.887 17.75 7.023 1 97.62 129 GLN B C 1
ATOM 3602 O O . GLN B 1 129 ? -6.973 18.094 6.273 1 97.62 129 GLN B O 1
ATOM 3607 N N . MET B 1 130 ? -9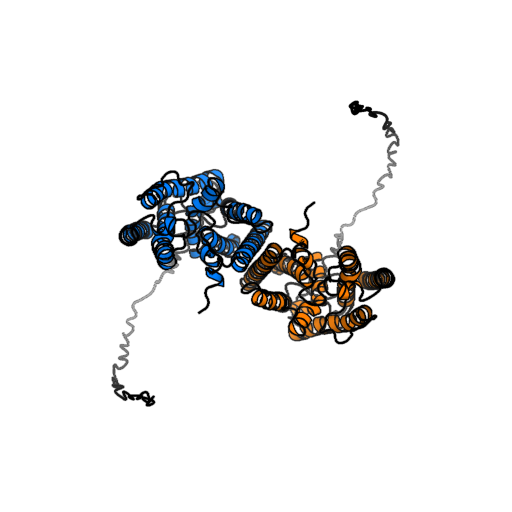.047 18.344 6.965 1 97.12 130 MET B N 1
ATOM 3608 C CA . MET B 1 130 ? -9.367 19.391 5.996 1 97.12 130 MET B CA 1
ATOM 3609 C C . MET B 1 130 ? -8.492 20.625 6.211 1 97.12 130 MET B C 1
ATOM 3611 O O . MET B 1 130 ? -8.266 21.391 5.281 1 97.12 130 MET B O 1
ATOM 3615 N N . SER B 1 131 ? -7.961 20.75 7.363 1 96.94 131 SER B N 1
ATOM 3616 C CA . SER B 1 131 ? -7.109 21.891 7.668 1 96.94 131 SER B CA 1
ATOM 3617 C C . SER B 1 131 ? -5.66 21.625 7.273 1 96.94 131 SER B C 1
ATOM 3619 O O . SER B 1 131 ? -4.793 22.484 7.461 1 96.94 131 SER B O 1
ATOM 3621 N N . ASN B 1 132 ? -5.406 20.469 6.75 1 97.62 132 ASN B N 1
ATOM 3622 C CA . ASN B 1 132 ? -4.031 20.109 6.426 1 97.62 132 ASN B CA 1
ATOM 3623 C C . ASN B 1 132 ? -3.824 19.969 4.922 1 97.62 132 ASN B C 1
ATOM 3625 O O . ASN B 1 132 ? -2.953 19.219 4.477 1 97.62 132 ASN B O 1
ATOM 3629 N N . LEU B 1 133 ? -4.621 20.719 4.164 1 98.19 133 LEU B N 1
ATOM 3630 C CA . LEU B 1 133 ? -4.488 20.719 2.713 1 98.19 133 LEU B CA 1
ATOM 3631 C C . LEU B 1 133 ? -3.291 21.547 2.273 1 98.19 133 LEU B C 1
ATOM 3633 O O . LEU B 1 133 ? -2.867 21.469 1.119 1 98.19 133 LEU B O 1
ATOM 3637 N N . ASN B 1 134 ? -2.729 22.328 3.174 1 97.75 134 ASN B N 1
ATOM 3638 C CA . ASN B 1 134 ? -1.557 23.156 2.889 1 97.75 134 ASN B CA 1
ATOM 3639 C C . ASN B 1 134 ? -0.348 22.297 2.523 1 97.75 134 ASN B C 1
ATOM 3641 O O . ASN B 1 134 ? 0.466 22.688 1.686 1 97.75 134 ASN B O 1
ATOM 3645 N N . GLY B 1 135 ? -0.241 21.109 3.115 1 96.88 135 GLY B N 1
ATOM 3646 C CA . GLY B 1 135 ? 0.885 20.234 2.84 1 96.88 135 GLY B CA 1
ATOM 3647 C C . GLY B 1 135 ? 1.027 19.891 1.368 1 96.88 135 GLY B C 1
ATOM 3648 O O . GLY B 1 135 ? 1.998 20.297 0.723 1 96.88 135 GLY B O 1
ATOM 3649 N N . PRO B 1 136 ? 0.012 19.188 0.88 1 97.94 136 PRO B N 1
ATOM 3650 C CA . PRO B 1 136 ? 0.097 18.844 -0.541 1 97.94 136 PRO B CA 1
ATOM 3651 C C . PRO B 1 136 ? 0.114 20.078 -1.448 1 97.94 136 PRO B C 1
ATOM 3653 O O . PRO B 1 136 ? 0.773 20.062 -2.49 1 97.94 136 PRO B O 1
ATOM 3656 N N . PHE B 1 137 ? -0.533 21.125 -1.083 1 98.06 137 PHE B N 1
ATOM 3657 C CA . PHE B 1 137 ? -0.533 22.344 -1.867 1 98.06 137 PHE B CA 1
ATOM 3658 C C . PHE B 1 137 ? 0.873 22.938 -1.963 1 98.06 137 PHE B C 1
ATOM 3660 O O . PHE B 1 137 ? 1.358 23.219 -3.059 1 98.06 137 PHE B O 1
ATOM 3667 N N . LEU B 1 138 ? 1.531 23.047 -0.901 1 96.75 138 LEU B N 1
ATOM 3668 C CA . LEU B 1 138 ? 2.867 23.641 -0.859 1 96.75 138 LEU B CA 1
ATOM 3669 C C . LEU B 1 138 ? 3.895 22.688 -1.469 1 96.75 138 LEU B C 1
ATOM 3671 O O . LEU B 1 138 ? 4.906 23.125 -2.016 1 96.75 138 LEU B O 1
ATOM 3675 N N . ALA B 1 139 ? 3.646 21.406 -1.345 1 96.69 139 ALA B N 1
ATOM 3676 C CA . ALA B 1 139 ? 4.535 20.422 -1.977 1 96.69 139 ALA B CA 1
ATOM 3677 C C . ALA B 1 139 ? 4.578 20.625 -3.488 1 96.69 139 ALA B C 1
ATOM 3679 O O . ALA B 1 139 ? 5.617 20.422 -4.121 1 96.69 139 ALA B O 1
ATOM 3680 N N . PHE B 1 140 ? 3.465 21.047 -4.086 1 97.19 140 PHE B N 1
ATOM 3681 C CA . PHE B 1 140 ? 3.418 21.281 -5.523 1 97.19 140 PHE B CA 1
ATOM 3682 C C . PHE B 1 140 ? 4.02 22.641 -5.859 1 97.19 140 PHE B C 1
ATOM 3684 O O . PHE B 1 140 ? 4.641 22.812 -6.91 1 97.19 140 PHE B O 1
ATOM 3691 N N . LEU B 1 141 ? 3.879 23.594 -5.004 1 96.19 141 LEU B N 1
ATOM 3692 C CA . LEU B 1 141 ? 4.383 24.938 -5.25 1 96.19 141 LEU B CA 1
ATOM 3693 C C . LEU B 1 141 ? 5.891 25 -5.031 1 96.19 141 LEU B C 1
ATOM 3695 O O . LEU B 1 141 ? 6.598 25.688 -5.777 1 96.19 141 LEU B O 1
ATOM 3699 N N . PHE B 1 142 ? 6.328 24.297 -3.963 1 94.81 142 PHE B N 1
ATOM 3700 C CA . PHE B 1 142 ? 7.742 24.266 -3.605 1 94.81 142 PHE B CA 1
ATOM 3701 C C . PHE B 1 142 ? 8.234 22.844 -3.447 1 94.81 142 PHE B C 1
ATOM 3703 O O . PHE B 1 142 ? 8.539 22.391 -2.336 1 94.81 142 PHE B O 1
ATOM 3710 N N . PRO B 1 143 ? 8.406 22.125 -4.547 1 94.25 143 PRO B N 1
ATOM 3711 C CA . PRO B 1 143 ? 8.773 20.703 -4.473 1 94.25 143 PRO B CA 1
ATOM 3712 C C . PRO B 1 143 ? 10.195 20.484 -3.945 1 94.25 143 PRO B C 1
ATOM 3714 O O . PRO B 1 143 ? 11.094 21.266 -4.258 1 94.25 143 PRO B O 1
ATOM 3717 N N . GLU B 1 144 ? 10.266 19.594 -3.049 1 91.38 144 GLU B N 1
ATOM 3718 C CA . GLU B 1 144 ? 11.562 19.141 -2.543 1 91.38 144 GLU B CA 1
ATOM 3719 C C . GLU B 1 144 ? 11.883 17.734 -3.025 1 91.38 144 GLU B C 1
ATOM 3721 O O . GLU B 1 144 ? 11.758 16.766 -2.268 1 91.38 144 GLU B O 1
ATOM 3726 N N . VAL B 1 145 ? 12.375 17.594 -4.297 1 93.31 145 VAL B N 1
ATOM 3727 C CA . VAL B 1 145 ? 12.539 16.281 -4.91 1 93.31 145 VAL B CA 1
ATOM 3728 C C . VAL B 1 145 ? 14.008 16.031 -5.238 1 93.31 145 VAL B C 1
ATOM 3730 O O . VAL B 1 145 ? 14.359 15.016 -5.836 1 93.31 145 VAL B O 1
ATOM 3733 N N . GLU B 1 146 ? 14.914 16.859 -4.812 1 90.94 146 GLU B N 1
ATOM 3734 C CA . GLU B 1 146 ? 16.328 16.781 -5.156 1 90.94 146 GLU B CA 1
ATOM 3735 C C . GLU B 1 146 ? 16.969 15.516 -4.574 1 90.94 146 GLU B C 1
ATOM 3737 O O . GLU B 1 146 ? 17.844 14.914 -5.195 1 90.94 146 GLU B O 1
ATOM 3742 N N . GLY B 1 147 ? 16.5 15.125 -3.473 1 90.25 147 GLY B N 1
ATOM 3743 C CA . GLY B 1 147 ? 17.078 13.953 -2.834 1 90.25 147 GLY B CA 1
ATOM 3744 C C . GLY B 1 147 ? 16.422 12.656 -3.281 1 90.25 147 GLY B C 1
ATOM 3745 O O . GLY B 1 147 ? 16.828 11.578 -2.84 1 90.25 147 GLY B O 1
ATOM 3746 N N . ARG B 1 148 ? 15.492 12.711 -4.09 1 94.56 148 ARG B N 1
ATOM 3747 C CA . ARG B 1 148 ? 14.797 11.523 -4.59 1 94.56 148 ARG B CA 1
ATOM 3748 C C . ARG B 1 148 ? 15.445 11.008 -5.871 1 94.56 148 ARG B C 1
ATOM 3750 O O . ARG B 1 148 ? 15.109 11.453 -6.969 1 94.56 148 ARG B O 1
ATOM 3757 N N . THR B 1 149 ? 16.281 9.992 -5.742 1 93.88 149 THR B N 1
ATOM 3758 C CA . THR B 1 149 ? 17.141 9.594 -6.852 1 93.88 149 THR B CA 1
ATOM 3759 C C . THR B 1 149 ? 16.766 8.211 -7.359 1 93.88 149 THR B C 1
ATOM 3761 O O . THR B 1 149 ? 17.172 7.809 -8.453 1 93.88 149 THR B O 1
ATOM 3764 N N . TYR B 1 150 ? 15.984 7.445 -6.582 1 96.62 150 TYR B N 1
ATOM 3765 C CA . TYR B 1 150 ? 15.57 6.133 -7.055 1 96.62 150 TYR B CA 1
ATOM 3766 C C . TYR B 1 150 ? 14.633 6.254 -8.25 1 96.62 150 TYR B C 1
ATOM 3768 O O . TYR B 1 150 ? 13.953 7.27 -8.414 1 96.62 150 TYR B O 1
ATOM 3776 N N . PRO B 1 151 ? 14.641 5.16 -9.055 1 96.5 151 PRO B N 1
ATOM 3777 C CA . PRO B 1 151 ? 13.695 5.184 -10.172 1 96.5 151 PRO B CA 1
ATOM 3778 C C . PRO B 1 151 ? 12.242 5.332 -9.703 1 96.5 151 PRO B C 1
ATOM 3780 O O . PRO B 1 151 ? 11.781 4.559 -8.867 1 96.5 151 PRO B O 1
ATOM 3783 N N . PHE B 1 152 ? 11.586 6.305 -10.203 1 97.25 152 PHE B N 1
ATOM 3784 C CA . PHE B 1 152 ? 10.164 6.566 -9.984 1 97.25 152 PHE B CA 1
ATOM 3785 C C . PHE B 1 152 ? 9.922 7.098 -8.578 1 97.25 152 PHE B C 1
ATOM 3787 O O . PHE B 1 152 ? 8.781 7.125 -8.109 1 97.25 152 PHE B O 1
ATOM 3794 N N . GLU B 1 153 ? 10.938 7.449 -7.945 1 97.88 153 GLU B N 1
ATOM 3795 C CA . GLU B 1 153 ? 10.758 8.031 -6.617 1 97.88 153 GLU B CA 1
ATOM 3796 C C . GLU B 1 153 ? 10.078 9.391 -6.695 1 97.88 153 GLU B C 1
ATOM 3798 O O . GLU B 1 153 ? 9.211 9.703 -5.879 1 97.88 153 GLU B O 1
ATOM 3803 N N . GLN B 1 154 ? 10.484 10.211 -7.633 1 97.88 154 GLN B N 1
ATOM 3804 C CA . GLN B 1 154 ? 9.852 11.516 -7.824 1 97.88 154 GLN B CA 1
ATOM 3805 C C . GLN B 1 154 ? 8.398 11.359 -8.258 1 97.88 154 GLN B C 1
ATOM 3807 O O . GLN B 1 154 ? 7.527 12.102 -7.801 1 97.88 154 GLN B O 1
ATOM 3812 N N . ALA B 1 155 ? 8.203 10.359 -9.141 1 98.06 155 ALA B N 1
ATOM 3813 C CA . ALA B 1 155 ? 6.828 10.094 -9.539 1 98.06 155 ALA B CA 1
ATOM 3814 C C . ALA B 1 155 ? 5.961 9.758 -8.328 1 98.06 155 ALA B C 1
ATOM 3816 O O . ALA B 1 155 ? 4.816 10.219 -8.234 1 98.06 155 ALA B O 1
ATOM 3817 N N . THR B 1 156 ? 6.48 8.977 -7.43 1 98.38 156 THR B N 1
ATOM 3818 C CA . THR B 1 156 ? 5.762 8.609 -6.215 1 98.38 156 THR B CA 1
ATOM 3819 C C . THR B 1 156 ? 5.441 9.844 -5.379 1 98.38 156 THR B C 1
ATOM 3821 O O . THR B 1 156 ? 4.348 9.961 -4.824 1 98.38 156 THR B O 1
ATOM 3824 N N . TYR B 1 157 ? 6.398 10.789 -5.273 1 98.06 157 TYR B N 1
ATOM 3825 C CA . TYR B 1 157 ? 6.203 12.055 -4.582 1 98.06 157 TYR B CA 1
ATOM 3826 C C . TYR B 1 157 ? 5.012 12.812 -5.156 1 98.06 157 TYR B C 1
ATOM 3828 O O . TYR B 1 157 ? 4.105 13.211 -4.422 1 98.06 157 TYR B O 1
ATOM 3836 N N . TRP B 1 158 ? 4.941 12.922 -6.43 1 98.38 158 TRP B N 1
ATOM 3837 C CA . TRP B 1 158 ? 3.891 13.695 -7.086 1 98.38 158 TRP B CA 1
ATOM 3838 C C . TRP B 1 158 ? 2.539 13 -6.949 1 98.38 158 TRP B C 1
ATOM 3840 O O . TRP B 1 158 ? 1.533 13.641 -6.645 1 98.38 158 TRP B O 1
ATOM 3850 N N . ILE B 1 159 ? 2.527 11.688 -7.129 1 98.75 159 ILE B N 1
ATOM 3851 C CA . ILE B 1 159 ? 1.276 10.938 -7.078 1 98.75 159 ILE B CA 1
ATOM 3852 C C . ILE B 1 159 ? 0.704 10.984 -5.66 1 98.75 159 ILE B C 1
ATOM 3854 O O . ILE B 1 159 ? -0.494 11.211 -5.477 1 98.75 159 ILE B O 1
ATOM 3858 N N . GLN B 1 160 ? 1.588 10.773 -4.711 1 98.62 160 GLN B N 1
ATOM 3859 C CA . GLN B 1 160 ? 1.115 10.781 -3.328 1 98.62 160 GLN B CA 1
ATOM 3860 C C . GLN B 1 160 ? 0.515 12.133 -2.955 1 98.62 160 GLN B C 1
ATOM 3862 O O . GLN B 1 160 ? -0.551 12.195 -2.34 1 98.62 160 GLN B O 1
ATOM 3867 N N . HIS B 1 161 ? 1.181 13.234 -3.289 1 98.75 161 HIS B N 1
ATOM 3868 C CA . HIS B 1 161 ? 0.684 14.555 -2.932 1 98.75 161 HIS B CA 1
ATOM 3869 C C . HIS B 1 161 ? -0.572 14.906 -3.723 1 98.75 161 HIS B C 1
ATOM 3871 O O . HIS B 1 161 ? -1.457 15.602 -3.217 1 98.75 161 HIS B O 1
ATOM 3877 N N . ALA B 1 162 ? -0.682 14.406 -4.926 1 98.75 162 ALA B N 1
ATOM 3878 C CA . ALA B 1 162 ? -1.927 14.578 -5.668 1 98.75 162 ALA B CA 1
ATOM 3879 C C . ALA B 1 162 ? -3.084 13.867 -4.973 1 98.75 162 ALA B C 1
ATOM 3881 O O . ALA B 1 162 ? -4.164 14.438 -4.812 1 98.75 162 ALA B O 1
ATOM 3882 N N . LEU B 1 163 ? -2.812 12.672 -4.57 1 98.88 163 LEU B N 1
ATOM 3883 C CA . LEU B 1 163 ? -3.85 11.906 -3.889 1 98.88 163 LEU B CA 1
ATOM 3884 C C . LEU B 1 163 ? -4.246 12.57 -2.576 1 98.88 163 LEU B C 1
ATOM 3886 O O . LEU B 1 163 ? -5.426 12.586 -2.213 1 98.88 163 LEU B O 1
ATOM 3890 N N . LEU B 1 164 ? -3.248 13.141 -1.894 1 98.81 164 LEU B N 1
ATOM 3891 C CA . LEU B 1 164 ? -3.506 13.812 -0.623 1 98.81 164 LEU B CA 1
ATOM 3892 C C . LEU B 1 164 ? -4.492 14.961 -0.803 1 98.81 164 LEU B C 1
ATOM 3894 O O . LEU B 1 164 ? -5.227 15.305 0.124 1 98.81 164 LEU B O 1
ATOM 3898 N N . TYR B 1 165 ? -4.539 15.492 -1.936 1 98.69 165 TYR B N 1
ATOM 3899 C CA . TYR B 1 165 ? -5.469 16.594 -2.184 1 98.69 165 TYR B CA 1
ATOM 3900 C C . TYR B 1 165 ? -6.762 16.078 -2.803 1 98.69 165 TYR B C 1
ATOM 3902 O O . TYR B 1 165 ? -7.848 16.578 -2.504 1 98.69 165 TYR B O 1
ATOM 3910 N N . LEU B 1 166 ? -6.723 15.023 -3.602 1 98.5 166 LEU B N 1
ATOM 3911 C CA . LEU B 1 166 ? -7.871 14.492 -4.324 1 98.5 166 LEU B CA 1
ATOM 3912 C C . LEU B 1 166 ? -8.812 13.75 -3.381 1 98.5 166 LEU B C 1
ATOM 3914 O O . LEU B 1 166 ? -10.031 13.789 -3.555 1 98.5 166 LEU B O 1
ATOM 3918 N N . ILE B 1 167 ? -8.289 13.094 -2.418 1 98.69 167 ILE B N 1
ATOM 3919 C CA . ILE B 1 167 ? -9.086 12.234 -1.55 1 98.69 167 ILE B CA 1
ATOM 3920 C C . ILE B 1 167 ? -10.047 13.086 -0.725 1 98.69 167 ILE B C 1
ATOM 3922 O O . ILE B 1 167 ? -11.242 12.789 -0.651 1 98.69 167 ILE B O 1
ATOM 3926 N N . PRO B 1 168 ? -9.602 14.219 -0.095 1 97.94 168 PRO B N 1
ATOM 3927 C CA . PRO B 1 168 ? -10.578 15.07 0.593 1 97.94 168 PRO B CA 1
ATOM 3928 C C . PRO B 1 168 ? -11.648 15.617 -0.346 1 97.94 168 PRO B C 1
ATOM 3930 O O . PRO B 1 168 ? -12.812 15.758 0.048 1 97.94 168 PRO B O 1
ATOM 3933 N N . ILE B 1 169 ? -11.305 15.891 -1.539 1 97.94 169 ILE B N 1
ATOM 3934 C CA . ILE B 1 169 ? -12.273 16.359 -2.52 1 97.94 169 ILE B CA 1
ATOM 3935 C C . ILE B 1 169 ? -13.312 15.266 -2.777 1 97.94 169 ILE B C 1
ATOM 3937 O O . ILE B 1 169 ? -14.516 15.539 -2.818 1 97.94 169 ILE B O 1
ATOM 3941 N N . TYR B 1 170 ? -12.867 14.094 -2.971 1 98 170 TYR B N 1
ATOM 3942 C CA . TYR B 1 170 ? -13.773 12.961 -3.168 1 98 170 TYR B CA 1
ATOM 3943 C C . TYR B 1 170 ? -14.727 12.82 -1.992 1 98 170 TYR B C 1
ATOM 3945 O O . TYR B 1 170 ? -15.93 12.633 -2.184 1 98 170 TYR B O 1
ATOM 3953 N N . ILE B 1 171 ? -14.156 12.914 -0.784 1 96.44 171 ILE B N 1
ATOM 3954 C CA . ILE B 1 171 ? -14.969 12.742 0.416 1 96.44 171 ILE B CA 1
ATOM 3955 C C . ILE B 1 171 ? -15.984 13.875 0.525 1 96.44 171 ILE B C 1
ATOM 3957 O O . ILE B 1 171 ? -17.141 13.648 0.873 1 96.44 171 ILE B O 1
ATOM 3961 N N . LEU B 1 172 ? -15.586 15.062 0.161 1 95.31 172 LEU B N 1
ATOM 3962 C CA . LEU B 1 172 ? -16.484 16.219 0.164 1 95.31 172 LEU B CA 1
ATOM 3963 C C . LEU B 1 172 ? -17.609 16.031 -0.839 1 95.31 172 LEU B C 1
ATOM 3965 O O . LEU B 1 172 ? -18.781 16.281 -0.523 1 95.31 172 LEU B O 1
ATOM 3969 N N . ARG B 1 173 ? -17.297 15.484 -1.971 1 95.38 173 ARG B N 1
ATOM 3970 C CA . ARG B 1 173 ? -18.266 15.336 -3.047 1 95.38 173 ARG B CA 1
ATOM 3971 C C . ARG B 1 173 ? -19.266 14.227 -2.738 1 95.38 173 ARG B C 1
ATOM 3973 O O . ARG B 1 173 ? -20.438 14.328 -3.09 1 95.38 173 ARG B O 1
ATOM 3980 N N . THR B 1 174 ? -18.812 13.234 -2.111 1 92.75 174 THR B N 1
ATOM 3981 C CA . THR B 1 174 ? -19.688 12.109 -1.808 1 92.75 174 THR B CA 1
ATOM 3982 C C . THR B 1 174 ? -20.516 12.391 -0.557 1 92.75 174 THR B C 1
ATOM 3984 O O . THR B 1 174 ? -21.547 11.773 -0.341 1 92.75 174 THR B O 1
ATOM 3987 N N . GLY B 1 175 ? -20.031 13.258 0.282 1 89.56 175 GLY B N 1
ATOM 3988 C CA . GLY B 1 175 ? -20.75 13.617 1.497 1 89.56 175 GLY B CA 1
ATOM 3989 C C . GLY B 1 175 ? -20.656 12.555 2.578 1 89.56 175 GLY B C 1
ATOM 3990 O O . GLY B 1 175 ? -21.547 12.43 3.414 1 89.56 175 GLY B O 1
ATOM 3991 N N . ALA B 1 176 ? -19.609 11.766 2.525 1 87.62 176 ALA B N 1
ATOM 3992 C CA . ALA B 1 176 ? -19.438 10.703 3.512 1 87.62 176 ALA B CA 1
ATOM 3993 C C . ALA B 1 176 ? -19.234 11.281 4.91 1 87.62 176 ALA B C 1
ATOM 3995 O O . ALA B 1 176 ? -19.672 10.695 5.902 1 87.62 176 ALA B O 1
ATOM 3996 N N . TYR B 1 177 ? -18.484 12.336 4.961 1 91.31 177 TYR B N 1
ATOM 3997 C CA . TYR B 1 177 ? -18.281 13.078 6.199 1 91.31 177 TYR B CA 1
ATOM 3998 C C . TYR B 1 177 ? -18.781 14.508 6.07 1 91.31 177 TYR B C 1
ATOM 4000 O O . TYR B 1 177 ? -18.656 15.117 5.008 1 91.31 177 TYR B O 1
ATOM 4008 N N . THR B 1 178 ? -19.266 15.008 7.152 1 88.62 178 THR B N 1
ATOM 4009 C CA . THR B 1 178 ? -19.75 16.391 7.145 1 88.62 178 THR B CA 1
ATOM 4010 C C . THR B 1 178 ? -18.641 17.359 7.551 1 88.62 178 THR B C 1
ATOM 4012 O O . THR B 1 178 ? -17.703 16.969 8.25 1 88.62 178 THR B O 1
ATOM 4015 N N . ILE B 1 179 ? -18.781 18.531 7.066 1 90.38 179 ILE B N 1
ATOM 4016 C CA . ILE B 1 179 ? -17.781 19.562 7.371 1 90.38 179 ILE B CA 1
ATOM 4017 C C . ILE B 1 179 ? -18.469 20.734 8.086 1 90.38 179 ILE B C 1
ATOM 4019 O O . ILE B 1 179 ? -19.688 20.844 8.102 1 90.38 179 ILE B O 1
ATOM 4023 N N . GLU B 1 180 ? -17.609 21.5 8.688 1 87.81 180 GLU B N 1
ATOM 4024 C CA . GLU B 1 180 ? -18.109 22.672 9.383 1 87.81 180 GLU B CA 1
ATOM 4025 C C . GLU B 1 180 ? -18.594 23.734 8.391 1 87.81 180 GLU B C 1
ATOM 4027 O O . GLU B 1 180 ? -18.141 23.781 7.246 1 87.81 180 GLU B O 1
ATOM 4032 N N . ASP B 1 181 ? -19.484 24.625 8.867 1 87.81 181 ASP B N 1
ATOM 4033 C CA . ASP B 1 181 ? -20.031 25.688 8.023 1 87.81 181 ASP B CA 1
ATOM 4034 C C . ASP B 1 181 ? -18.922 26.625 7.543 1 87.81 181 ASP B C 1
ATOM 4036 O O . ASP B 1 181 ? -17.922 26.812 8.234 1 87.81 181 ASP B O 1
ATOM 4040 N N . LEU B 1 182 ? -19.156 27.25 6.41 1 88.62 182 LEU B N 1
ATOM 4041 C CA . LEU B 1 182 ? -18.156 28.094 5.789 1 88.62 182 LEU B CA 1
ATOM 4042 C C . LEU B 1 182 ? -17.828 29.281 6.688 1 88.62 182 LEU B C 1
ATOM 4044 O O . LEU B 1 182 ? -16.688 29.766 6.684 1 88.62 182 LEU B O 1
ATOM 4048 N N . GLY B 1 183 ? -18.797 29.719 7.492 1 89.5 183 GLY B N 1
ATOM 4049 C CA . GLY B 1 183 ? -18.578 30.875 8.352 1 89.5 183 GLY B CA 1
ATOM 4050 C C . GLY B 1 183 ? -18.078 30.5 9.734 1 89.5 183 GLY B C 1
ATOM 4051 O O . GLY B 1 183 ? -17.75 31.375 10.539 1 89.5 183 GLY B O 1
ATOM 4052 N N . ASP B 1 184 ? -18.016 29.234 9.953 1 91.69 184 ASP B N 1
ATOM 4053 C CA . ASP B 1 184 ? -17.531 28.734 11.234 1 91.69 184 ASP B CA 1
ATOM 4054 C C . ASP B 1 184 ? -16.078 28.25 11.109 1 91.69 184 ASP B C 1
ATOM 4056 O O . ASP B 1 184 ? -15.766 27.406 10.273 1 91.69 184 ASP B O 1
ATOM 4060 N N . PHE B 1 185 ? -15.219 28.703 12.023 1 94.56 185 PHE B N 1
ATOM 4061 C CA . PHE B 1 185 ? -13.797 28.422 11.867 1 94.56 185 PHE B CA 1
ATOM 4062 C C . PHE B 1 185 ? -13.273 27.641 13.062 1 94.56 185 PHE B C 1
ATOM 4064 O O . PHE B 1 185 ? -12.062 27.516 13.25 1 94.56 185 PHE B O 1
ATOM 4071 N N . LYS B 1 186 ? -14.094 27.094 13.883 1 95.88 186 LYS B N 1
ATOM 4072 C CA . LYS B 1 186 ? -13.664 26.406 15.094 1 95.88 186 LYS B CA 1
ATOM 4073 C C . LYS B 1 186 ? -12.844 25.172 14.758 1 95.88 186 LYS B C 1
ATOM 4075 O O . LYS B 1 186 ? -11.742 24.984 15.273 1 95.88 186 LYS B O 1
ATOM 4080 N N . TRP B 1 187 ? -13.336 24.344 13.867 1 95.81 187 TRP B N 1
ATOM 4081 C CA . TRP B 1 187 ? -12.594 23.156 13.469 1 95.81 187 TRP B CA 1
ATOM 4082 C C . TRP B 1 187 ? -11.328 23.531 12.711 1 95.81 187 TRP B C 1
ATOM 4084 O O . TRP B 1 187 ? -10.297 22.859 12.836 1 95.81 187 TRP B O 1
ATOM 4094 N N . SER B 1 188 ? -11.43 24.562 11.875 1 95.88 188 SER B N 1
ATOM 4095 C CA . SER B 1 188 ? -10.25 25.047 11.164 1 95.88 188 SER B CA 1
ATOM 4096 C C . SER B 1 188 ? -9.156 25.484 12.133 1 95.88 188 SER B C 1
ATOM 4098 O O . SER B 1 188 ? -7.98 25.203 11.914 1 95.88 188 SER B O 1
ATOM 4100 N N . LYS B 1 189 ? -9.602 26.172 13.18 1 97.5 189 LYS B N 1
ATOM 4101 C CA . LYS B 1 189 ? -8.648 26.594 14.203 1 97.5 189 LYS B CA 1
ATOM 4102 C C . LYS B 1 189 ? -8.031 25.391 14.914 1 97.5 189 LYS B C 1
ATOM 4104 O O . LYS B 1 189 ? -6.816 25.344 15.117 1 97.5 189 LYS B O 1
ATOM 4109 N N . ILE B 1 190 ? -8.805 24.453 15.242 1 98 190 ILE B N 1
ATOM 4110 C CA . ILE B 1 190 ? -8.328 23.25 15.93 1 98 190 ILE B CA 1
ATOM 4111 C C . ILE B 1 190 ? -7.363 22.484 15.031 1 98 190 ILE B C 1
ATOM 4113 O O . ILE B 1 190 ? -6.27 22.109 15.461 1 98 190 ILE B O 1
ATOM 4117 N N . GLY B 1 191 ? -7.75 22.281 13.797 1 97.81 191 GLY B N 1
ATOM 4118 C CA . GLY B 1 191 ? -6.91 21.531 12.875 1 97.81 191 GLY B CA 1
ATOM 4119 C C . GLY B 1 191 ? -5.57 22.203 12.617 1 97.81 191 GLY B C 1
ATOM 4120 O O . GLY B 1 191 ? -4.531 21.531 12.648 1 97.81 191 GLY B O 1
ATOM 4121 N N . THR B 1 192 ? -5.621 23.484 12.367 1 98.19 192 THR B N 1
ATOM 4122 C CA . THR B 1 192 ? -4.391 24.219 12.109 1 98.19 192 THR B CA 1
ATOM 4123 C C . THR B 1 192 ? -3.488 24.219 13.336 1 98.19 192 THR B C 1
ATOM 4125 O O . THR B 1 192 ? -2.295 23.922 13.242 1 98.19 192 THR B O 1
ATOM 4128 N N . ALA B 1 193 ? -4.102 24.484 14.484 1 98.5 193 ALA B N 1
ATOM 4129 C CA . ALA B 1 193 ? -3.336 24.516 15.727 1 98.5 193 ALA B CA 1
ATOM 4130 C C . ALA B 1 193 ? -2.771 23.125 16.062 1 98.5 193 ALA B C 1
ATOM 4132 O O . ALA B 1 193 ? -1.652 23.016 16.562 1 98.5 193 ALA B O 1
ATOM 4133 N N . PHE B 1 194 ? -3.445 22.156 15.758 1 98.25 194 PHE B N 1
ATOM 4134 C CA . PHE B 1 194 ? -3.008 20.781 16.047 1 98.25 194 PHE B CA 1
ATOM 4135 C C . PHE B 1 194 ? -1.79 20.422 15.203 1 98.25 194 PHE B C 1
ATOM 4137 O O . PHE B 1 194 ? -0.832 19.844 15.711 1 98.25 194 PHE B O 1
ATOM 4144 N N . MET B 1 195 ? -1.829 20.75 13.945 1 97.62 195 MET B N 1
ATOM 4145 C CA . MET B 1 195 ? -0.704 20.438 13.07 1 97.62 195 MET B CA 1
ATOM 4146 C C . MET B 1 195 ? 0.534 21.234 13.461 1 97.62 195 MET B C 1
ATOM 4148 O O . MET B 1 195 ? 1.651 20.719 13.422 1 97.62 195 MET B O 1
ATOM 4152 N N . LEU B 1 196 ? 0.291 22.484 13.805 1 98.31 196 LEU B N 1
ATOM 4153 C CA . LEU B 1 196 ? 1.416 23.297 14.258 1 98.31 196 LEU B CA 1
ATOM 4154 C C . LEU B 1 196 ? 1.967 22.766 15.578 1 98.31 196 LEU B C 1
ATOM 4156 O O . LEU B 1 196 ? 3.184 22.734 15.781 1 98.31 196 LEU B O 1
ATOM 4160 N N . PHE B 1 197 ? 1.063 22.375 16.422 1 98.56 197 PHE B N 1
ATOM 4161 C CA . PHE B 1 197 ? 1.464 21.75 17.688 1 98.56 197 PHE B CA 1
ATOM 4162 C C . PHE B 1 197 ? 2.312 20.516 17.438 1 98.56 197 PHE B C 1
ATOM 4164 O O . PHE B 1 197 ? 3.33 20.297 18.094 1 98.56 197 PHE B O 1
ATOM 4171 N N . TYR B 1 198 ? 1.925 19.719 16.5 1 98.5 198 TYR B N 1
ATOM 4172 C CA . TYR B 1 198 ? 2.672 18.531 16.094 1 98.5 198 TYR B CA 1
ATOM 4173 C C . TYR B 1 198 ? 4.082 18.891 15.656 1 98.5 198 TYR B C 1
ATOM 4175 O O . TYR B 1 198 ? 5.051 18.234 16.031 1 98.5 198 TYR B O 1
ATOM 4183 N N . HIS B 1 199 ? 4.258 19.969 14.906 1 98.5 199 HIS B N 1
ATOM 4184 C CA . HIS B 1 199 ? 5.559 20.438 14.445 1 98.5 199 HIS B CA 1
ATOM 4185 C C . HIS B 1 199 ? 6.453 20.828 15.609 1 98.5 199 HIS B C 1
ATOM 4187 O O . HIS B 1 199 ? 7.609 20.406 15.688 1 98.5 199 HIS B O 1
ATOM 4193 N N . PHE B 1 200 ? 5.93 21.484 16.531 1 98.62 200 PHE B N 1
ATOM 4194 C CA . PHE B 1 200 ? 6.75 22.078 17.578 1 98.62 200 PHE B CA 1
ATOM 4195 C C . PHE B 1 200 ? 7.004 21.078 18.703 1 98.62 200 PHE B C 1
ATOM 4197 O O . PHE B 1 200 ? 8.086 21.047 19.281 1 98.62 200 PHE B O 1
ATOM 4204 N N . VAL B 1 201 ? 6.07 20.234 18.938 1 98.5 201 VAL B N 1
ATOM 4205 C CA . VAL B 1 201 ? 6.199 19.359 20.109 1 98.5 201 VAL B CA 1
ATOM 4206 C C . VAL B 1 201 ? 6.891 18.062 19.719 1 98.5 201 VAL B C 1
ATOM 4208 O O . VAL B 1 201 ? 7.598 17.453 20.531 1 98.5 201 VAL B O 1
ATOM 4211 N N . LEU B 1 202 ? 6.691 17.703 18.484 1 98.56 202 LEU B N 1
ATOM 4212 C CA . LEU B 1 202 ? 7.266 16.422 18.078 1 98.56 202 LEU B CA 1
ATOM 4213 C C . LEU B 1 202 ? 8.43 16.641 17.109 1 98.56 202 LEU B C 1
ATOM 4215 O O . LEU B 1 202 ? 9.555 16.219 17.391 1 98.56 202 LEU B O 1
ATOM 4219 N N . LEU B 1 203 ? 8.25 17.328 16.062 1 98.62 203 LEU B N 1
ATOM 4220 C CA . LEU B 1 203 ? 9.25 17.406 15 1 98.62 203 LEU B CA 1
ATOM 4221 C C . LEU B 1 203 ? 10.422 18.297 15.43 1 98.62 203 LEU B C 1
ATOM 4223 O O . LEU B 1 203 ? 11.578 17.969 15.148 1 98.62 203 LEU B O 1
ATOM 4227 N N . SER B 1 204 ? 10.133 19.391 16.094 1 98.38 204 SER B N 1
ATOM 4228 C CA . SER B 1 204 ? 11.203 20.297 16.5 1 98.38 204 SER B CA 1
ATOM 4229 C C . SER B 1 204 ? 12.172 19.625 17.453 1 98.38 204 SER B C 1
ATOM 4231 O O . SER B 1 204 ? 13.375 19.562 17.203 1 98.38 204 SER B O 1
ATOM 4233 N N . PRO B 1 205 ? 11.727 19 18.547 1 98.06 205 PRO B N 1
ATOM 4234 C CA . PRO B 1 205 ? 12.664 18.328 19.453 1 98.06 205 PRO B CA 1
ATOM 4235 C C . PRO B 1 205 ? 13.414 17.188 18.766 1 98.06 205 PRO B C 1
ATOM 4237 O O . PRO B 1 205 ? 14.617 17.016 18.984 1 98.06 205 PRO B O 1
ATOM 4240 N N . LEU B 1 206 ? 12.742 16.469 17.922 1 98.06 206 LEU B N 1
ATOM 4241 C CA . LEU B 1 206 ? 13.398 15.367 17.219 1 98.06 206 LEU B CA 1
ATOM 4242 C C . LEU B 1 206 ? 14.461 15.891 16.25 1 98.06 206 LEU B C 1
ATOM 4244 O O . LEU B 1 206 ? 15.523 15.281 16.109 1 98.06 206 LEU B O 1
ATOM 4248 N N . SER B 1 207 ? 14.125 16.953 15.633 1 98.06 207 SER B N 1
ATOM 4249 C CA . SER B 1 207 ? 15.094 17.594 14.75 1 98.06 207 SER B CA 1
ATOM 4250 C C . SER B 1 207 ? 16.328 18.047 15.516 1 98.06 207 SER B C 1
ATOM 4252 O O . SER B 1 207 ? 17.469 17.844 15.062 1 98.06 207 SER B O 1
ATOM 4254 N N . ILE B 1 208 ? 16.156 18.609 16.656 1 97.56 208 ILE B N 1
ATOM 4255 C CA . ILE B 1 208 ? 17.25 19.109 17.484 1 97.56 208 ILE B CA 1
ATOM 4256 C C . ILE B 1 208 ? 18.125 17.938 17.953 1 97.56 208 ILE B C 1
ATOM 4258 O O . ILE B 1 208 ? 19.344 17.984 17.859 1 97.56 208 ILE B O 1
ATOM 4262 N N . LEU B 1 209 ? 17.484 16.891 18.359 1 96.5 209 LEU B N 1
ATOM 4263 C CA . LEU B 1 209 ? 18.188 15.75 18.922 1 96.5 209 LEU B CA 1
ATOM 4264 C C . LEU B 1 209 ? 18.953 14.984 17.859 1 96.5 209 LEU B C 1
ATOM 4266 O O . LEU B 1 209 ? 20.047 14.477 18.109 1 96.5 209 LEU B O 1
ATOM 4270 N N . THR B 1 210 ? 18.422 14.938 16.609 1 96.75 210 THR B N 1
ATOM 4271 C CA . THR B 1 210 ? 19.016 14.102 15.57 1 96.75 210 THR B CA 1
ATOM 4272 C C . THR B 1 210 ? 19.891 14.945 14.641 1 96.75 210 THR B C 1
ATOM 4274 O O . THR B 1 210 ? 20.719 14.398 13.906 1 96.75 210 THR B O 1
ATOM 4277 N N . GLY B 1 211 ? 19.672 16.219 14.664 1 97.19 211 GLY B N 1
ATOM 4278 C CA . GLY B 1 211 ? 20.344 17.078 13.711 1 97.19 211 GLY B CA 1
ATOM 4279 C C . GLY B 1 211 ? 19.797 16.953 12.297 1 97.19 211 GLY B C 1
ATOM 4280 O O . GLY B 1 211 ? 20.453 17.375 11.336 1 97.19 211 GLY B O 1
ATOM 4281 N N . ILE B 1 212 ? 18.656 16.312 12.172 1 97.75 212 ILE B N 1
ATOM 4282 C CA . ILE B 1 212 ? 18 16.125 10.883 1 97.75 212 ILE B CA 1
ATOM 4283 C C . ILE B 1 212 ? 16.828 17.094 10.758 1 97.75 212 ILE B C 1
ATOM 4285 O O . ILE B 1 212 ? 16.062 17.266 11.695 1 97.75 212 ILE B O 1
ATOM 4289 N N . ASN B 1 213 ? 16.719 17.734 9.625 1 97.94 213 ASN B N 1
ATOM 4290 C CA . ASN B 1 213 ? 15.703 18.766 9.391 1 97.94 213 ASN B CA 1
ATOM 4291 C C . ASN B 1 213 ? 14.352 18.156 9.047 1 97.94 213 ASN B C 1
ATOM 4293 O O . ASN B 1 213 ? 13.984 18.062 7.875 1 97.94 213 ASN B O 1
ATOM 4297 N N . LEU B 1 214 ? 13.602 17.859 10.039 1 97.94 214 LEU B N 1
ATOM 4298 C CA . LEU B 1 214 ? 12.266 17.297 9.844 1 97.94 214 LEU B CA 1
ATOM 4299 C C . LEU B 1 214 ? 11.258 18.406 9.539 1 97.94 214 LEU B C 1
ATOM 4301 O O . LEU B 1 214 ? 10.938 19.219 10.406 1 97.94 214 LEU B O 1
ATOM 4305 N N . ASP B 1 215 ? 10.766 18.391 8.336 1 97.19 215 ASP B N 1
ATOM 4306 C CA . ASP B 1 215 ? 9.781 19.344 7.855 1 97.19 215 ASP B CA 1
ATOM 4307 C C . ASP B 1 215 ? 10.203 20.781 8.203 1 97.19 215 ASP B C 1
ATOM 4309 O O . ASP B 1 215 ? 9.383 21.578 8.68 1 97.19 215 ASP B O 1
ATOM 4313 N N . HIS B 1 216 ? 11.5 21.047 8.156 1 96.75 216 HIS B N 1
ATOM 4314 C CA . HIS B 1 216 ? 12.102 22.375 8.25 1 96.75 216 HIS B CA 1
ATOM 4315 C C . HIS B 1 216 ? 11.977 22.938 9.664 1 96.75 216 HIS B C 1
ATOM 4317 O O . HIS B 1 216 ? 11.812 24.141 9.844 1 96.75 216 HIS B O 1
ATOM 4323 N N . MET B 1 217 ? 12.031 22.047 10.57 1 97.69 217 MET B N 1
ATOM 4324 C CA . MET B 1 217 ? 11.945 22.5 11.953 1 97.69 217 MET B CA 1
ATOM 4325 C C . MET B 1 217 ? 13.328 22.828 12.508 1 97.69 217 MET B C 1
ATOM 4327 O O . MET B 1 217 ? 13.445 23.453 13.555 1 97.69 217 MET B O 1
ATOM 4331 N N . LEU B 1 218 ? 14.359 22.375 11.727 1 97.56 218 LEU B N 1
ATOM 4332 C CA . LEU B 1 218 ? 15.727 22.672 12.148 1 97.56 218 LEU B CA 1
ATOM 4333 C C . LEU B 1 218 ? 16.266 23.906 11.438 1 97.56 218 LEU B C 1
ATOM 4335 O O . LEU B 1 218 ? 16.891 24.766 12.062 1 97.56 218 LEU B O 1
ATOM 4339 N N . CYS B 1 219 ? 16.062 24.031 10.234 1 97.19 219 CYS B N 1
ATOM 4340 C CA . CYS B 1 219 ? 16.438 25.188 9.422 1 97.19 219 CYS B CA 1
ATOM 4341 C C . CYS B 1 219 ? 15.445 25.422 8.289 1 97.19 219 CYS B C 1
ATOM 4343 O O . CYS B 1 219 ? 14.68 24.516 7.941 1 97.19 219 CYS B O 1
ATOM 4345 N N . ALA B 1 220 ? 15.391 26.594 7.77 1 96.75 220 ALA B N 1
ATOM 4346 C CA . ALA B 1 220 ? 14.477 26.953 6.691 1 96.75 220 ALA B CA 1
ATOM 4347 C C . ALA B 1 220 ? 14.883 26.281 5.379 1 96.75 220 ALA B C 1
ATOM 4349 O O . ALA B 1 220 ? 16.078 26.078 5.125 1 96.75 220 ALA B O 1
ATOM 4350 N N . ALA B 1 221 ? 13.875 25.969 4.57 1 92.75 221 ALA B N 1
ATOM 4351 C CA . ALA B 1 221 ? 14.164 25.453 3.229 1 92.75 221 ALA B CA 1
ATOM 4352 C C . ALA B 1 221 ? 14.867 26.516 2.381 1 92.75 221 ALA B C 1
ATOM 4354 O O . ALA B 1 221 ? 14.672 27.719 2.596 1 92.75 221 ALA B O 1
ATOM 4355 N N . VAL B 1 222 ? 15.578 26.047 1.413 1 91.25 222 VAL B N 1
ATOM 4356 C CA . VAL B 1 222 ? 16.266 26.969 0.511 1 91.25 222 VAL B CA 1
ATOM 4357 C C . VAL B 1 222 ? 15.242 27.797 -0.268 1 91.25 222 VAL B C 1
ATOM 4359 O O . VAL B 1 222 ? 15.461 28.984 -0.522 1 91.25 222 VAL B O 1
ATOM 4362 N N . SER B 1 223 ? 14.117 27.203 -0.549 1 90.88 223 SER B N 1
ATOM 4363 C CA . SER B 1 223 ? 13.086 27.859 -1.354 1 90.88 223 SER B CA 1
ATOM 4364 C C . SER B 1 223 ? 12.156 28.703 -0.488 1 90.88 223 SER B C 1
ATOM 4366 O O . SER B 1 223 ? 11.266 29.391 -1.002 1 90.88 223 SER B O 1
ATOM 4368 N N . ASP B 1 224 ? 12.352 28.719 0.778 1 93.12 224 ASP B N 1
ATOM 4369 C CA . ASP B 1 224 ? 11.492 29.469 1.684 1 93.12 224 ASP B CA 1
ATOM 4370 C C . ASP B 1 224 ? 11.672 30.969 1.487 1 93.12 224 ASP B C 1
ATOM 4372 O O . ASP B 1 224 ? 12.758 31.5 1.699 1 93.12 224 ASP B O 1
ATOM 4376 N N . PRO B 1 225 ? 10.625 31.703 1.125 1 93.69 225 PRO B N 1
ATOM 4377 C CA . PRO B 1 225 ? 10.742 33.156 0.919 1 93.69 225 PRO B CA 1
ATOM 4378 C C . PRO B 1 225 ? 10.93 33.938 2.225 1 93.69 225 PRO B C 1
ATOM 4380 O O . PRO B 1 225 ? 11.312 35.094 2.205 1 93.69 225 PRO B O 1
ATOM 4383 N N . PHE B 1 226 ? 10.766 33.281 3.342 1 94.12 226 PHE B N 1
ATOM 4384 C CA . PHE B 1 226 ? 10.859 33.938 4.633 1 94.12 226 PHE B CA 1
ATOM 4385 C C . PHE B 1 226 ? 12.07 33.438 5.418 1 94.12 226 PHE B C 1
ATOM 4387 O O . PHE B 1 226 ? 12.008 33.312 6.645 1 94.12 226 PHE B O 1
ATOM 4394 N N . GLN B 1 227 ? 13.047 33.125 4.777 1 94.06 227 GLN B N 1
ATOM 4395 C CA . GLN B 1 227 ? 14.266 32.688 5.43 1 94.06 227 GLN B CA 1
ATOM 4396 C C . GLN B 1 227 ? 14.727 33.688 6.484 1 94.06 227 GLN B C 1
ATOM 4398 O O . GLN B 1 227 ? 14.383 34.875 6.422 1 94.06 227 GLN B O 1
ATOM 4403 N N . GLY B 1 228 ? 15.555 33.188 7.367 1 93.5 228 GLY B N 1
ATOM 4404 C CA . GLY B 1 228 ? 16.016 33.969 8.492 1 93.5 228 GLY B CA 1
ATOM 4405 C C . GLY B 1 228 ? 15.711 33.344 9.836 1 93.5 228 GLY B C 1
ATOM 4406 O O . GLY B 1 228 ? 15.164 32.25 9.898 1 93.5 228 GLY B O 1
ATOM 4407 N N . GLN B 1 229 ? 15.938 34.062 10.883 1 92.31 229 GLN B N 1
ATOM 4408 C CA . GLN B 1 229 ? 15.828 33.5 12.227 1 92.31 229 GLN B CA 1
ATOM 4409 C C . GLN B 1 229 ? 14.375 33.375 12.664 1 92.31 229 GLN B C 1
ATOM 4411 O O . GLN B 1 229 ? 14.047 32.625 13.578 1 92.31 229 GLN B O 1
ATOM 4416 N N . ASN B 1 230 ? 13.531 34.156 11.977 1 96.62 230 ASN B N 1
ATOM 4417 C CA . ASN B 1 230 ? 12.125 34.156 12.359 1 96.62 230 ASN B CA 1
ATOM 4418 C C . ASN B 1 230 ? 11.281 33.312 11.422 1 96.62 230 ASN B C 1
ATOM 4420 O O . ASN B 1 230 ? 10.062 33.469 11.352 1 96.62 230 ASN B O 1
ATOM 4424 N N . TYR B 1 231 ? 11.945 32.375 10.664 1 97.38 231 TYR B N 1
ATOM 4425 C CA . TYR B 1 231 ? 11.227 31.656 9.625 1 97.38 231 TYR B CA 1
ATOM 4426 C C . TYR B 1 231 ? 10.117 30.797 10.219 1 97.38 231 TYR B C 1
ATOM 4428 O O . TYR B 1 231 ? 9.055 30.641 9.617 1 97.38 231 TYR B O 1
ATOM 4436 N N . ARG B 1 232 ? 10.281 30.266 11.414 1 97.56 232 ARG B N 1
ATOM 4437 C CA . ARG B 1 232 ? 9.266 29.438 12.062 1 97.56 232 ARG B CA 1
ATOM 4438 C C . ARG B 1 232 ? 8.055 30.266 12.469 1 97.56 232 ARG B C 1
ATOM 4440 O O . ARG B 1 232 ? 6.914 29.828 12.32 1 97.56 232 ARG B O 1
ATOM 4447 N N . LEU B 1 233 ? 8.352 31.453 13 1 97.56 233 LEU B N 1
ATOM 4448 C CA . LEU B 1 233 ? 7.266 32.344 13.383 1 97.56 233 LEU B CA 1
ATOM 4449 C C . LEU B 1 233 ? 6.473 32.781 12.156 1 97.56 233 LEU B C 1
ATOM 4451 O O . LEU B 1 233 ? 5.242 32.844 12.203 1 97.56 233 LEU B O 1
ATOM 4455 N N . PHE B 1 234 ? 7.195 33.094 11.133 1 97.5 234 PHE B N 1
ATOM 4456 C CA . PHE B 1 234 ? 6.539 33.438 9.875 1 97.5 234 PHE B CA 1
ATOM 4457 C C . PHE B 1 234 ? 5.695 32.281 9.367 1 97.5 234 PHE B C 1
ATOM 4459 O O . PHE B 1 234 ? 4.609 32.5 8.82 1 97.5 234 PHE B O 1
ATOM 4466 N N . ALA B 1 235 ? 6.172 31.062 9.492 1 97.12 235 ALA B N 1
ATOM 4467 C CA . ALA B 1 235 ? 5.414 29.891 9.086 1 97.12 235 ALA B CA 1
ATOM 4468 C C . ALA B 1 235 ? 4.102 29.781 9.859 1 97.12 235 ALA B C 1
ATOM 4470 O O . ALA B 1 235 ? 3.053 29.5 9.273 1 97.12 235 ALA B O 1
ATOM 4471 N N . CYS B 1 236 ? 4.141 30.016 11.141 1 97.75 236 CYS B N 1
ATOM 4472 C CA . CYS B 1 236 ? 2.93 29.969 11.945 1 97.75 236 CYS B CA 1
ATOM 4473 C C . CYS B 1 236 ? 1.912 31 11.453 1 97.75 236 CYS B C 1
ATOM 4475 O O . CYS B 1 236 ? 0.72 30.703 11.359 1 97.75 236 CYS B O 1
ATOM 4477 N N . CYS B 1 237 ? 2.426 32.156 11.078 1 97.06 237 CYS B N 1
ATOM 4478 C CA . CYS B 1 237 ? 1.554 33.25 10.617 1 97.06 237 CYS B CA 1
ATOM 4479 C C . CYS B 1 237 ? 0.935 32.906 9.266 1 97.06 237 CYS B C 1
ATOM 4481 O O . CYS B 1 237 ? -0.288 32.906 9.117 1 97.06 237 CYS B O 1
ATOM 4483 N N . HIS B 1 238 ? 1.747 32.562 8.312 1 96.69 238 HIS B N 1
ATOM 4484 C CA . HIS B 1 238 ? 1.175 32.344 6.988 1 96.69 238 HIS B CA 1
ATOM 4485 C C . HIS B 1 238 ? 0.364 31.062 6.945 1 96.69 238 HIS B C 1
ATOM 4487 O O . HIS B 1 238 ? -0.597 30.953 6.18 1 96.69 238 HIS B O 1
ATOM 4493 N N . GLN B 1 239 ? 0.669 30.062 7.766 1 97.25 239 GLN B N 1
ATOM 4494 C CA . GLN B 1 239 ? -0.15 28.859 7.809 1 97.25 239 GLN B CA 1
ATOM 4495 C C . GLN B 1 239 ? -1.497 29.125 8.469 1 97.25 239 GLN B C 1
ATOM 4497 O O . GLN B 1 239 ? -2.514 28.547 8.086 1 97.25 239 GLN B O 1
ATOM 4502 N N . ALA B 1 240 ? -1.514 29.969 9.531 1 96.69 240 ALA B N 1
ATOM 4503 C CA . ALA B 1 240 ? -2.766 30.344 10.18 1 96.69 240 ALA B CA 1
ATOM 4504 C C . ALA B 1 240 ? -3.736 30.969 9.172 1 96.69 240 ALA B C 1
ATOM 4506 O O . ALA B 1 240 ? -4.953 30.891 9.352 1 96.69 240 ALA B O 1
ATOM 4507 N N . LEU B 1 241 ? -3.201 31.5 8.125 1 96.94 241 LEU B N 1
ATOM 4508 C CA . LEU B 1 241 ? -4.027 32.094 7.082 1 96.94 241 LEU B CA 1
ATOM 4509 C C . LEU B 1 241 ? -4.293 31.109 5.957 1 96.94 241 LEU B C 1
ATOM 4511 O O . LEU B 1 241 ? -5.434 30.969 5.504 1 96.94 241 LEU B O 1
ATOM 4515 N N . LEU B 1 242 ? -3.301 30.406 5.535 1 97.88 242 LEU B N 1
ATOM 4516 C CA . LEU B 1 242 ? -3.387 29.547 4.359 1 97.88 242 LEU B CA 1
ATOM 4517 C C . LEU B 1 242 ? -4.285 28.344 4.629 1 97.88 242 LEU B C 1
ATOM 4519 O O . LEU B 1 242 ? -5.062 27.938 3.762 1 97.88 242 LEU B O 1
ATOM 4523 N N . CYS B 1 243 ? -4.188 27.719 5.809 1 98 243 CYS B N 1
ATOM 4524 C CA . CYS B 1 243 ? -4.922 26.5 6.121 1 98 243 CYS B CA 1
ATOM 4525 C C . CYS B 1 243 ? -6.426 26.719 6.02 1 98 243 CYS B C 1
ATOM 4527 O O . CYS B 1 243 ? -7.113 26.031 5.27 1 98 243 CYS B O 1
ATOM 4529 N N . PRO B 1 244 ? -6.984 27.766 6.699 1 96.94 244 PRO B N 1
ATOM 4530 C CA . PRO B 1 244 ? -8.422 28.016 6.539 1 96.94 244 PRO B CA 1
ATOM 4531 C C . PRO B 1 244 ? -8.797 28.422 5.117 1 96.94 244 PRO B C 1
ATOM 4533 O O . PRO B 1 244 ? -9.875 28.078 4.637 1 96.94 244 PRO B O 1
ATOM 4536 N N . LEU B 1 245 ? -7.945 29.125 4.465 1 97.62 245 LEU B N 1
ATOM 4537 C CA . LEU B 1 245 ? -8.227 29.531 3.098 1 97.62 245 LEU B CA 1
ATOM 4538 C C . LEU B 1 245 ? -8.383 28.328 2.182 1 97.62 245 LEU B C 1
ATOM 4540 O O . LEU B 1 245 ? -9.328 28.266 1.394 1 97.62 245 LEU B O 1
ATOM 4544 N N . LEU B 1 246 ? -7.488 27.406 2.287 1 98 246 LEU B N 1
ATOM 4545 C CA . LEU B 1 246 ? -7.539 26.219 1.451 1 98 246 LEU B CA 1
ATOM 4546 C C . LEU B 1 246 ? -8.695 25.312 1.861 1 98 246 LEU B C 1
ATOM 4548 O O . LEU B 1 246 ? -9.383 24.75 1.007 1 98 246 LEU B O 1
ATOM 4552 N N . SER B 1 247 ? -8.852 25.156 3.141 1 96.81 247 SER B N 1
ATOM 4553 C CA . SER B 1 247 ? -9.93 24.297 3.625 1 96.81 247 SER B CA 1
ATOM 4554 C C . SER B 1 247 ? -11.297 24.828 3.199 1 96.81 247 SER B C 1
ATOM 4556 O O . SER B 1 247 ? -12.078 24.094 2.584 1 96.81 247 SER B O 1
ATOM 4558 N N . LYS B 1 248 ? -11.555 26.125 3.449 1 95.88 248 LYS B N 1
ATOM 4559 C CA . LYS B 1 248 ? -12.836 26.734 3.115 1 95.88 248 LYS B CA 1
ATOM 4560 C C . LYS B 1 248 ? -12.977 26.922 1.607 1 95.88 248 LYS B C 1
ATOM 4562 O O . LYS B 1 248 ? -14.07 26.766 1.06 1 95.88 248 LYS B O 1
ATOM 4567 N N . GLY B 1 249 ? -11.883 27.25 0.99 1 96.81 249 GLY B N 1
ATOM 4568 C CA . GLY B 1 249 ? -11.922 27.375 -0.458 1 96.81 249 GLY B CA 1
ATOM 4569 C C . GLY B 1 249 ? -12.25 26.078 -1.16 1 96.81 249 GLY B C 1
ATOM 4570 O O . GLY B 1 249 ? -13.078 26.047 -2.072 1 96.81 249 GLY B O 1
ATOM 4571 N N . THR B 1 250 ? -11.641 24.984 -0.753 1 97.12 250 THR B N 1
ATOM 4572 C CA . THR B 1 250 ? -11.898 23.672 -1.345 1 97.12 250 THR B CA 1
ATOM 4573 C C . THR B 1 250 ? -13.328 23.234 -1.07 1 97.12 250 THR B C 1
ATOM 4575 O O . THR B 1 250 ? -13.992 22.688 -1.953 1 97.12 250 THR B O 1
ATOM 4578 N N . ALA B 1 251 ? -13.758 23.469 0.131 1 95.06 251 ALA B N 1
ATOM 4579 C CA . ALA B 1 251 ? -15.133 23.125 0.48 1 95.06 251 ALA B CA 1
ATOM 4580 C C . ALA B 1 251 ? -16.125 23.922 -0.363 1 95.06 251 ALA B C 1
ATOM 4582 O O . ALA B 1 251 ? -17.141 23.375 -0.809 1 95.06 251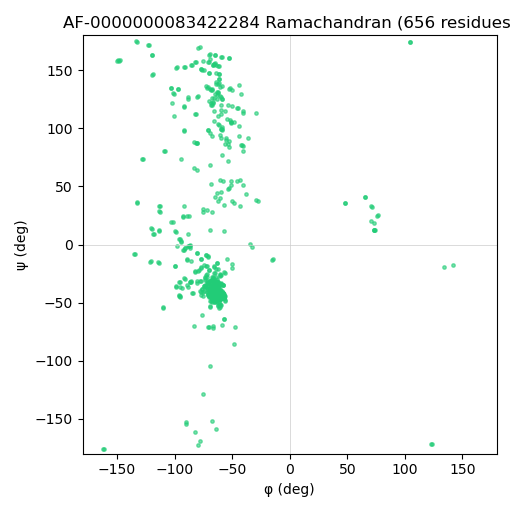 ALA B O 1
ATOM 4583 N N . LEU B 1 252 ? -15.859 25.219 -0.585 1 94.88 252 LEU B N 1
ATOM 4584 C CA . LEU B 1 252 ? -16.75 26.078 -1.365 1 94.88 252 LEU B CA 1
ATOM 4585 C C . LEU B 1 252 ? -16.875 25.578 -2.799 1 94.88 252 LEU B C 1
ATOM 4587 O O . LEU B 1 252 ? -17.953 25.609 -3.383 1 94.88 252 LEU B O 1
ATOM 4591 N N . ILE B 1 253 ? -15.867 25.031 -3.297 1 95.94 253 ILE B N 1
ATOM 4592 C CA . ILE B 1 253 ? -15.82 24.625 -4.699 1 95.94 253 ILE B CA 1
ATOM 4593 C C . ILE B 1 253 ? -16.359 23.203 -4.848 1 95.94 253 ILE B C 1
ATOM 4595 O O . ILE B 1 253 ? -17.094 22.906 -5.801 1 95.94 253 ILE B O 1
ATOM 4599 N N . PHE B 1 254 ? -16.094 22.297 -3.869 1 95 254 PHE B N 1
ATOM 4600 C CA . PHE B 1 254 ? -16.281 20.875 -4.172 1 95 254 PHE B CA 1
ATOM 4601 C C . PHE B 1 254 ? -17.297 20.25 -3.225 1 95 254 PHE B C 1
ATOM 4603 O O . PHE B 1 254 ? -17.781 19.141 -3.479 1 95 254 PHE B O 1
ATOM 4610 N N . ALA B 1 255 ? -17.625 20.891 -2.174 1 91.94 255 ALA B N 1
ATOM 4611 C CA . ALA B 1 255 ? -18.484 20.266 -1.18 1 91.94 255 ALA B CA 1
ATOM 4612 C C . ALA B 1 255 ? -19.891 20.047 -1.729 1 91.94 255 ALA B C 1
ATOM 4614 O O . ALA B 1 255 ? -20.438 20.922 -2.412 1 91.94 255 ALA B O 1
ATOM 4615 N N . SER B 1 256 ? -20.391 18.891 -1.509 1 87.69 256 SER B N 1
ATOM 4616 C CA . SER B 1 256 ? -21.766 18.609 -1.874 1 87.69 256 SER B CA 1
ATOM 4617 C C . SER B 1 256 ? -22.734 19.172 -0.839 1 87.69 256 SER B C 1
ATOM 4619 O O . SER B 1 256 ? -22.328 19.562 0.257 1 87.69 256 SER B O 1
ATOM 4621 N N . LYS B 1 257 ? -24.047 19.156 -1.21 1 79.5 257 LYS B N 1
ATOM 4622 C CA . LYS B 1 257 ? -25.078 19.578 -0.274 1 79.5 257 LYS B CA 1
ATOM 4623 C C . LYS B 1 257 ? -25.125 18.672 0.946 1 79.5 257 LYS B C 1
ATOM 4625 O O . LYS B 1 257 ? -25.375 19.125 2.062 1 79.5 257 LYS B O 1
ATOM 4630 N N . LYS B 1 258 ? -24.812 17.469 0.783 1 76.44 258 LYS B N 1
ATOM 4631 C CA . LYS B 1 258 ? -24.812 16.469 1.849 1 76.44 258 LYS B CA 1
ATOM 4632 C C . LYS B 1 258 ? -23.734 16.766 2.887 1 76.44 258 LYS B C 1
ATOM 4634 O O . LYS B 1 258 ? -23.953 16.578 4.086 1 76.44 258 LYS B O 1
ATOM 4639 N N . SER B 1 259 ? -22.703 17.266 2.381 1 77.88 259 SER B N 1
ATOM 4640 C CA . SER B 1 259 ? -21.578 17.547 3.27 1 77.88 259 SER B CA 1
ATOM 4641 C C . SER B 1 259 ? -21.797 18.844 4.047 1 77.88 259 SER B C 1
ATOM 4643 O O . SER B 1 259 ? -21.234 19.016 5.125 1 77.88 259 SER B O 1
ATOM 4645 N N . ARG B 1 260 ? -22.625 19.703 3.521 1 74.88 260 ARG B N 1
ATOM 4646 C CA . ARG B 1 260 ? -22.828 21.016 4.121 1 74.88 260 ARG B CA 1
ATOM 4647 C C . ARG B 1 260 ? -24.016 21 5.074 1 74.88 260 ARG B C 1
ATOM 4649 O O . ARG B 1 260 ? -24.078 21.812 5.996 1 74.88 260 ARG B O 1
ATOM 4656 N N . CYS B 1 261 ? -25.078 20.281 4.77 1 63 261 CYS B N 1
ATOM 4657 C CA . CYS B 1 261 ? -26.344 20.344 5.477 1 63 261 CYS B CA 1
ATOM 4658 C C . CYS B 1 261 ? -26.188 19.953 6.941 1 63 261 CYS B C 1
ATOM 4660 O O . CYS B 1 261 ? -26.891 20.469 7.809 1 63 261 CYS B O 1
ATOM 4662 N N . ASN B 1 262 ? -25.641 18.828 7.203 1 53.59 262 ASN B N 1
ATOM 4663 C CA . ASN B 1 262 ? -25.719 18.281 8.555 1 53.59 262 ASN B CA 1
ATOM 4664 C C . ASN B 1 262 ? -24.766 19 9.508 1 53.59 262 ASN B C 1
ATOM 4666 O O . ASN B 1 262 ? -24.188 18.375 10.391 1 53.59 262 ASN B O 1
ATOM 4670 N N . GLU B 1 263 ? -24.594 20.25 9.148 1 53.75 263 GLU B N 1
ATOM 4671 C CA . GLU B 1 263 ? -23.703 20.953 10.07 1 53.75 263 GLU B CA 1
ATOM 4672 C C . GLU B 1 263 ? -24.312 21.047 11.461 1 53.75 263 GLU B C 1
ATOM 4674 O O . GLU B 1 263 ? -25.422 20.547 11.695 1 53.75 263 GLU B O 1
ATOM 4679 N N . ASN B 1 264 ? -23.688 22.234 12.391 1 49.09 264 ASN B N 1
ATOM 4680 C CA . ASN B 1 264 ? -24.047 22.578 13.766 1 49.09 264 ASN B CA 1
ATOM 4681 C C . ASN B 1 264 ? -25.516 22.953 13.883 1 49.09 264 ASN B C 1
ATOM 4683 O O . ASN B 1 264 ? -26.109 23.422 12.922 1 49.09 264 ASN B O 1
ATOM 4687 N N . ALA B 1 265 ? -26.391 22.219 14.531 1 41.88 265 ALA B N 1
ATOM 4688 C CA . ALA B 1 265 ? -27.766 22.531 14.938 1 41.88 265 ALA B CA 1
ATOM 4689 C C . ALA B 1 265 ? -28.047 24.031 14.836 1 41.88 265 ALA B C 1
ATOM 4691 O O . ALA B 1 265 ? -29.156 24.484 15.141 1 41.88 265 ALA B O 1
ATOM 4692 N N . ILE B 1 266 ? -27.062 24.781 14.68 1 39.53 266 ILE B N 1
ATOM 4693 C CA . ILE B 1 266 ? -27.453 26.172 14.883 1 39.53 266 ILE B CA 1
ATOM 4694 C C . ILE B 1 266 ? -28.328 26.641 13.719 1 39.53 266 ILE B C 1
ATOM 4696 O O . ILE B 1 266 ? -29.344 27.297 13.93 1 39.53 266 ILE B O 1
ATOM 4700 N N . HIS B 1 267 ? -27.812 26.844 12.492 1 37.41 267 HIS B N 1
ATOM 4701 C CA . HIS B 1 267 ? -28.672 27.531 11.539 1 37.41 267 HIS B CA 1
ATOM 4702 C C . HIS B 1 267 ? -29.672 26.578 10.898 1 37.41 267 HIS B C 1
ATOM 4704 O O . HIS B 1 267 ? -29.266 25.609 10.242 1 37.41 267 HIS B O 1
ATOM 4710 N N . ASN B 1 268 ? -30.859 26.328 11.477 1 34.91 268 ASN B N 1
ATOM 4711 C CA . ASN B 1 268 ? -32.156 25.812 11.039 1 34.91 268 ASN B CA 1
ATOM 4712 C C . ASN B 1 268 ? -32.469 26.25 9.609 1 34.91 268 ASN B C 1
ATOM 4714 O O . ASN B 1 268 ? -33.625 26.422 9.258 1 34.91 268 ASN B O 1
ATOM 4718 N N . ASN B 1 269 ? -31.641 26.969 8.93 1 35.03 269 ASN B N 1
ATOM 4719 C CA . ASN B 1 269 ? -32.281 27.297 7.652 1 35.03 269 ASN B CA 1
ATOM 4720 C C . ASN B 1 269 ? -32.625 26.031 6.863 1 35.03 269 ASN B C 1
ATOM 4722 O O . ASN B 1 269 ? -31.75 25.188 6.613 1 35.03 269 ASN B O 1
ATOM 4726 N N . ALA B 1 270 ? -33.844 25.547 6.883 1 35.84 270 ALA B N 1
ATOM 4727 C CA . ALA B 1 270 ? -34.562 24.641 5.996 1 35.84 270 ALA B CA 1
ATOM 4728 C C . ALA B 1 270 ? -34.062 24.75 4.562 1 35.84 270 ALA B C 1
ATOM 4730 O O . ALA B 1 270 ? -34.625 25.5 3.758 1 35.84 270 ALA B O 1
ATOM 4731 N N . VAL B 1 271 ? -32.812 24.906 4.289 1 37.66 271 VAL B N 1
ATOM 4732 C CA . VAL B 1 271 ? -32.688 24.859 2.836 1 37.66 271 VAL B CA 1
ATOM 4733 C C . VAL B 1 271 ? -33.375 23.594 2.303 1 37.66 271 VAL B C 1
ATOM 4735 O O . VAL B 1 271 ? -33.344 22.547 2.951 1 37.66 271 VAL B O 1
ATOM 4738 N N . ASP B 1 272 ? -34.156 23.438 1.343 1 38.03 272 ASP B N 1
ATOM 4739 C CA . ASP B 1 272 ? -34.875 22.547 0.434 1 38.03 272 ASP B CA 1
ATOM 4740 C C . ASP B 1 272 ? -33.969 21.438 -0.065 1 38.03 272 ASP B C 1
ATOM 4742 O O . ASP B 1 272 ? -32.906 21.688 -0.643 1 38.03 272 ASP B O 1
ATOM 4746 N N . GLY B 1 273 ? -33.969 20.172 0.68 1 42.78 273 GLY B N 1
ATOM 4747 C CA . GLY B 1 273 ? -33.469 18.844 0.317 1 42.78 273 GLY B CA 1
ATOM 4748 C C . GLY B 1 273 ? -32.656 18.188 1.419 1 42.78 273 GLY B C 1
ATOM 4749 O O . GLY B 1 273 ? -32.062 17.125 1.213 1 42.78 273 GLY B O 1
ATOM 4750 N N . CYS B 1 274 ? -32.125 18.922 2.398 1 50.41 274 CYS B N 1
ATOM 4751 C CA . CYS B 1 274 ? -31.406 18.234 3.451 1 50.41 274 CYS B CA 1
ATOM 4752 C C . CYS B 1 274 ? -32.344 17.375 4.305 1 50.41 274 CYS B C 1
ATOM 4754 O O . CYS B 1 274 ? -33.312 17.891 4.836 1 50.41 274 CYS B O 1
ATOM 4756 N N . GLU B 1 275 ? -32.594 16.188 4.145 1 47.28 275 GLU B N 1
ATOM 4757 C CA . GLU B 1 275 ? -33.344 15.305 5.027 1 47.28 275 GLU B CA 1
ATOM 4758 C C . GLU B 1 275 ? -33 15.578 6.492 1 47.28 275 GLU B C 1
ATOM 4760 O O . GLU B 1 275 ? -31.859 15.898 6.828 1 47.28 275 GLU B O 1
ATOM 4765 N N . THR B 1 276 ? -33.969 16.062 7.305 1 43.62 276 THR B N 1
ATOM 4766 C CA . THR B 1 276 ? -33.938 16.312 8.742 1 43.62 276 THR B CA 1
ATOM 4767 C C . THR B 1 276 ? -33.219 15.172 9.469 1 43.62 276 THR B C 1
ATOM 4769 O O . THR B 1 276 ? -33.625 14.023 9.406 1 43.62 276 THR B O 1
ATOM 4772 N N . TYR B 1 277 ? -31.953 15.242 9.555 1 44.22 277 TYR B N 1
ATOM 4773 C CA . TYR B 1 277 ? -31.234 14.281 10.398 1 44.22 277 TYR B CA 1
ATOM 4774 C C . TYR B 1 277 ? -31.719 14.367 11.844 1 44.22 277 TYR B C 1
ATOM 4776 O O . TYR B 1 277 ? -31.953 15.461 12.359 1 44.22 277 TYR B O 1
ATOM 4784 N N . MET B 1 278 ? -32.688 13.469 12.414 1 39.94 278 MET B N 1
ATOM 4785 C CA . MET B 1 278 ? -33.25 13.406 13.758 1 39.94 278 MET B CA 1
ATOM 4786 C C . MET B 1 278 ? -32.156 13.562 14.82 1 39.94 278 MET B C 1
ATOM 4788 O O . MET B 1 278 ? -31.062 13.016 14.68 1 39.94 278 MET B O 1
ATOM 4792 N N . PRO B 1 279 ? -32.281 14.648 15.617 1 38.22 279 PRO B N 1
ATOM 4793 C CA . PRO B 1 279 ? -31.438 14.672 16.812 1 38.22 279 PRO B CA 1
ATOM 4794 C C . PRO B 1 279 ? -31.547 13.383 17.641 1 38.22 279 PRO B C 1
ATOM 4796 O O . PRO B 1 279 ? -32.656 12.828 17.766 1 38.22 279 PRO B O 1
ATOM 4799 N N . THR B 1 280 ? -30.703 12.477 17.703 1 35.69 280 THR B N 1
ATOM 4800 C CA . THR B 1 280 ? -30.828 11.25 18.484 1 35.69 280 THR B CA 1
ATOM 4801 C C . THR B 1 280 ? -31.234 11.562 19.922 1 35.69 280 THR B C 1
ATOM 4803 O O . THR B 1 280 ? -31.359 10.656 20.75 1 35.69 280 THR B O 1
ATOM 4806 N N . GLY B 1 281 ? -31.125 12.789 20.484 1 30.64 281 GLY B N 1
ATOM 4807 C CA . GLY B 1 281 ? -31.297 12.758 21.938 1 30.64 281 GLY B CA 1
ATOM 4808 C C . GLY B 1 281 ? -32.688 12.391 22.359 1 30.64 281 GLY B C 1
ATOM 4809 O O . GLY B 1 281 ? -32.906 11.648 23.312 1 30.64 281 GLY B O 1
ATOM 4810 N N . SER B 1 282 ? -33.75 13.305 22.188 1 26.64 282 SER B N 1
ATOM 4811 C CA . SER B 1 282 ? -34.812 13.383 23.172 1 26.64 282 SER B CA 1
ATOM 4812 C C . SER B 1 282 ? -35.875 12.297 22.922 1 26.64 282 SER B C 1
ATOM 4814 O O . SER B 1 282 ? -36.688 12.398 22.016 1 26.64 282 SER B O 1
ATOM 4816 N N . VAL B 1 283 ? -35.594 11 23.062 1 28.12 283 VAL B N 1
ATOM 4817 C CA . VAL B 1 283 ? -36.688 10.078 23.391 1 28.12 283 VAL B CA 1
ATOM 4818 C C . VAL B 1 283 ? -37.531 10.664 24.516 1 28.12 283 VAL B C 1
ATOM 4820 O O . VAL B 1 283 ? -37.094 10.75 25.672 1 28.12 283 VAL B O 1
ATOM 4823 N N . SER B 1 284 ? -38.094 11.883 24.453 1 22.5 284 SER B N 1
ATOM 4824 C CA . SER B 1 284 ? -39.125 12.211 25.438 1 22.5 284 SER B CA 1
ATOM 4825 C C . SER B 1 284 ? -40.188 11.133 25.469 1 22.5 284 SER B C 1
ATOM 4827 O O . SER B 1 284 ? -40.688 10.703 24.438 1 22.5 284 SER B O 1
ATOM 4829 N N . GLY B 1 285 ? -40.219 10.258 26.594 1 22.89 285 GLY B N 1
ATOM 4830 C CA . GLY B 1 285 ? -41.219 9.359 27.156 1 22.89 285 GLY B CA 1
ATOM 4831 C C . GLY B 1 285 ? -42.594 9.961 27.188 1 22.89 285 GLY B C 1
ATOM 4832 O O . GLY B 1 285 ? -43 10.578 28.172 1 22.89 285 GLY B O 1
ATOM 4833 N N . SER B 1 286 ? -43 10.734 26.344 1 22.56 286 SER B N 1
ATOM 4834 C CA . SER B 1 286 ? -44.344 11.195 26.578 1 22.56 286 SER B CA 1
ATOM 4835 C C . SER B 1 286 ? -45.312 10.023 26.75 1 22.56 286 SER B C 1
ATOM 4837 O O . SER B 1 286 ? -45.594 9.305 25.781 1 22.56 286 SER B O 1
ATOM 4839 N N . GLY B 1 287 ? -45.188 9.289 27.984 1 20.59 287 GLY B N 1
ATOM 4840 C CA . GLY B 1 287 ? -46.219 8.438 28.531 1 20.59 287 GLY B CA 1
ATOM 4841 C C . GLY B 1 287 ? -47.562 9.117 28.594 1 20.59 287 GLY B C 1
ATOM 4842 O O . GLY B 1 287 ? -47.875 9.805 29.578 1 20.59 287 GLY B O 1
ATOM 4843 N N . ALA B 1 288 ? -47.938 9.836 27.797 1 21.94 288 ALA B N 1
ATOM 4844 C CA . ALA B 1 288 ? -49.312 10.32 28.062 1 21.94 288 ALA B CA 1
ATOM 4845 C C . ALA B 1 288 ? -50.219 9.18 28.5 1 21.94 288 ALA B C 1
ATOM 4847 O O . ALA B 1 288 ? -50.219 8.125 27.875 1 21.94 288 ALA B O 1
ATOM 4848 N N . GLY B 1 289 ? -50.438 9.203 30.047 1 19.97 289 GLY B N 1
ATOM 4849 C CA . GLY B 1 289 ? -51.5 8.633 30.875 1 19.97 289 GLY B CA 1
ATOM 4850 C C . GLY B 1 289 ? -52.844 8.539 30.156 1 19.97 289 GLY B C 1
ATOM 4851 O O . GLY B 1 289 ? -53.219 9.438 29.406 1 19.97 289 GLY B O 1
ATOM 4852 N N . LEU B 1 290 ? -53.219 7.418 29.953 1 18.94 290 LEU B N 1
ATOM 4853 C CA . LEU B 1 290 ? -54.594 6.906 29.938 1 18.94 290 LEU B CA 1
ATOM 4854 C C . LEU B 1 290 ? -55.406 7.453 31.109 1 18.94 290 LEU B C 1
ATOM 4856 O O . LEU B 1 290 ? -54.812 7.836 32.125 1 18.94 290 LEU B O 1
ATOM 4860 N N . GLY B 1 291 ? -56.656 7.887 31.016 1 18.27 291 GLY B N 1
ATOM 4861 C CA . GLY B 1 291 ? -57.781 8.492 31.719 1 18.27 291 GLY B CA 1
ATOM 4862 C C . GLY B 1 291 ? -58.188 7.738 32.969 1 18.27 291 GLY B C 1
ATOM 4863 O O . GLY B 1 291 ? -59.219 8.062 33.594 1 18.27 291 GLY B O 1
ATOM 4864 N N . LEU B 1 292 ? -57.75 6.512 33.281 1 18.8 292 LEU B N 1
ATOM 4865 C CA . LEU B 1 292 ? -58.719 5.957 34.219 1 18.8 292 LEU B CA 1
ATOM 4866 C C . LEU B 1 292 ? -58.656 6.699 35.562 1 18.8 292 LEU B C 1
ATOM 4868 O O . LEU B 1 292 ? -57.656 7.316 35.906 1 18.8 292 LEU B O 1
ATOM 4872 N N . GLY B 1 293 ? -59.75 6.652 36.469 1 18.45 293 GLY B N 1
ATOM 4873 C CA . GLY B 1 293 ? -60.469 7.238 37.594 1 18.45 293 GLY B CA 1
ATOM 4874 C C . GLY B 1 293 ? -59.812 6.988 38.938 1 18.45 293 GLY B C 1
ATOM 4875 O O . GLY B 1 293 ? -59.719 7.891 39.781 1 18.45 293 GLY B O 1
ATOM 4876 N N . SER B 1 294 ? -59.625 5.715 39.406 1 19.83 294 SER B N 1
ATOM 4877 C CA . SER B 1 294 ? -60.031 5.516 40.781 1 19.83 294 SER B CA 1
ATOM 4878 C C . SER B 1 294 ? -58.969 6.035 41.75 1 19.83 294 SER B C 1
ATOM 4880 O O . SER B 1 294 ? -57.812 6.266 41.375 1 19.83 294 SER B O 1
ATOM 4882 N N . GLY B 1 295 ? -59.125 5.766 43.156 1 19.16 295 GLY B N 1
ATOM 4883 C CA . GLY B 1 295 ? -59.062 6.371 44.469 1 19.16 295 GLY B CA 1
ATOM 4884 C C . GLY B 1 295 ? -57.688 6.281 45.094 1 19.16 295 GLY B C 1
ATOM 4885 O O . GLY B 1 295 ? -56.781 5.645 44.562 1 19.16 295 GLY B O 1
ATOM 4886 N N . PRO B 1 296 ? -57.5 6.309 46.469 1 20.09 296 PRO B N 1
ATOM 4887 C CA . PRO B 1 296 ? -56.75 6.98 47.5 1 20.09 296 PRO B CA 1
ATOM 4888 C C . PRO B 1 296 ? -55.531 6.191 47.938 1 20.09 296 PRO B C 1
ATOM 4890 O O . PRO B 1 296 ? -54.688 6.695 48.719 1 20.09 296 PRO B O 1
ATOM 4893 N N . GLY B 1 297 ? -55.125 4.91 47.438 1 18.58 297 GLY B N 1
ATOM 4894 C CA . GLY B 1 297 ? -54.625 4.121 48.562 1 18.58 297 GLY B CA 1
ATOM 4895 C C . GLY B 1 297 ? -53.25 4.543 49.031 1 18.58 297 GLY B C 1
ATOM 4896 O O . GLY B 1 297 ? -52.531 5.238 48.344 1 18.58 297 GLY B O 1
ATOM 4897 N N . SER B 1 298 ? -52.75 4.238 50.406 1 19.12 298 SER B N 1
ATOM 4898 C CA . SER B 1 298 ? -51.969 4.562 51.594 1 19.12 298 SER B CA 1
ATOM 4899 C C . SER B 1 298 ? -50.562 3.986 51.5 1 19.12 298 SER B C 1
ATOM 4901 O O . SER B 1 298 ? -49.844 3.943 52.531 1 19.12 298 SER B O 1
ATOM 4903 N N . ASP B 1 299 ? -49.906 3.877 50.344 1 17.97 299 ASP B N 1
ATOM 4904 C CA . ASP B 1 299 ? -48.812 2.895 50.438 1 17.97 299 ASP B CA 1
ATOM 4905 C C . ASP B 1 299 ? -47.719 3.385 51.344 1 17.97 299 ASP B C 1
ATOM 4907 O O . ASP B 1 299 ? -47.25 4.527 51.25 1 17.97 299 ASP B O 1
ATOM 4911 N N . HIS B 1 300 ? -47.406 2.59 52.438 1 19.2 300 HIS B N 1
ATOM 4912 C CA . HIS B 1 300 ? -46.531 2.605 53.625 1 19.2 300 HIS B CA 1
ATOM 4913 C C . HIS B 1 300 ? -45.062 2.586 53.25 1 19.2 300 HIS B C 1
ATOM 4915 O O . HIS B 1 300 ? -44.688 1.952 52.25 1 19.2 300 HIS B O 1
ATOM 4921 N N . VAL B 1 301 ? -44.188 3.504 53.781 1 19.34 301 VAL B N 1
ATOM 4922 C CA . VAL B 1 301 ? -42.875 4.164 53.781 1 19.34 301 VAL B CA 1
ATOM 4923 C C . VAL B 1 301 ? -41.812 3.176 54.188 1 19.34 301 VAL B C 1
ATOM 4925 O O . VAL B 1 301 ? -40.625 3.545 54.312 1 19.34 301 VAL B O 1
ATOM 4928 N N . LEU B 1 302 ? -41.906 1.755 53.969 1 18.39 302 LEU B N 1
ATOM 4929 C CA . LEU B 1 302 ? -41.094 1.053 54.938 1 18.39 302 LEU B CA 1
ATOM 4930 C C . LEU B 1 302 ? -39.594 1.276 54.656 1 18.39 302 LEU B C 1
ATOM 4932 O O . LEU B 1 302 ? -39.156 1.198 53.531 1 18.39 302 LEU B O 1
ATOM 4936 N N . TYR B 1 303 ? -38.719 1.829 55.656 1 18.86 303 TYR B N 1
ATOM 4937 C CA . TYR B 1 303 ? -37.438 2.391 55.969 1 18.86 303 TYR B CA 1
ATOM 4938 C C . TYR B 1 303 ? -36.344 1.316 55.938 1 18.86 303 TYR B C 1
ATOM 4940 O O . TYR B 1 303 ? -35.938 0.816 56.969 1 18.86 303 TYR B O 1
ATOM 4948 N N . HIS B 1 304 ? -36.406 0.212 55.125 1 18.09 304 HIS B N 1
ATOM 4949 C CA . HIS B 1 304 ? -35.531 -0.84 55.594 1 18.09 304 HIS B CA 1
ATOM 4950 C C . HIS B 1 304 ? -34.062 -0.399 55.562 1 18.09 304 HIS B C 1
ATOM 4952 O O . HIS B 1 304 ? -33.625 0.298 54.656 1 18.09 304 HIS B O 1
ATOM 4958 N N . GLN B 1 305 ? -33.25 -0.558 56.75 1 18.28 305 GLN B N 1
ATOM 4959 C CA . GLN B 1 305 ? -32.031 -0.311 57.469 1 18.28 305 GLN B CA 1
ATOM 4960 C C . GLN B 1 305 ? -30.859 -1.057 56.844 1 18.28 305 GLN B C 1
ATOM 4962 O O . GLN B 1 305 ? -30.781 -2.285 56.906 1 18.28 305 GLN B O 1
ATOM 4967 N N . MET B 1 306 ? -30.406 -0.682 55.625 1 18.62 306 MET B N 1
ATOM 4968 C CA . MET B 1 306 ? -29.359 -1.438 54.938 1 18.62 306 MET B CA 1
ATOM 4969 C C . MET B 1 306 ? -28.062 -1.408 55.75 1 18.62 306 MET B C 1
ATOM 4971 O O . MET B 1 306 ? -27.562 -0.336 56.094 1 18.62 306 MET B O 1
ATOM 4975 N N . PRO B 1 307 ? -27.703 -2.52 56.469 1 18.8 307 PRO B N 1
ATOM 4976 C CA . PRO B 1 307 ? -26.578 -2.652 57.375 1 18.8 307 PRO B CA 1
ATOM 4977 C C . PRO B 1 307 ? -25.219 -2.455 56.688 1 18.8 307 PRO B C 1
ATOM 4979 O O . PRO B 1 307 ? -25.109 -2.67 55.469 1 18.8 307 PRO B O 1
ATOM 4982 N N . VAL B 1 308 ? -24.188 -1.719 57.312 1 18.72 308 VAL B N 1
ATOM 4983 C CA . VAL B 1 308 ? -22.938 -0.971 57.219 1 18.72 308 VAL B CA 1
ATOM 4984 C C . VAL B 1 308 ? -21.781 -1.929 56.938 1 18.72 308 VAL B C 1
ATOM 4986 O O . VAL B 1 308 ? -20.781 -1.552 56.281 1 18.72 308 VAL B O 1
ATOM 4989 N N . GLN B 1 309 ? -21.703 -3.305 57.25 1 18.17 309 GLN B N 1
ATOM 4990 C CA . GLN B 1 309 ? -20.516 -3.633 58 1 18.17 309 GLN B CA 1
ATOM 4991 C C . GLN B 1 309 ? -19.344 -3.959 57.094 1 18.17 309 GLN B C 1
ATOM 4993 O O . GLN B 1 309 ? -18.312 -4.477 57.531 1 18.17 309 GLN B O 1
ATOM 4998 N N . GLN B 1 310 ? -19.344 -3.779 55.75 1 19.25 310 GLN B N 1
ATOM 4999 C CA . GLN B 1 310 ? -18.422 -4.715 55.125 1 19.25 310 GLN B CA 1
ATOM 5000 C C . GLN B 1 310 ? -16.969 -4.383 55.5 1 19.25 310 GLN B C 1
ATOM 5002 O O . GLN B 1 310 ? -16.562 -3.225 55.438 1 19.25 310 GLN B O 1
ATOM 5007 N N . GLU B 1 311 ? -16.172 -5.438 56.062 1 18.27 311 GLU B N 1
ATOM 5008 C CA . GLU B 1 311 ? -14.898 -5.703 56.719 1 18.27 311 GLU B CA 1
ATOM 5009 C C . GLU B 1 311 ? -13.727 -5.438 55.781 1 18.27 311 GLU B C 1
ATOM 5011 O O . GLU B 1 311 ? -13.812 -5.703 54.594 1 18.27 311 GLU B O 1
ATOM 5016 N N . TYR B 1 312 ? -12.719 -4.57 56.219 1 18.91 312 TYR B N 1
ATOM 5017 C CA . TYR B 1 312 ? -11.469 -3.898 55.875 1 18.91 312 TYR B CA 1
ATOM 5018 C C . TYR B 1 312 ? -10.367 -4.91 55.562 1 18.91 312 TYR B C 1
ATOM 5020 O O . TYR B 1 312 ? -9.617 -5.309 56.469 1 18.91 312 TYR B O 1
ATOM 5028 N N . MET B 1 313 ? -10.641 -6.105 54.812 1 18.78 313 MET B N 1
ATOM 5029 C CA . MET B 1 313 ? -9.555 -7.066 54.969 1 18.78 313 MET B CA 1
ATOM 5030 C C . MET B 1 313 ? -8.234 -6.488 54.469 1 18.78 313 MET B C 1
ATOM 5032 O O . MET B 1 313 ? -8.211 -5.777 53.469 1 18.78 313 MET B O 1
ATOM 5036 N N . SER B 1 314 ? -7.102 -6.527 55.312 1 18.33 314 SER B N 1
ATOM 5037 C CA . SER B 1 314 ? -5.734 -6.059 55.5 1 18.33 314 SER B CA 1
ATOM 5038 C C . SER B 1 314 ? -4.805 -6.613 54.438 1 18.33 314 SER B C 1
ATOM 5040 O O . SER B 1 314 ? -4.816 -7.816 54.156 1 18.33 314 SER B O 1
ATOM 5042 N N . ALA B 1 315 ? -4.355 -5.82 53.469 1 19.62 315 ALA B N 1
ATOM 5043 C CA . ALA B 1 315 ? -3.459 -5.93 52.312 1 19.62 315 ALA B CA 1
ATOM 5044 C C . ALA B 1 315 ? -2.07 -6.395 52.75 1 19.62 315 ALA B C 1
ATOM 5046 O O . ALA B 1 315 ? -1.064 -5.777 52.375 1 19.62 315 ALA B O 1
ATOM 5047 N N . ASP B 1 316 ? -1.89 -7.254 53.781 1 18.11 316 ASP B N 1
ATOM 5048 C CA . ASP B 1 316 ? -0.544 -7.383 54.344 1 18.11 316 ASP B CA 1
ATOM 5049 C C . ASP B 1 316 ? 0.447 -7.84 53.25 1 18.11 316 ASP B C 1
ATOM 5051 O O . ASP B 1 316 ? 1.554 -7.305 53.156 1 18.11 316 ASP B O 1
ATOM 5055 N N . SER B 1 317 ? 0.388 -9.102 52.719 1 17.72 317 SER B N 1
ATOM 5056 C CA . SER B 1 317 ? 1.493 -10.008 53.031 1 17.72 317 SER B CA 1
ATOM 5057 C C . SER B 1 317 ? 2.672 -9.773 52.094 1 17.72 317 SER B C 1
ATOM 5059 O O . SER B 1 317 ? 3.826 -9.773 52.531 1 17.72 317 SER B O 1
ATOM 5061 N N . ILE B 1 318 ? 2.717 -10.109 50.656 1 19.14 318 ILE B N 1
ATOM 5062 C CA . ILE B 1 318 ? 3.693 -11.109 50.25 1 19.14 318 ILE B CA 1
ATOM 5063 C C . ILE B 1 318 ? 4.977 -10.414 49.781 1 19.14 318 ILE B C 1
ATOM 5065 O O . ILE B 1 318 ? 4.98 -9.703 48.781 1 19.14 318 ILE B O 1
ATOM 5069 N N . THR B 1 319 ? 5.82 -9.836 50.625 1 19 319 THR B N 1
ATOM 5070 C CA . THR B 1 319 ? 7.125 -9.203 50.469 1 19 319 THR B CA 1
ATOM 5071 C C . THR B 1 319 ? 8.125 -10.164 49.844 1 19 319 THR B C 1
ATOM 5073 O O . THR B 1 319 ? 9.312 -9.859 49.75 1 19 319 THR B O 1
ATOM 5076 N N . ALA B 1 320 ? 7.836 -11.383 49.25 1 20.45 320 ALA B N 1
ATOM 5077 C CA . ALA B 1 320 ? 8.977 -12.297 49.281 1 20.45 320 ALA B CA 1
ATOM 5078 C C . ALA B 1 320 ? 10.148 -11.742 48.469 1 20.45 320 ALA B C 1
ATOM 5080 O O . ALA B 1 320 ? 9.953 -11.18 47.375 1 20.45 320 ALA B O 1
ATOM 5081 N N . GLU B 1 321 ? 11.398 -11.602 49.062 1 19.66 321 GLU B N 1
ATOM 5082 C CA . GLU B 1 321 ? 12.789 -11.18 49 1 19.66 321 GLU B CA 1
ATOM 5083 C C . GLU B 1 321 ? 13.547 -11.898 47.906 1 19.66 321 GLU B C 1
ATOM 5085 O O . GLU B 1 321 ? 13.938 -13.055 48.062 1 19.66 321 GLU B O 1
ATOM 5090 N N . TYR B 1 322 ? 13.016 -12.07 46.625 1 20.41 322 TYR B N 1
ATOM 5091 C CA . TYR B 1 322 ? 13.859 -12.977 45.875 1 20.41 322 TYR B CA 1
ATOM 5092 C C . TYR B 1 322 ? 15.266 -12.422 45.719 1 20.41 322 TYR B C 1
ATOM 5094 O O . TYR B 1 322 ? 15.453 -11.273 45.312 1 20.41 322 TYR B O 1
ATOM 5102 N N . THR B 1 323 ? 16.312 -12.891 46.5 1 20.19 323 THR B N 1
ATOM 5103 C CA . THR B 1 323 ? 17.734 -12.695 46.719 1 20.19 323 THR B CA 1
ATOM 5104 C C . THR B 1 323 ? 18.516 -12.961 45.438 1 20.19 323 THR B C 1
ATOM 5106 O O . THR B 1 323 ? 18.516 -14.086 44.906 1 20.19 323 THR B O 1
ATOM 5109 N N . MET B 1 324 ? 18.531 -12.07 44.469 1 20.16 324 MET B N 1
ATOM 5110 C CA . MET B 1 324 ? 19.375 -12.297 43.312 1 20.16 324 MET B CA 1
ATOM 5111 C C . MET B 1 324 ? 20.812 -12.57 43.688 1 20.16 324 MET B C 1
ATOM 5113 O O . MET B 1 324 ? 21.359 -11.898 44.562 1 20.16 324 MET B O 1
ATOM 5117 N N . PRO B 1 325 ? 21.516 -13.758 43.375 1 21.19 325 PRO B N 1
ATOM 5118 C CA . PRO B 1 325 ? 22.844 -14.266 43.719 1 21.19 325 PRO B CA 1
ATOM 5119 C C . PRO B 1 325 ? 23.969 -13.359 43.25 1 21.19 325 PRO B C 1
ATOM 5121 O O . PRO B 1 325 ? 23.812 -12.68 42.219 1 21.19 325 PRO B O 1
ATOM 5124 N N . THR B 1 326 ? 24.938 -12.883 44.031 1 23.02 326 THR B N 1
ATOM 5125 C CA . THR B 1 326 ? 26.109 -12.023 44.094 1 23.02 326 THR B CA 1
ATOM 5126 C C . THR B 1 326 ? 27.25 -12.609 43.281 1 23.02 326 THR B C 1
ATOM 5128 O O . THR B 1 326 ? 27.875 -13.602 43.688 1 23.02 326 THR B O 1
ATOM 5131 N N . THR B 1 327 ? 27.141 -12.992 42 1 21.45 327 THR B N 1
ATOM 5132 C CA . THR B 1 327 ? 28.391 -13.562 41.531 1 21.45 327 THR B CA 1
ATOM 5133 C C . THR B 1 327 ? 29.562 -12.633 41.844 1 21.45 327 THR B C 1
ATOM 5135 O O . THR B 1 327 ? 29.438 -11.414 41.719 1 21.45 327 THR B O 1
ATOM 5138 N N . LYS B 1 328 ? 30.75 -13.164 42.438 1 21.94 328 LYS B N 1
ATOM 5139 C CA . LYS B 1 328 ? 32.094 -12.938 42.969 1 21.94 328 LYS B CA 1
ATOM 5140 C C . LYS B 1 328 ? 33.031 -12.414 41.875 1 21.94 328 LYS B C 1
ATOM 5142 O O . LYS B 1 328 ? 33.5 -13.188 41.031 1 21.94 328 LYS B O 1
ATOM 5147 N N . ILE B 1 329 ? 32.625 -11.438 41.031 1 21.14 329 ILE B N 1
ATOM 5148 C CA . ILE B 1 329 ? 33.75 -11.055 40.188 1 21.14 329 ILE B CA 1
ATOM 5149 C C . ILE B 1 329 ? 34.906 -10.547 41.062 1 21.14 329 ILE B C 1
ATOM 5151 O O . ILE B 1 329 ? 34.75 -9.555 41.781 1 21.14 329 ILE B O 1
ATOM 5155 N N . ASP B 1 330 ? 35.781 -11.375 41.438 1 20.69 330 ASP B N 1
ATOM 5156 C CA . ASP B 1 330 ? 37.188 -11.109 41.75 1 20.69 330 ASP B CA 1
ATOM 5157 C C . ASP B 1 330 ? 37.844 -10.281 40.656 1 20.69 330 ASP B C 1
ATOM 5159 O O . ASP B 1 330 ? 37.562 -10.5 39.469 1 20.69 330 ASP B O 1
#

Organism: Drosophila navojoa (NCBI:txid7232)

Sequence (660 aa):
MNWDWAVGGITDEIPRTTGPECINYMTDRRRWTETALLSVLFVYIMHGSWKRLAPIRLPPAHEIQKPHSAMRLLLLISMSVIFGIEMGFKLAGGSMIFALNPCHVQTCLQIYLLAAKPTKTTTALFRIQMSNLNGPFLAFLFPEVEGRTYPFEQATYWIQHALLYLIPIYILRTGAYTIEDLGDFKWSKIGTAFMLFYHFVLLSPLSILTGINLDHMLCAAVSDPFQGQNYRLFACCHQALLCPLLSKGTALIFASKKSRCNENAIHNNAVDGCETYMPTGSVSGSGAGLGLGSGPGSDHVLYHQMPVQQEYMSADSITAEYTMPTTKIDMNWDWAVGGITDEIPRTTGPECINYMTDRRRWTETALLSVLFVYIMHGSWKRLAPIRLPPAHEIQKPHSAMRLLLLISMSVIFGIEMGFKLAGGSMIFALNPCHVQTCLQIYLLAAKPTKTTTALFRIQMSNLNGPFLAFLFPEVEGRTYPFEQATYWIQHALLYLIPIYILRTGAYTIEDLGDFKWSKIGTAFMLFYHFVLLSPLSILTGINLDHMLCAAVSDPFQGQNYRLFACCHQALLCPLLSKGTALIFASKKSRCNENAIHNNAVDGCETYMPTGSVSGSGAGLGLGSGPGSDHVLYHQMPVQQEYMSADSITAEYTMPTTKID

Secondary structure (DSSP, 8-state):
---HHHHTT--TTSTTTSSHHHHTTS-HHHHHHHHHHHHHHHHHHHHHHHTTPPPPPPPPHHHHTPPPPHHHHHHHHHHHHHHHHHHHHHHHHT-GGGGGSHHHHHHHHHHHHHHSPP-HHHHHHHHHHHTTTHHHHHHHHS---TT--STTHHHHHHHHHHHHHHHHHHHHHHTSS----TT--HHHHHHHHHHHHHIIIIIHHHHHHHT--GGGSSS--TT-TT-STTHHHHHHHHHHHHHHHHHHHHHHHH--HHHHHTS-TT-----TT------S--------------------------------------------------/---HHHHTT--TTSTTTSSHHHHTTS-HHHHHHHHHHHHHHHHHHHHHHHTTPPPPPPPPHHHHTPPPPHHHHHHHHHHHHHHHHHHHHHHHHT-GGGGGSHHHHHHHHHHHHHHSPP-HHHHHHHHHHHTTTHHHHHHHHS---TT--STTHHHHHHHHHHHHHHHHHHHHHHTSS----TT--HHHHHHHHHHHHHIIIIIHHHHHHH---GGGSSS--TT-TT-STTHHHHHHHHHHHHHHHHHHHHHHHH--HHHHHT--TT-----TT------S--------------------------------------------------

Nearest PDB structures (foldseek):
  6i1r-assembly1_A  TM=2.729E-01  e=7.610E-01  Zea mays
  6i1r-assembly1_B  TM=2.561E-01  e=6.651E-01  Zea mays
  6i1z-assembly1_B  TM=1.934E-01  e=1.140E+00  Zea mays
  8ex5-assembly1_A  TM=1.301E-01  e=3.353E+00  Homo sapiens
  6i1r-assembly1_A  TM=2.729E-01  e=6.754E-01  Zea mays